Protein AF-A0A7H8R7T3-F1 (afdb_monomer_lite)

Radius of gyration: 21.5 Å; chains: 1; bounding box: 60×44×66 Å

Sequence (380 aa):
MSNLETSHNPLLEVLLPRAFCSSLVQDAICTMSASHMANGTSLDQLSLRNAEITYHGRTLSGVRNALAKLPKQDMFSSSHTTLVEEIILAVASVCKYEAVRGNIKSWRGHLEALQNLVDYCGGYKNMDVYIADWVSGLVIYWQHLAKLTNPKFAAGLVFCDGLYDAPKVDLYLGCSEQLVKICARISDLRFFAHSTAALIKEVTETNNILISWSCDEQDFIIPKGVSKVTFERLRVIADYYRYGAFIFLHSTIEGISQSSPLELQGSQSTFWDMVHSLVAFTKPVALQHLVSLLRSFPPDSHPEFSGLVFPLFIAGCECEDNEQLTMILKSLHTLEVNFGIHNTKRAQEVLVILTQLRCEGKPKHWLDLLEELEWELILV

InterPro domains:
  IPR021858 Fungal transcription factor [PF11951] (1-379)

Foldseek 3Di:
DCLVVFPDRLCVVPQVVLLVVDVLSVLLVLLQVLLQVLLAPDPCNVVSVVSNVVSVVVNVVVLVVLVVCLVVDDCPDPVNLSSLLSSLSSLLSNLVRQQLAWFRPCNLVSLVVNLVSCVVLVHLVSHDVSSSVVSQVSNLQLLLLLCLLPVVSDPPRDHDDHPDPFAAQDLQQGLQSVLSVLSSLLSCLLVCLQPLVVSLVSLLVSLVCLVPDDSVPGPYRYDHRCDPVSNVLSRLSNLLSSLLSLLSNLLSLVVSCVPDQHPDPDDSVVSSVVSQVSHPAHNVRSLVSNLVSCVVPQDALRSNCLLNQRSLLSSLLSDPDPVSNVSSLVSLVRSCNNRSRVLSVVSSVLSVVQVVCVVVVNHDRSSVVCVVVVGSHRRD

Secondary structure (DSSP, 8-state):
-GGGGSTT-HIIIIIHHHHHH-HHHHHHHHHHHHHHHHHS--TTHHHHHHHHHHHHHHHHHHHHHHHTTGGGS-TTSHHHHHHHHHHHHHHHHHHHHHHTSSS--THHHHHHHHHHHHHHTTSGGGS-HHHHHHHHHHHHHHHHHHHHH-TTS-TT----S-S-SSPBPBTTTBT-HHHHHHHHHHHGGGGGTT-HHHHHHHHHHHHHHHHH--GGGS--BPPTT--HHHHHHHHHHHHHHHHHHHHHHHHHHHHHHHH-----SS-HHHHHHHHHHTSSS-HHHHHHHHHHHHHHS---S-GGGGGGHHHHHHHHHH---HHHHHHHHHHHHHHHHHH--HHHHHHHHHHHHHHHHHHTT----HHHHHHHTT------

Organism: Talaromyces rugulosus (NCBI:txid121627)

pLDDT: mean 86.9, std 11.19, range [34.88, 98.31]

Structure (mmCIF, N/CA/C/O backbone):
data_AF-A0A7H8R7T3-F1
#
_entry.id   AF-A0A7H8R7T3-F1
#
loop_
_atom_site.group_PDB
_atom_site.id
_atom_site.type_symbol
_atom_site.label_atom_id
_atom_site.label_alt_id
_atom_site.label_comp_id
_atom_site.label_asym_id
_atom_site.label_entity_id
_atom_site.label_seq_id
_atom_site.pdbx_PDB_ins_code
_atom_site.Cartn_x
_atom_site.Cartn_y
_atom_site.Cartn_z
_atom_site.occupancy
_atom_site.B_iso_or_equiv
_atom_site.auth_seq_id
_atom_site.auth_comp_id
_atom_site.auth_asym_id
_atom_site.auth_atom_id
_atom_site.pdbx_PDB_model_num
ATOM 1 N N . MET A 1 1 ? -7.144 0.906 -17.430 1.00 34.88 1 MET A N 1
ATOM 2 C CA . MET A 1 1 ? -6.099 1.240 -18.432 1.00 34.88 1 MET A CA 1
ATOM 3 C C . MET A 1 1 ? -5.875 2.756 -18.625 1.00 34.88 1 MET A C 1
ATOM 5 O O . MET A 1 1 ? -5.221 3.112 -19.592 1.00 34.88 1 MET A O 1
ATOM 9 N N . SER A 1 2 ? -6.283 3.671 -17.727 1.00 38.16 2 SER A N 1
ATOM 10 C CA . SER A 1 2 ? -6.117 5.119 -18.011 1.00 38.16 2 SER A CA 1
ATOM 11 C C . SER A 1 2 ? -4.707 5.682 -17.773 1.00 38.16 2 SER A C 1
ATOM 13 O O . SER A 1 2 ? -4.398 6.758 -18.269 1.00 38.16 2 SER A O 1
ATOM 15 N N . ASN A 1 3 ? -3.803 4.954 -17.105 1.00 43.94 3 ASN A N 1
ATOM 16 C CA . ASN A 1 3 ? -2.412 5.412 -16.963 1.00 43.94 3 ASN A CA 1
ATOM 17 C C . ASN A 1 3 ? -1.652 5.410 -18.299 1.00 43.94 3 ASN A C 1
ATOM 19 O O . ASN A 1 3 ? -0.651 6.101 -18.422 1.00 43.94 3 ASN A O 1
ATOM 23 N N . LEU A 1 4 ? -2.126 4.679 -19.316 1.00 47.59 4 LEU A N 1
ATOM 24 C CA . LEU A 1 4 ? -1.558 4.696 -20.672 1.00 47.59 4 LEU A CA 1
ATOM 25 C C . LEU A 1 4 ? -1.928 5.959 -21.470 1.00 47.59 4 LEU A C 1
ATOM 27 O O . LEU A 1 4 ? -1.351 6.183 -22.528 1.00 47.59 4 LEU A O 1
ATOM 31 N N . GLU A 1 5 ? -2.871 6.770 -20.982 1.00 48.16 5 GLU A N 1
ATOM 32 C CA . GLU A 1 5 ? -3.388 7.946 -21.696 1.00 48.16 5 GLU A CA 1
ATOM 33 C C . GLU A 1 5 ? -2.735 9.261 -21.244 1.00 48.16 5 GLU A C 1
ATOM 35 O O . GLU A 1 5 ? -2.986 10.311 -21.837 1.00 48.16 5 GLU A O 1
ATOM 40 N N . THR A 1 6 ? -1.881 9.238 -20.214 1.00 55.75 6 THR A N 1
ATOM 41 C CA . THR A 1 6 ? -1.125 10.427 -19.809 1.00 55.75 6 THR A CA 1
ATOM 42 C C . THR A 1 6 ? 0.090 10.608 -20.716 1.00 55.75 6 THR A C 1
ATOM 44 O O . THR A 1 6 ? 0.839 9.672 -20.992 1.00 55.75 6 THR A O 1
ATOM 47 N N . SER A 1 7 ? 0.317 11.842 -21.175 1.00 55.53 7 SER A N 1
ATOM 48 C CA . SER A 1 7 ? 1.435 12.176 -22.071 1.00 55.53 7 SER A CA 1
ATOM 49 C C . SER A 1 7 ? 2.819 11.975 -21.440 1.00 55.53 7 SER A C 1
ATOM 51 O O . SER A 1 7 ? 3.807 12.010 -22.162 1.00 55.53 7 SER A O 1
ATOM 53 N N . HIS A 1 8 ? 2.880 11.780 -20.117 1.00 63.94 8 HIS A N 1
ATOM 54 C CA . HIS A 1 8 ? 4.090 11.562 -19.324 1.00 63.94 8 HIS A CA 1
ATOM 55 C C . HIS A 1 8 ? 3.913 10.357 -18.391 1.00 63.94 8 HIS A C 1
ATOM 57 O O . HIS A 1 8 ? 3.858 10.486 -17.167 1.00 63.94 8 HIS A O 1
ATOM 63 N N . ASN A 1 9 ? 3.745 9.174 -18.981 1.00 69.94 9 ASN A N 1
ATOM 64 C CA . ASN A 1 9 ? 3.680 7.912 -18.250 1.00 69.94 9 ASN A CA 1
ATOM 65 C C . ASN A 1 9 ? 5.091 7.297 -18.144 1.00 69.94 9 ASN A C 1
ATOM 67 O O . ASN A 1 9 ? 5.647 6.925 -19.180 1.00 69.94 9 ASN A O 1
ATOM 71 N N . PRO A 1 10 ? 5.644 7.078 -16.933 1.00 71.38 10 PRO A N 1
ATOM 72 C CA . PRO A 1 10 ? 6.945 6.427 -16.755 1.00 71.38 10 PRO A CA 1
ATOM 73 C C . PRO A 1 10 ? 7.058 5.043 -17.419 1.00 71.38 10 PRO A C 1
ATOM 75 O O . PRO A 1 10 ? 8.136 4.644 -17.850 1.00 71.38 10 PRO A O 1
ATOM 78 N N . LEU A 1 11 ? 5.949 4.309 -17.571 1.00 76.38 11 LEU A N 1
ATOM 79 C CA . LEU A 1 11 ? 5.932 3.049 -18.322 1.00 76.38 11 LEU A CA 1
ATOM 80 C C . LEU A 1 11 ? 6.280 3.268 -19.803 1.00 76.38 11 LEU A C 1
ATOM 82 O O . LEU A 1 11 ? 7.010 2.468 -20.385 1.00 76.38 11 LEU A O 1
ATOM 86 N N . LEU A 1 12 ? 5.769 4.345 -20.404 1.00 78.00 12 LEU A N 1
ATOM 87 C CA . LEU A 1 12 ? 5.988 4.682 -21.812 1.00 78.00 12 LEU A CA 1
ATOM 88 C C . LEU A 1 12 ? 7.318 5.407 -22.038 1.00 78.00 12 LEU A C 1
ATOM 90 O O . LEU A 1 12 ? 7.951 5.193 -23.065 1.00 78.00 12 LEU A O 1
ATOM 94 N N . GLU A 1 13 ? 7.738 6.255 -21.099 1.00 80.88 13 GLU A N 1
ATOM 95 C CA . GLU A 1 13 ? 8.942 7.084 -21.244 1.00 80.88 13 GLU A CA 1
ATOM 96 C C . GLU A 1 13 ? 10.221 6.377 -20.780 1.00 80.88 13 GLU A C 1
ATOM 98 O O . GLU A 1 13 ? 11.285 6.594 -21.357 1.00 80.88 13 GLU A O 1
ATOM 103 N N . VAL A 1 14 ? 10.130 5.514 -19.763 1.00 82.62 14 VAL A N 1
ATOM 104 C CA . VAL A 1 14 ? 11.298 4.866 -19.143 1.00 82.62 14 VAL A CA 1
ATOM 105 C C . VAL A 1 14 ? 11.362 3.396 -19.524 1.00 82.62 14 VAL A C 1
ATOM 107 O O . VAL A 1 14 ? 12.332 2.942 -20.132 1.00 82.62 14 VAL A O 1
ATOM 110 N N . LEU A 1 15 ? 10.314 2.641 -19.197 1.00 86.12 15 LEU A N 1
ATOM 111 C CA . LEU A 1 15 ? 10.360 1.183 -19.272 1.00 86.12 15 LEU A CA 1
ATOM 112 C C . LEU A 1 15 ? 10.312 0.650 -20.707 1.00 86.12 15 LEU A C 1
ATOM 114 O O . LEU A 1 15 ? 11.166 -0.157 -21.073 1.00 86.12 15 LEU A O 1
ATOM 118 N N . LEU A 1 16 ? 9.364 1.099 -21.537 1.00 88.00 16 LEU A N 1
ATOM 119 C CA . LEU A 1 16 ? 9.249 0.607 -22.915 1.00 88.00 16 LEU A CA 1
ATOM 120 C C . LEU A 1 16 ? 10.499 0.896 -23.765 1.00 88.00 16 LEU A C 1
ATOM 122 O O . LEU A 1 16 ? 11.002 -0.046 -24.380 1.00 88.00 16 LEU A O 1
ATOM 126 N N . PRO A 1 17 ? 11.065 2.121 -23.788 1.00 90.00 17 PRO A N 1
ATOM 127 C CA . PRO A 1 17 ? 12.267 2.393 -24.570 1.00 90.00 17 PRO A CA 1
ATOM 128 C C . PRO A 1 17 ? 13.452 1.531 -24.134 1.00 90.00 17 PRO A C 1
ATOM 130 O O . PRO A 1 17 ? 14.218 1.070 -24.975 1.00 90.00 17 PRO A O 1
ATOM 133 N N . ARG A 1 18 ? 13.591 1.262 -22.828 1.00 90.75 18 ARG A N 1
ATOM 134 C CA . ARG A 1 18 ? 14.653 0.394 -22.301 1.00 90.75 18 ARG A CA 1
ATOM 135 C C . ARG A 1 18 ? 14.412 -1.082 -22.615 1.00 90.75 18 ARG A C 1
ATOM 137 O O . ARG A 1 18 ? 15.364 -1.786 -22.937 1.00 90.75 18 ARG A O 1
ATOM 144 N N . ALA A 1 19 ? 13.163 -1.538 -22.628 1.00 92.88 19 ALA A N 1
ATOM 145 C CA . ALA A 1 19 ? 12.819 -2.897 -23.037 1.00 92.88 19 ALA A CA 1
ATOM 146 C C . ALA A 1 19 ? 13.097 -3.185 -24.517 1.00 92.88 19 ALA A C 1
ATOM 148 O O . ALA A 1 19 ? 13.446 -4.309 -24.856 1.00 92.88 19 ALA A O 1
ATOM 149 N N . PHE A 1 20 ? 13.005 -2.191 -25.406 1.00 91.25 20 PHE A N 1
ATOM 150 C CA . PHE A 1 20 ? 13.416 -2.377 -26.804 1.00 91.25 20 PHE A CA 1
ATOM 151 C C . PHE A 1 20 ? 14.930 -2.571 -26.968 1.00 91.25 20 PHE A C 1
ATOM 153 O O . PHE A 1 20 ? 15.364 -3.167 -27.953 1.00 91.25 20 PHE A O 1
ATOM 160 N N . CYS A 1 21 ? 15.725 -2.088 -26.012 1.00 91.50 21 CYS A N 1
ATOM 161 C CA . CYS A 1 21 ? 17.184 -2.154 -26.054 1.00 91.50 21 CYS A CA 1
ATOM 162 C C . CYS A 1 21 ? 17.771 -3.302 -25.217 1.00 91.50 21 CYS A C 1
ATOM 164 O O . CYS A 1 21 ? 18.894 -3.722 -25.484 1.00 91.50 21 CYS A O 1
ATOM 166 N N . SER A 1 22 ? 17.030 -3.820 -24.233 1.00 94.94 22 SER A N 1
ATOM 167 C CA . SER A 1 22 ? 17.498 -4.852 -23.303 1.00 94.94 22 SER A CA 1
ATOM 168 C C . SER A 1 22 ? 16.523 -6.018 -23.222 1.00 94.94 22 SER A C 1
ATOM 170 O O . SER A 1 22 ? 15.388 -5.865 -22.768 1.00 94.94 22 SER A O 1
ATOM 172 N N . SER A 1 23 ? 16.995 -7.216 -23.576 1.00 95.12 23 SER A N 1
ATOM 173 C CA . SER A 1 23 ? 16.215 -8.449 -23.416 1.00 95.12 23 SER A CA 1
ATOM 174 C C . SER A 1 23 ? 15.879 -8.740 -21.952 1.00 95.12 23 SER A C 1
ATOM 176 O O . SER A 1 23 ? 14.822 -9.295 -21.667 1.00 95.12 23 SER A O 1
ATOM 178 N N . LEU A 1 24 ? 16.740 -8.322 -21.017 1.00 96.25 24 LEU A N 1
ATOM 179 C CA . LEU A 1 24 ? 16.506 -8.483 -19.585 1.00 96.25 24 LEU A CA 1
ATOM 180 C C . LEU A 1 24 ? 15.278 -7.680 -19.133 1.00 96.25 24 LEU A C 1
ATOM 182 O O . LEU A 1 24 ? 14.382 -8.223 -18.482 1.00 96.25 24 LEU A O 1
ATOM 186 N N . VAL A 1 25 ? 15.225 -6.401 -19.509 1.00 95.62 25 VAL A N 1
ATOM 187 C CA . VAL A 1 25 ? 14.092 -5.520 -19.195 1.00 95.62 25 VAL A CA 1
ATOM 188 C C . VAL A 1 25 ? 12.845 -5.961 -19.965 1.00 95.62 25 VAL A C 1
ATOM 190 O O . VAL A 1 25 ? 11.752 -5.979 -19.403 1.00 95.62 25 VAL A O 1
ATOM 193 N N . GLN A 1 26 ? 13.000 -6.394 -21.220 1.00 96.12 26 GLN A N 1
ATOM 194 C CA . GLN A 1 26 ? 11.908 -6.935 -22.026 1.00 96.12 26 GLN A CA 1
ATOM 195 C C . GLN A 1 26 ? 11.234 -8.134 -21.354 1.00 96.12 26 GLN A C 1
ATOM 197 O O . GLN A 1 26 ? 10.018 -8.118 -21.172 1.00 96.12 26 GLN A O 1
ATOM 202 N N . ASP A 1 27 ? 12.006 -9.145 -20.945 1.00 96.81 27 ASP A N 1
ATOM 203 C CA . ASP A 1 27 ? 11.470 -10.327 -20.267 1.00 96.81 27 ASP A CA 1
ATOM 204 C C . ASP A 1 27 ? 10.750 -9.930 -18.961 1.00 96.81 27 ASP A C 1
ATOM 206 O O . ASP A 1 27 ? 9.673 -10.451 -18.654 1.00 96.81 27 ASP A O 1
ATOM 210 N N . ALA A 1 28 ? 11.281 -8.951 -18.216 1.00 95.00 28 ALA A N 1
ATOM 211 C CA . ALA A 1 28 ? 10.653 -8.464 -16.985 1.00 95.00 28 ALA A CA 1
ATOM 212 C C . ALA A 1 28 ? 9.283 -7.805 -17.248 1.00 95.00 28 ALA A C 1
ATOM 214 O O . ALA A 1 28 ? 8.297 -8.121 -16.577 1.00 95.00 28 ALA A O 1
ATOM 215 N N . ILE A 1 29 ? 9.182 -6.947 -18.269 1.00 92.31 29 ILE A N 1
ATOM 216 C CA . ILE A 1 29 ? 7.911 -6.317 -18.662 1.00 92.31 29 ILE A CA 1
ATOM 217 C C . ILE A 1 29 ? 6.931 -7.349 -19.226 1.00 92.31 29 ILE A C 1
ATOM 219 O O . ILE A 1 29 ? 5.734 -7.289 -18.927 1.00 92.31 29 ILE A O 1
ATOM 223 N N . CYS A 1 30 ? 7.406 -8.314 -20.017 1.00 93.25 30 CYS A N 1
ATOM 224 C CA . CYS A 1 30 ? 6.574 -9.398 -20.532 1.00 93.25 30 CYS A CA 1
ATOM 225 C C . CYS A 1 30 ? 5.995 -10.251 -19.396 1.00 93.25 30 CYS A C 1
ATOM 227 O O . CYS A 1 30 ? 4.820 -10.608 -19.455 1.00 93.25 30 CYS A O 1
ATOM 229 N N . THR A 1 31 ? 6.768 -10.497 -18.333 1.00 91.75 31 THR A N 1
ATOM 230 C CA . THR A 1 31 ? 6.285 -11.160 -17.110 1.00 91.75 31 THR A CA 1
ATOM 231 C C . THR A 1 31 ? 5.114 -10.396 -16.489 1.00 91.75 31 THR A C 1
ATOM 233 O O . THR A 1 31 ? 4.036 -10.963 -16.294 1.00 91.75 31 THR A O 1
ATOM 236 N N . MET A 1 32 ? 5.295 -9.094 -16.233 1.00 87.75 32 MET A N 1
ATOM 237 C CA . MET A 1 32 ? 4.248 -8.240 -15.659 1.00 87.75 32 MET A CA 1
ATOM 238 C C . MET A 1 32 ? 2.990 -8.209 -16.536 1.00 87.75 32 MET A C 1
ATOM 240 O O . MET A 1 32 ? 1.872 -8.342 -16.037 1.00 87.75 32 MET A O 1
ATOM 244 N N . SER A 1 33 ? 3.178 -8.048 -17.847 1.00 88.00 33 SER A N 1
ATOM 245 C CA . SER A 1 33 ? 2.091 -7.902 -18.819 1.00 88.00 33 SER A CA 1
ATOM 246 C C . SER A 1 33 ? 1.276 -9.188 -18.940 1.00 88.00 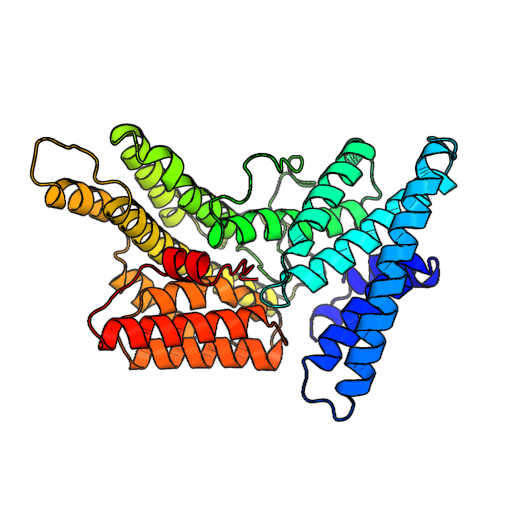33 SER A C 1
ATOM 248 O O . SER A 1 33 ? 0.052 -9.150 -18.820 1.00 88.00 33 SER A O 1
ATOM 250 N N . ALA A 1 34 ? 1.949 -10.332 -19.109 1.00 89.38 34 ALA A N 1
ATOM 251 C CA . ALA A 1 34 ? 1.303 -11.637 -19.202 1.00 89.38 34 ALA A CA 1
ATOM 252 C C . ALA A 1 34 ? 0.503 -11.954 -17.932 1.00 89.38 34 ALA A C 1
ATOM 254 O O . ALA A 1 34 ? -0.651 -12.368 -18.026 1.00 89.38 34 ALA A O 1
ATOM 255 N N . SER A 1 35 ? 1.067 -11.666 -16.754 1.00 85.00 35 SER A N 1
ATOM 256 C CA . SER A 1 35 ? 0.349 -11.813 -15.487 1.00 85.00 35 SER A CA 1
ATOM 257 C C . SER A 1 35 ? -0.892 -10.931 -15.416 1.00 85.00 35 SER A C 1
ATOM 259 O O . SER A 1 35 ? -1.973 -11.422 -15.106 1.00 85.00 35 SER A O 1
ATOM 261 N N . HIS A 1 36 ? -0.752 -9.626 -15.663 1.00 83.19 36 HIS A N 1
ATOM 262 C CA . HIS A 1 36 ? -1.875 -8.695 -15.559 1.00 83.19 36 HIS A CA 1
ATOM 263 C C . HIS A 1 36 ? -3.014 -9.103 -16.506 1.00 83.19 36 HIS A C 1
ATOM 265 O O . HIS A 1 36 ? -4.179 -9.111 -16.117 1.00 83.19 36 HIS A O 1
ATOM 271 N N . MET A 1 37 ? -2.686 -9.517 -17.733 1.00 84.75 37 MET A N 1
ATOM 272 C CA . MET A 1 37 ? -3.671 -10.024 -18.692 1.00 84.75 37 MET A CA 1
ATOM 273 C C . MET A 1 37 ? -4.305 -11.352 -18.254 1.00 84.75 37 MET A C 1
ATOM 275 O O . MET A 1 37 ? -5.501 -11.558 -18.469 1.00 84.75 37 MET A O 1
ATOM 279 N N . ALA A 1 38 ? -3.536 -12.244 -17.624 1.00 85.00 38 ALA A N 1
ATOM 280 C CA . ALA A 1 38 ? -4.037 -13.514 -17.100 1.00 85.00 38 ALA A CA 1
ATOM 281 C C . ALA A 1 38 ? -4.960 -13.346 -15.880 1.00 85.00 38 ALA A C 1
ATOM 283 O O . ALA A 1 38 ? -5.724 -14.258 -15.567 1.00 85.00 38 ALA A O 1
ATOM 284 N N . ASN A 1 39 ? -4.882 -12.211 -15.179 1.00 79.38 39 ASN A N 1
ATOM 285 C CA . ASN A 1 39 ? -5.767 -11.892 -14.053 1.00 79.38 39 ASN A CA 1
ATOM 286 C C . ASN A 1 39 ? -7.146 -11.405 -14.522 1.00 79.38 39 ASN A C 1
ATOM 288 O O . ASN A 1 39 ? -8.105 -11.477 -13.762 1.00 79.38 39 ASN A O 1
ATOM 292 N N . GLY A 1 40 ? -7.254 -10.939 -15.769 1.00 72.75 40 GLY A N 1
ATOM 293 C CA . GLY A 1 40 ? -8.529 -10.597 -16.390 1.00 72.75 40 GLY A CA 1
ATOM 294 C C . GLY A 1 40 ? -9.299 -11.820 -16.904 1.00 72.75 40 GLY A C 1
ATOM 295 O O . GLY A 1 40 ? -8.802 -12.947 -16.957 1.00 72.75 40 GLY A O 1
ATOM 296 N N . THR A 1 41 ? -10.529 -11.590 -17.354 1.00 63.94 41 THR A N 1
ATOM 297 C CA . THR A 1 41 ? -11.432 -12.592 -17.944 1.00 63.94 41 THR A CA 1
ATOM 298 C C . THR A 1 41 ? -11.115 -12.866 -19.422 1.00 63.94 41 THR A C 1
ATOM 300 O O . THR A 1 41 ? -11.956 -12.691 -20.301 1.00 63.94 41 THR A O 1
ATOM 303 N N . SER A 1 42 ? -9.880 -13.279 -19.726 1.00 65.19 42 SER A N 1
ATOM 304 C CA . SER A 1 42 ? -9.477 -13.666 -21.087 1.00 65.19 42 SER A CA 1
ATOM 305 C C . SER A 1 42 ? -9.722 -15.158 -21.363 1.00 65.19 42 SER A C 1
ATOM 307 O O . SER A 1 42 ? -9.571 -16.003 -20.484 1.00 65.19 42 SER A O 1
ATOM 309 N N . LEU A 1 43 ? -10.075 -15.505 -22.607 1.00 66.94 43 LEU A N 1
ATOM 310 C CA . LEU A 1 43 ? -10.229 -16.904 -23.055 1.00 66.94 43 LEU A CA 1
ATOM 311 C C . LEU A 1 43 ? -8.893 -17.681 -23.054 1.00 66.94 43 LEU A C 1
ATOM 313 O O . LEU A 1 43 ? -8.891 -18.907 -23.022 1.00 66.94 43 LEU A O 1
ATOM 317 N N . ASP A 1 44 ? -7.771 -16.960 -23.016 1.00 82.25 44 ASP A N 1
ATOM 318 C CA . ASP A 1 44 ? -6.405 -17.475 -23.151 1.00 82.25 44 ASP A CA 1
ATOM 319 C C . ASP A 1 44 ? -5.624 -17.501 -21.822 1.00 82.25 44 ASP A C 1
ATOM 321 O O . ASP A 1 44 ? -4.394 -17.520 -21.807 1.00 82.25 44 ASP A O 1
ATOM 325 N N . GLN A 1 45 ? -6.311 -17.527 -20.674 1.00 85.38 45 GLN A N 1
ATOM 326 C CA . GLN A 1 45 ? -5.668 -17.492 -19.351 1.00 85.38 45 GLN A CA 1
ATOM 327 C C . GLN A 1 45 ? -4.521 -18.502 -19.199 1.00 85.38 45 GLN A C 1
ATOM 329 O O . GLN A 1 45 ? -3.457 -18.145 -18.699 1.00 85.38 45 GLN A O 1
ATOM 334 N N . LEU A 1 46 ? -4.690 -19.747 -19.657 1.00 88.12 46 LEU A N 1
ATOM 335 C CA . LEU A 1 46 ? -3.650 -20.774 -19.533 1.00 88.12 46 LEU A CA 1
ATOM 336 C C . LEU A 1 46 ? -2.380 -20.421 -20.324 1.00 88.12 46 LEU A C 1
ATOM 338 O O . LEU A 1 46 ? -1.270 -20.611 -19.824 1.00 88.12 46 LEU A O 1
ATOM 342 N N . SER A 1 47 ? -2.521 -19.902 -21.546 1.00 91.75 47 SER A N 1
ATOM 343 C CA . SER A 1 47 ? -1.367 -19.530 -22.370 1.00 91.75 47 SER A CA 1
ATOM 344 C C . SER A 1 47 ? -0.653 -18.309 -21.789 1.00 91.75 47 SER A C 1
ATOM 346 O O . SER A 1 47 ? 0.577 -18.297 -21.728 1.00 91.75 47 SER A O 1
ATOM 348 N N . LEU A 1 48 ? -1.406 -17.340 -21.260 1.00 91.19 48 LEU A N 1
ATOM 349 C CA . LEU A 1 48 ? -0.863 -16.169 -20.573 1.00 91.19 48 LEU A CA 1
ATOM 350 C C . LEU A 1 48 ? -0.126 -16.553 -19.282 1.00 91.19 48 LEU A C 1
ATOM 352 O O . LEU A 1 48 ? 0.969 -16.051 -19.044 1.00 91.19 48 LEU A O 1
ATOM 356 N N . ARG A 1 49 ? -0.648 -17.504 -18.494 1.00 90.31 49 ARG A N 1
ATOM 357 C CA . ARG A 1 49 ? 0.054 -18.050 -17.315 1.00 90.31 49 ARG A CA 1
ATOM 358 C C . ARG A 1 49 ? 1.344 -18.776 -17.692 1.00 90.31 49 ARG A C 1
ATOM 360 O O . ARG A 1 49 ? 2.358 -18.623 -17.016 1.00 90.31 49 ARG A O 1
ATOM 367 N N . ASN A 1 50 ? 1.341 -19.537 -18.785 1.00 92.94 50 ASN A N 1
ATOM 368 C CA . ASN A 1 50 ? 2.552 -20.199 -19.274 1.00 92.94 50 ASN A CA 1
ATOM 369 C C . ASN A 1 50 ? 3.599 -19.187 -19.761 1.00 92.94 50 ASN A C 1
ATOM 371 O O . ASN A 1 50 ? 4.792 -19.348 -19.487 1.00 92.94 50 ASN A O 1
ATOM 375 N N . ALA A 1 51 ? 3.162 -18.134 -20.456 1.00 93.81 51 ALA A N 1
ATOM 376 C CA . ALA A 1 51 ? 4.027 -17.041 -20.879 1.00 93.81 51 ALA A CA 1
ATOM 377 C C . ALA A 1 51 ? 4.629 -16.319 -19.665 1.00 93.81 51 ALA A C 1
ATOM 379 O O . ALA A 1 51 ? 5.844 -16.158 -19.603 1.00 93.81 51 ALA A O 1
ATOM 380 N N . GLU A 1 52 ? 3.805 -15.972 -18.674 1.00 91.81 52 GLU A N 1
ATOM 381 C CA . GLU A 1 52 ? 4.220 -15.371 -17.400 1.00 91.81 52 GLU A CA 1
ATOM 382 C C . GLU A 1 52 ? 5.341 -16.180 -16.730 1.00 91.81 52 GLU A C 1
ATOM 384 O O . GLU A 1 52 ? 6.402 -15.629 -16.450 1.00 91.81 52 GLU A O 1
ATOM 389 N N . ILE A 1 53 ? 5.152 -17.492 -16.541 1.00 91.81 53 ILE A N 1
ATOM 390 C CA . ILE A 1 53 ? 6.163 -18.378 -15.934 1.00 91.81 53 ILE A CA 1
ATOM 391 C C . ILE A 1 53 ? 7.452 -18.400 -16.766 1.00 91.81 53 ILE A C 1
ATOM 393 O O . ILE A 1 53 ? 8.558 -18.360 -16.222 1.00 91.81 53 ILE A O 1
ATOM 397 N N . THR A 1 54 ? 7.316 -18.461 -18.091 1.00 95.75 54 THR A N 1
ATOM 398 C CA . THR A 1 54 ? 8.457 -18.519 -19.010 1.00 95.75 54 THR A CA 1
ATOM 399 C C . THR A 1 54 ? 9.295 -17.248 -18.930 1.00 95.75 54 THR A C 1
ATOM 401 O O . THR A 1 54 ? 10.517 -17.326 -18.788 1.00 95.75 54 THR A O 1
ATOM 404 N N . TYR A 1 55 ? 8.653 -16.084 -19.016 1.00 96.25 55 TYR A N 1
ATOM 405 C CA . TYR A 1 55 ? 9.332 -14.797 -18.938 1.00 96.25 55 TYR A CA 1
ATOM 406 C C . TYR A 1 55 ? 9.930 -14.568 -17.550 1.00 96.25 55 TYR A C 1
ATOM 408 O O . TYR A 1 55 ? 11.093 -14.189 -17.467 1.00 96.25 55 TYR A O 1
ATOM 416 N N . HIS A 1 56 ? 9.219 -14.927 -16.476 1.00 94.25 56 HIS A N 1
ATOM 417 C CA . HIS A 1 56 ? 9.723 -14.795 -15.105 1.00 94.25 56 HIS A CA 1
ATOM 418 C C . HIS A 1 56 ? 11.013 -15.593 -14.895 1.00 94.25 56 HIS A C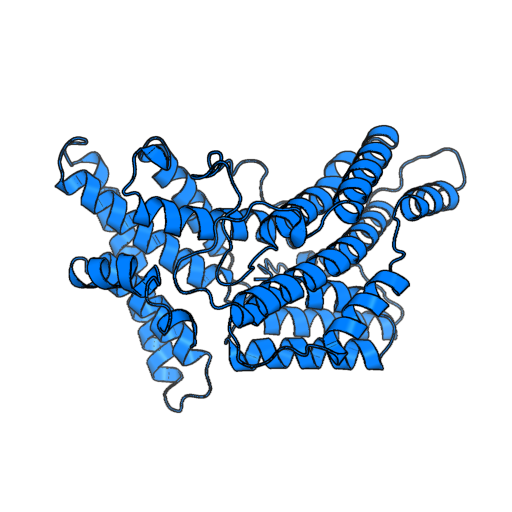 1
ATOM 420 O O . HIS A 1 56 ? 12.015 -15.056 -14.418 1.00 94.25 56 HIS A O 1
ATOM 426 N N . GLY A 1 57 ? 11.034 -16.855 -15.340 1.00 94.69 57 GLY A N 1
ATOM 427 C CA . GLY A 1 57 ? 12.227 -17.698 -15.272 1.00 94.69 57 GLY A CA 1
ATOM 428 C C . GLY A 1 57 ? 13.409 -17.124 -16.062 1.00 94.69 57 GLY A C 1
ATOM 429 O O . GLY A 1 57 ? 14.551 -17.169 -15.592 1.00 94.69 57 GLY A O 1
ATOM 430 N N . ARG A 1 58 ? 13.147 -16.533 -17.237 1.00 97.19 58 ARG A N 1
ATOM 431 C CA . ARG A 1 58 ? 14.175 -15.844 -18.034 1.00 97.19 58 ARG A CA 1
ATOM 432 C C . ARG A 1 58 ? 14.685 -14.590 -17.341 1.00 97.19 58 ARG A C 1
ATOM 434 O O . ARG A 1 58 ? 15.900 -14.431 -17.261 1.00 97.19 58 ARG A O 1
ATOM 441 N N . THR A 1 59 ? 13.806 -13.763 -16.775 1.00 96.56 59 THR A N 1
ATOM 442 C CA . THR A 1 59 ? 14.196 -12.565 -16.025 1.00 96.56 59 THR A CA 1
ATOM 443 C C . THR A 1 59 ? 15.087 -12.924 -14.844 1.00 96.56 59 THR A C 1
ATOM 445 O O . THR A 1 59 ? 16.181 -12.379 -14.735 1.00 96.56 59 THR A O 1
ATOM 448 N N . LEU A 1 60 ? 14.697 -13.890 -14.004 1.00 95.06 60 LEU A N 1
ATOM 449 C CA . LEU A 1 60 ? 15.512 -14.303 -12.855 1.00 95.06 60 LEU A CA 1
ATOM 450 C C . LEU A 1 60 ? 16.876 -14.856 -13.284 1.00 95.06 60 LEU A C 1
ATOM 452 O O . LEU A 1 60 ? 17.909 -14.496 -12.710 1.00 95.06 60 LEU A O 1
ATOM 456 N N . SER A 1 61 ? 16.909 -15.699 -14.321 1.00 96.44 61 SER A N 1
ATOM 457 C CA . SER A 1 61 ? 18.184 -16.197 -14.841 1.00 96.44 61 SER A CA 1
ATOM 458 C C . SER A 1 61 ? 19.033 -15.077 -15.448 1.00 96.44 61 SER A C 1
ATOM 460 O O . SER A 1 61 ? 20.258 -15.110 -15.320 1.00 96.44 61 SER A O 1
ATOM 462 N N . GLY A 1 62 ? 18.406 -14.117 -16.126 1.00 96.81 62 GLY A N 1
ATOM 463 C CA . GLY A 1 62 ? 19.046 -12.962 -16.740 1.00 96.81 62 GLY A CA 1
ATOM 464 C C . GLY A 1 62 ? 19.662 -12.031 -15.699 1.00 96.81 62 GLY A C 1
ATOM 465 O O . GLY A 1 62 ? 20.853 -11.743 -15.801 1.00 96.81 62 GLY A O 1
ATOM 466 N N . VAL A 1 63 ? 18.909 -11.666 -14.654 1.00 96.00 63 VAL A N 1
ATOM 467 C CA . VAL A 1 63 ? 19.399 -10.876 -13.510 1.00 96.00 63 VAL A CA 1
ATOM 468 C C . VAL A 1 63 ? 20.607 -11.563 -12.880 1.00 96.00 63 VAL A C 1
ATOM 470 O O . VAL A 1 63 ? 21.658 -10.945 -12.734 1.00 96.00 63 VAL A O 1
ATOM 473 N N . ARG A 1 64 ? 20.520 -12.867 -12.583 1.00 95.75 64 ARG A N 1
ATOM 474 C CA . ARG A 1 64 ? 21.644 -13.621 -12.001 1.00 95.75 64 ARG A CA 1
ATOM 475 C C . ARG A 1 64 ? 22.896 -13.567 -12.881 1.00 95.75 64 ARG A C 1
ATOM 477 O O . ARG A 1 64 ? 24.003 -13.367 -12.382 1.00 95.75 64 ARG A O 1
ATOM 484 N N . ASN A 1 65 ? 22.732 -13.746 -14.190 1.00 95.25 65 ASN A N 1
ATOM 485 C CA . ASN A 1 65 ? 23.843 -13.705 -15.139 1.00 95.25 65 ASN A CA 1
ATOM 486 C C . ASN A 1 65 ? 24.431 -12.291 -15.282 1.00 95.25 65 ASN A C 1
ATOM 488 O O . ASN A 1 65 ? 25.640 -12.156 -15.462 1.00 95.25 65 ASN A O 1
ATOM 492 N N . ALA A 1 66 ? 23.595 -11.254 -15.215 1.00 94.25 66 ALA A N 1
ATOM 493 C CA . ALA A 1 66 ? 24.003 -9.854 -15.261 1.00 94.25 66 ALA A CA 1
ATOM 494 C C . ALA A 1 66 ? 24.788 -9.461 -13.998 1.00 94.25 66 ALA A C 1
ATOM 496 O O . ALA A 1 66 ? 25.903 -8.953 -14.104 1.00 94.25 66 ALA A O 1
ATOM 497 N N . LEU A 1 67 ? 24.289 -9.829 -12.813 1.00 93.19 67 LEU A N 1
ATOM 498 C CA . LEU A 1 67 ? 24.982 -9.636 -11.535 1.00 93.19 67 LEU A CA 1
ATOM 499 C C . LEU A 1 67 ? 26.364 -10.311 -11.518 1.00 93.19 67 LEU A C 1
ATOM 501 O O . LEU A 1 67 ? 27.336 -9.725 -11.056 1.00 93.19 67 LEU A O 1
ATOM 505 N N . ALA A 1 68 ? 26.498 -11.513 -12.091 1.00 92.19 68 ALA A N 1
ATOM 506 C CA . ALA A 1 68 ? 27.788 -12.208 -12.185 1.00 92.19 68 ALA A CA 1
ATOM 507 C C . ALA A 1 68 ? 28.810 -11.524 -13.122 1.00 92.19 68 ALA A C 1
ATOM 509 O O . ALA A 1 68 ? 30.006 -11.837 -13.075 1.00 92.19 68 ALA A O 1
ATOM 510 N N . LYS A 1 69 ? 28.353 -10.623 -14.002 1.00 89.19 69 LYS A N 1
ATOM 511 C CA . LYS A 1 69 ? 29.200 -9.834 -14.909 1.00 89.19 69 LYS A CA 1
ATOM 512 C C . LYS A 1 69 ? 29.599 -8.484 -14.316 1.00 89.19 69 LYS A C 1
ATOM 514 O O . LYS A 1 69 ? 30.663 -8.000 -14.692 1.00 89.19 69 LYS A O 1
ATOM 519 N N . LEU A 1 70 ? 28.812 -7.922 -13.392 1.00 85.81 70 LEU A N 1
ATOM 520 C CA . LEU A 1 70 ? 29.062 -6.602 -12.792 1.00 85.81 70 LEU A CA 1
ATOM 521 C C . LEU A 1 70 ? 30.505 -6.415 -12.289 1.00 85.81 70 LEU A C 1
ATOM 523 O O . LEU A 1 70 ? 31.135 -5.453 -12.719 1.00 85.81 70 LEU A O 1
ATOM 527 N N . PRO A 1 71 ? 31.097 -7.332 -11.489 1.00 79.50 71 PRO A N 1
ATOM 528 C CA . PRO A 1 71 ? 32.450 -7.134 -10.959 1.00 79.50 71 PRO A CA 1
ATOM 529 C C . PRO A 1 71 ? 33.557 -7.210 -12.018 1.00 79.50 71 PRO A C 1
ATOM 531 O O . PRO A 1 71 ? 34.710 -6.913 -11.727 1.00 79.50 71 PRO A O 1
ATOM 534 N N . LYS A 1 72 ? 33.239 -7.696 -13.225 1.00 75.69 72 LYS A N 1
ATOM 535 C CA . LYS A 1 72 ? 34.202 -7.915 -14.314 1.00 75.69 72 LYS A CA 1
ATOM 536 C C . LYS A 1 72 ? 34.255 -6.745 -15.295 1.00 75.69 72 LYS A C 1
ATOM 538 O O . LYS A 1 72 ? 35.080 -6.770 -16.205 1.00 75.69 72 LYS A O 1
ATOM 543 N N . GLN A 1 73 ? 33.352 -5.778 -15.162 1.00 74.75 73 GLN A N 1
ATOM 544 C CA . GLN A 1 73 ? 33.327 -4.579 -15.988 1.00 74.75 73 GLN A CA 1
ATOM 545 C C . GLN A 1 73 ? 34.087 -3.448 -15.303 1.00 74.75 73 GLN A C 1
ATOM 547 O O . GLN A 1 73 ? 34.155 -3.383 -14.078 1.00 74.75 73 GLN A O 1
ATOM 552 N N . ASP A 1 74 ? 34.646 -2.551 -16.111 1.00 77.81 74 ASP A N 1
ATOM 553 C CA . ASP A 1 74 ? 35.199 -1.305 -15.599 1.00 77.81 74 ASP A CA 1
ATOM 554 C C . ASP A 1 74 ? 34.055 -0.456 -15.030 1.00 77.81 74 ASP A C 1
ATOM 556 O O . ASP A 1 74 ? 33.119 -0.108 -15.755 1.00 77.81 74 ASP A O 1
ATOM 560 N N . MET A 1 75 ? 34.129 -0.153 -13.733 1.00 76.62 75 MET A N 1
ATOM 561 C CA . MET A 1 75 ? 33.090 0.536 -12.962 1.00 76.62 75 MET A CA 1
ATOM 562 C C . MET A 1 75 ? 32.729 1.906 -13.554 1.00 76.62 75 MET A C 1
ATOM 564 O O . MET A 1 75 ? 31.604 2.368 -13.399 1.00 76.62 75 MET A O 1
ATOM 568 N N . PHE A 1 76 ? 33.662 2.542 -14.268 1.00 77.25 76 PHE A N 1
ATOM 569 C CA . PHE A 1 76 ? 33.463 3.856 -14.887 1.00 77.25 76 PHE A CA 1
ATOM 570 C C . PHE A 1 76 ? 33.048 3.788 -16.363 1.00 77.25 76 PHE A C 1
ATOM 572 O O . PHE A 1 76 ? 32.932 4.820 -17.026 1.00 77.25 76 PHE A O 1
ATOM 579 N N . SER A 1 77 ? 32.842 2.587 -16.908 1.00 86.12 77 SER A N 1
ATOM 580 C CA . SER A 1 77 ? 32.417 2.426 -18.297 1.00 86.12 77 SER A CA 1
ATOM 581 C C . SER A 1 77 ? 30.916 2.666 -18.465 1.00 86.12 77 SER A C 1
ATOM 583 O O . SER A 1 77 ? 30.104 2.270 -17.632 1.00 86.12 77 SER A O 1
ATOM 585 N N . SER A 1 78 ? 30.522 3.243 -19.602 1.00 84.62 78 SER A N 1
ATOM 586 C CA . SER A 1 78 ? 29.104 3.432 -19.940 1.00 84.62 78 SER A CA 1
ATOM 587 C C . SER A 1 78 ? 28.329 2.112 -19.988 1.00 84.62 78 SER A C 1
ATOM 589 O O . SER A 1 78 ? 27.165 2.063 -19.603 1.00 84.62 78 SER A O 1
ATOM 591 N N . SER A 1 79 ? 28.979 1.023 -20.406 1.00 86.38 79 SER A N 1
ATOM 592 C CA . SER A 1 79 ? 28.379 -0.312 -20.435 1.00 86.38 79 SER A CA 1
ATOM 593 C C . SER A 1 79 ? 28.118 -0.885 -19.042 1.00 86.38 79 SER A C 1
ATOM 595 O O . SER A 1 79 ? 27.183 -1.670 -18.890 1.00 86.38 79 SER A O 1
ATOM 597 N N . HIS A 1 80 ? 28.903 -0.488 -18.036 1.00 88.75 80 HIS A N 1
ATOM 598 C CA . HIS A 1 80 ? 28.649 -0.829 -16.641 1.00 88.75 80 HIS A CA 1
ATOM 599 C C . HIS A 1 80 ? 27.408 -0.106 -16.118 1.00 88.75 80 HIS A C 1
ATOM 601 O O . HIS A 1 80 ? 26.495 -0.758 -15.617 1.00 88.75 80 HIS A O 1
ATOM 607 N N . THR A 1 81 ? 27.325 1.213 -16.317 1.00 88.06 81 THR A N 1
ATOM 608 C CA . THR A 1 81 ? 26.155 2.010 -15.921 1.00 88.06 81 THR A CA 1
ATOM 609 C C . THR A 1 81 ? 24.871 1.472 -16.551 1.00 88.06 81 THR A C 1
ATOM 611 O O . THR A 1 81 ? 23.913 1.190 -15.837 1.00 88.06 81 THR A O 1
ATOM 614 N N . THR A 1 82 ? 24.869 1.226 -17.866 1.00 90.06 82 THR A N 1
ATOM 615 C CA . THR A 1 82 ? 23.700 0.660 -18.558 1.00 90.06 82 THR A CA 1
ATOM 616 C C . THR A 1 82 ? 23.311 -0.713 -18.007 1.00 90.06 82 THR A C 1
ATOM 618 O O . THR A 1 82 ? 22.129 -0.977 -17.806 1.00 90.06 82 THR A O 1
ATOM 621 N N . LEU A 1 83 ? 24.277 -1.589 -17.706 1.00 92.44 83 LEU A N 1
ATOM 622 C CA . LEU A 1 83 ? 23.972 -2.904 -17.138 1.00 92.44 83 LEU A CA 1
ATOM 623 C C . LEU A 1 83 ? 23.323 -2.795 -15.750 1.00 92.44 83 LEU A C 1
ATOM 625 O O . LEU A 1 83 ? 22.376 -3.526 -15.463 1.00 92.44 83 LEU A O 1
ATOM 629 N N . VAL A 1 84 ? 23.815 -1.896 -14.893 1.00 93.31 84 VAL A N 1
ATOM 630 C CA . VAL A 1 84 ? 23.231 -1.650 -13.565 1.00 93.31 84 VAL A CA 1
ATOM 631 C C . VAL A 1 84 ? 21.794 -1.142 -13.693 1.00 93.31 84 VAL A C 1
ATOM 633 O O . VAL A 1 84 ? 20.900 -1.671 -13.034 1.00 93.31 84 VAL A O 1
ATOM 636 N N . GLU A 1 85 ? 21.551 -0.179 -14.583 1.00 92.56 85 GLU A N 1
ATOM 637 C CA . GLU A 1 85 ? 20.212 0.350 -14.865 1.00 92.56 85 GLU A CA 1
ATOM 638 C C . GLU A 1 85 ? 19.244 -0.747 -15.328 1.00 92.56 85 GLU A C 1
ATOM 640 O O . GLU A 1 85 ? 18.126 -0.846 -14.821 1.00 92.56 85 GLU A O 1
ATOM 645 N N . GLU A 1 86 ? 19.672 -1.620 -16.243 1.00 94.38 86 GLU A N 1
ATOM 646 C CA . GLU A 1 86 ? 18.863 -2.749 -16.715 1.00 94.38 86 GLU A CA 1
ATOM 647 C C . GLU A 1 86 ? 18.518 -3.732 -15.590 1.00 94.38 86 GLU A C 1
ATOM 649 O O . GLU A 1 86 ? 17.382 -4.211 -15.511 1.00 94.38 86 GLU A O 1
ATOM 654 N N . ILE A 1 87 ? 19.475 -4.019 -14.699 1.00 95.88 87 ILE A N 1
ATOM 655 C CA . ILE A 1 87 ? 19.250 -4.876 -13.529 1.00 95.88 87 ILE A CA 1
ATOM 656 C C . ILE A 1 87 ? 18.226 -4.229 -12.596 1.00 95.88 87 ILE A C 1
ATOM 658 O O . ILE A 1 87 ? 17.275 -4.897 -12.191 1.00 95.88 87 ILE A O 1
ATOM 662 N N . ILE A 1 88 ? 18.381 -2.940 -12.283 1.00 94.94 88 ILE A N 1
ATOM 663 C CA . ILE A 1 88 ? 17.459 -2.200 -11.415 1.00 94.94 88 ILE A CA 1
ATOM 664 C C . ILE A 1 88 ? 16.041 -2.225 -11.991 1.00 94.94 88 ILE A C 1
ATOM 666 O O . ILE A 1 88 ? 15.098 -2.586 -11.286 1.00 94.94 88 ILE A O 1
ATOM 670 N N . LEU A 1 89 ? 15.885 -1.911 -13.281 1.00 94.06 89 LEU A N 1
ATOM 671 C CA . LEU A 1 89 ? 14.582 -1.910 -13.945 1.00 94.06 89 LEU A CA 1
ATOM 672 C C . LEU A 1 89 ? 13.928 -3.296 -13.934 1.00 94.06 89 LEU A C 1
ATOM 674 O O . LEU A 1 89 ? 12.726 -3.411 -13.675 1.00 94.06 89 LEU A O 1
ATOM 678 N N . ALA A 1 90 ? 14.704 -4.354 -14.176 1.00 95.25 90 ALA A N 1
ATOM 679 C CA . ALA A 1 90 ? 14.203 -5.722 -14.160 1.00 95.25 90 ALA A CA 1
ATOM 680 C C . ALA A 1 90 ? 13.790 -6.178 -12.752 1.00 95.25 90 ALA A C 1
ATOM 682 O O . ALA A 1 90 ? 12.692 -6.713 -12.586 1.00 95.25 90 ALA A O 1
ATOM 683 N N . VAL A 1 91 ? 14.620 -5.930 -11.733 1.00 94.56 91 VAL A N 1
ATOM 684 C CA . VAL A 1 91 ? 14.312 -6.289 -10.338 1.00 94.56 91 VAL A CA 1
ATOM 685 C C . VAL A 1 91 ? 13.090 -5.515 -9.841 1.00 94.56 91 VAL A C 1
ATOM 687 O O . VAL A 1 91 ? 12.185 -6.122 -9.270 1.00 94.56 91 VAL A O 1
ATOM 690 N N . ALA A 1 92 ? 12.995 -4.211 -10.117 1.00 91.69 92 ALA A N 1
ATOM 691 C CA . ALA A 1 92 ? 11.843 -3.394 -9.729 1.00 91.69 92 ALA A CA 1
ATOM 692 C C . ALA A 1 92 ? 10.548 -3.863 -10.402 1.00 91.69 92 ALA A C 1
ATOM 694 O O . ALA A 1 92 ? 9.503 -3.946 -9.755 1.00 91.69 92 ALA A O 1
ATOM 695 N N . SER A 1 93 ? 10.622 -4.247 -11.678 1.00 89.88 93 SER A N 1
ATOM 696 C CA . SER A 1 93 ? 9.487 -4.793 -12.431 1.00 89.88 93 SER A CA 1
ATOM 697 C C . SER A 1 93 ? 8.990 -6.120 -11.845 1.00 89.88 93 SER A C 1
ATOM 699 O O . SER A 1 93 ? 7.790 -6.296 -11.627 1.00 89.88 93 SER A O 1
ATOM 701 N N . VAL A 1 94 ? 9.903 -7.045 -11.529 1.00 89.19 94 VAL A N 1
ATOM 702 C CA . VAL A 1 94 ? 9.550 -8.332 -10.902 1.00 89.19 94 VAL A CA 1
ATOM 703 C C . VAL A 1 94 ? 8.999 -8.122 -9.497 1.00 89.19 94 VAL A C 1
ATOM 705 O O . VAL A 1 94 ? 7.967 -8.699 -9.161 1.00 89.19 94 VAL A O 1
ATOM 708 N N . CYS A 1 95 ? 9.632 -7.259 -8.700 1.00 89.69 95 CYS A N 1
ATOM 709 C CA . CYS A 1 95 ? 9.157 -6.930 -7.363 1.00 89.69 95 CYS A CA 1
ATOM 710 C C . CYS A 1 95 ? 7.728 -6.360 -7.417 1.00 89.69 95 CYS A C 1
ATOM 712 O O . CYS A 1 95 ? 6.872 -6.807 -6.656 1.00 89.69 95 CYS A O 1
ATOM 714 N N . LYS A 1 96 ? 7.419 -5.502 -8.408 1.00 86.00 96 LYS A N 1
ATOM 715 C CA . LYS A 1 96 ? 6.068 -4.935 -8.617 1.00 86.00 96 LYS A CA 1
ATOM 716 C C . LYS A 1 96 ? 5.021 -5.971 -8.850 1.00 86.00 96 LYS A C 1
ATOM 718 O O . LYS A 1 96 ? 3.917 -5.882 -8.323 1.00 86.00 96 LYS A O 1
ATOM 723 N N . TYR A 1 97 ? 5.378 -6.936 -9.665 1.00 82.62 97 TYR A N 1
ATOM 724 C CA . TYR A 1 97 ? 4.498 -8.023 -9.989 1.00 82.62 97 TYR A CA 1
ATOM 725 C C . TYR A 1 97 ? 4.289 -8.959 -8.787 1.00 82.62 97 TYR A C 1
ATOM 727 O O . TYR A 1 97 ? 3.149 -9.291 -8.465 1.00 82.62 97 TYR A O 1
ATOM 735 N N . GLU A 1 98 ? 5.355 -9.359 -8.096 1.00 86.31 98 GLU A N 1
ATOM 736 C CA . GLU A 1 98 ? 5.253 -10.316 -6.991 1.00 86.31 98 GLU A CA 1
ATOM 737 C C . GLU A 1 98 ? 4.567 -9.721 -5.757 1.00 86.31 98 GLU A C 1
ATOM 739 O O . GLU A 1 98 ? 3.836 -10.439 -5.073 1.00 86.31 98 GLU A O 1
ATOM 744 N N . ALA A 1 99 ? 4.733 -8.417 -5.514 1.00 83.50 99 ALA A N 1
ATOM 745 C CA . ALA A 1 99 ? 4.137 -7.702 -4.388 1.00 83.50 99 ALA A CA 1
ATOM 746 C C . ALA A 1 99 ? 2.601 -7.796 -4.349 1.00 83.50 99 ALA A C 1
ATOM 748 O O . ALA A 1 99 ? 2.018 -7.816 -3.269 1.00 83.50 99 ALA A O 1
ATOM 749 N N . VAL A 1 100 ? 1.939 -7.893 -5.509 1.00 80.00 100 VAL A N 1
ATOM 750 C CA . VAL A 1 100 ? 0.466 -7.878 -5.644 1.00 80.00 100 VAL A CA 1
ATOM 751 C C . VAL A 1 100 ? -0.155 -9.252 -5.941 1.00 80.00 100 VAL A C 1
ATOM 753 O O . VAL A 1 100 ? -1.347 -9.351 -6.255 1.00 80.00 100 VAL A O 1
ATOM 756 N N . ARG A 1 101 ? 0.637 -10.333 -5.873 1.00 82.56 101 ARG A N 1
ATOM 757 C CA . ARG A 1 101 ? 0.254 -11.686 -6.330 1.00 82.56 101 ARG A CA 1
ATOM 758 C C . ARG A 1 101 ? -0.266 -12.614 -5.220 1.00 82.56 101 ARG A C 1
ATOM 760 O O . ARG A 1 101 ? -0.229 -13.837 -5.329 1.00 82.56 101 ARG A O 1
ATOM 767 N N . GLY A 1 102 ? -0.807 -12.058 -4.151 1.00 78.94 102 GLY A N 1
ATOM 768 C CA . GLY A 1 102 ? -1.346 -12.793 -3.012 1.00 78.94 102 GLY A CA 1
ATOM 769 C C . GLY A 1 102 ? -0.259 -13.100 -1.987 1.00 78.94 102 GLY A C 1
ATOM 770 O O . GLY A 1 102 ? 0.381 -12.203 -1.456 1.00 78.94 102 GLY A O 1
ATOM 771 N N . ASN A 1 103 ? -0.055 -14.388 -1.706 1.00 75.38 103 ASN A N 1
ATOM 772 C CA . ASN A 1 103 ? 0.854 -14.859 -0.657 1.00 75.38 103 ASN A CA 1
ATOM 773 C C . ASN A 1 103 ? 2.272 -15.190 -1.169 1.00 75.38 103 ASN A C 1
ATOM 775 O O . ASN A 1 103 ? 2.910 -16.141 -0.719 1.00 75.38 103 ASN A O 1
ATOM 779 N N . ILE A 1 104 ? 2.756 -14.465 -2.176 1.00 81.81 104 ILE A N 1
ATOM 780 C CA . ILE A 1 104 ? 4.150 -14.605 -2.604 1.00 81.81 104 ILE A CA 1
ATOM 781 C C . ILE A 1 104 ? 5.010 -13.797 -1.638 1.00 81.81 104 ILE A C 1
ATOM 783 O O . ILE A 1 104 ? 4.673 -12.660 -1.347 1.00 81.81 104 ILE A O 1
ATOM 787 N N . LYS A 1 105 ? 6.109 -14.377 -1.144 1.00 84.31 105 LYS A N 1
ATOM 788 C CA . LYS A 1 105 ? 7.009 -13.734 -0.165 1.00 84.31 105 LYS A CA 1
ATOM 789 C C . LYS A 1 105 ? 8.323 -13.238 -0.778 1.00 84.31 105 LYS A C 1
ATOM 791 O O . LYS A 1 105 ? 9.052 -12.465 -0.162 1.00 84.31 105 LYS A O 1
ATOM 796 N N . SER A 1 106 ? 8.640 -13.671 -2.001 1.00 85.94 106 SER A N 1
ATOM 797 C CA . SER A 1 106 ? 9.903 -13.353 -2.683 1.00 85.94 106 SER A CA 1
ATOM 798 C C . SER A 1 106 ? 10.062 -11.872 -3.035 1.00 85.94 106 SER A C 1
ATOM 800 O O . SER A 1 106 ? 11.198 -11.414 -3.159 1.00 85.94 106 SER A O 1
ATOM 802 N N . TRP A 1 107 ? 8.969 -11.096 -3.070 1.00 87.00 107 TRP A N 1
ATOM 803 C CA . TRP A 1 107 ? 9.026 -9.639 -3.229 1.00 87.00 107 TRP A CA 1
ATOM 804 C C . TRP A 1 107 ? 9.935 -8.970 -2.192 1.00 87.00 107 TRP A C 1
ATOM 806 O O . TRP A 1 107 ? 10.568 -7.972 -2.520 1.00 87.00 107 TRP A O 1
ATOM 816 N N . ARG A 1 108 ? 10.073 -9.538 -0.983 1.00 86.06 108 ARG A N 1
ATOM 817 C CA . ARG A 1 108 ? 10.973 -9.020 0.063 1.00 86.06 108 ARG A CA 1
ATOM 818 C C . ARG A 1 108 ? 12.422 -9.018 -0.373 1.00 86.06 108 ARG A C 1
ATOM 820 O O . ARG A 1 108 ? 13.076 -7.984 -0.313 1.00 86.06 108 ARG A O 1
ATOM 827 N N . GLY A 1 109 ? 12.888 -10.165 -0.864 1.00 88.50 109 GLY A N 1
ATOM 828 C CA . GLY A 1 109 ? 14.254 -10.310 -1.352 1.00 88.50 109 GLY A CA 1
ATOM 829 C C . GLY A 1 109 ? 14.526 -9.389 -2.539 1.00 88.50 109 GLY A C 1
ATOM 830 O O . GLY A 1 109 ? 15.614 -8.832 -2.643 1.00 88.50 109 GLY A O 1
ATOM 831 N N . HIS A 1 110 ? 13.529 -9.158 -3.400 1.00 90.25 110 HIS A N 1
ATOM 832 C CA . HIS A 1 110 ? 13.667 -8.191 -4.491 1.00 90.25 110 HIS A CA 1
ATOM 833 C C . HIS A 1 110 ? 13.716 -6.743 -3.990 1.00 90.25 110 HIS A C 1
ATOM 835 O O . HIS A 1 110 ? 14.504 -5.961 -4.511 1.00 90.25 110 HIS A O 1
ATOM 841 N N . LEU A 1 111 ? 12.929 -6.382 -2.972 1.00 88.06 111 LEU A N 1
ATOM 842 C CA . LEU A 1 111 ? 12.951 -5.038 -2.387 1.00 88.06 111 LEU A CA 1
ATOM 843 C C . LEU A 1 111 ? 14.282 -4.758 -1.667 1.00 88.06 111 LEU A C 1
ATOM 845 O O . LEU A 1 111 ? 14.863 -3.689 -1.840 1.00 88.06 111 LEU A O 1
ATOM 849 N N . GLU A 1 112 ? 14.815 -5.738 -0.936 1.00 88.19 112 GLU A N 1
ATOM 850 C CA . GLU A 1 112 ? 16.162 -5.683 -0.350 1.00 88.19 112 GLU A CA 1
ATOM 851 C C . GLU A 1 112 ? 17.249 -5.589 -1.430 1.00 88.19 112 GLU A C 1
ATOM 853 O O . GLU A 1 112 ? 18.195 -4.811 -1.308 1.00 88.19 112 GLU A O 1
ATOM 858 N N . ALA A 1 113 ? 17.112 -6.341 -2.526 1.00 91.00 113 ALA A N 1
ATOM 859 C CA . ALA A 1 113 ? 18.029 -6.246 -3.655 1.00 91.00 113 ALA A CA 1
ATOM 860 C C . ALA A 1 113 ? 18.004 -4.851 -4.300 1.00 91.00 113 ALA A C 1
ATOM 862 O O . ALA A 1 113 ? 19.065 -4.344 -4.657 1.00 91.00 113 ALA A O 1
ATOM 863 N N . LEU A 1 114 ? 16.834 -4.209 -4.414 1.00 91.38 114 LEU A N 1
ATOM 864 C CA . LEU A 1 114 ? 16.727 -2.836 -4.919 1.00 91.38 114 LEU A CA 1
ATOM 865 C C . LEU A 1 114 ? 17.463 -1.835 -4.036 1.00 91.38 114 LEU A C 1
ATOM 867 O O . LEU A 1 114 ? 18.206 -1.023 -4.576 1.00 91.38 114 LEU A O 1
ATOM 871 N N . GLN A 1 115 ? 17.312 -1.914 -2.710 1.00 88.94 115 GLN A N 1
ATOM 872 C CA . GLN A 1 115 ? 18.080 -1.077 -1.780 1.00 88.94 115 GLN A CA 1
ATOM 873 C C . GLN A 1 115 ? 19.581 -1.232 -2.034 1.00 88.94 115 GLN A C 1
ATOM 875 O O . GLN A 1 115 ? 20.267 -0.250 -2.298 1.00 88.94 115 GLN A O 1
ATOM 880 N N . ASN A 1 116 ? 20.069 -2.474 -2.059 1.00 90.56 116 ASN A N 1
ATOM 881 C CA . ASN A 1 116 ? 21.487 -2.755 -2.275 1.00 90.56 116 ASN A CA 1
ATOM 882 C C . ASN A 1 116 ? 21.993 -2.239 -3.632 1.00 90.56 116 ASN A C 1
ATOM 884 O O . ASN A 1 116 ? 23.132 -1.790 -3.731 1.00 90.56 116 ASN A O 1
ATOM 888 N N . LEU A 1 117 ? 21.172 -2.299 -4.686 1.00 91.88 117 LEU A N 1
ATOM 889 C CA . LEU A 1 117 ? 21.520 -1.776 -6.010 1.00 91.88 117 LEU A CA 1
ATOM 890 C C . LEU A 1 117 ? 21.533 -0.242 -6.046 1.00 91.88 117 LEU A C 1
ATOM 892 O O . LEU A 1 117 ? 22.408 0.343 -6.683 1.00 91.88 117 LEU A O 1
ATOM 896 N N . VAL A 1 118 ? 20.596 0.414 -5.359 1.00 90.00 118 VAL A N 1
ATOM 897 C CA . VAL A 1 118 ? 20.582 1.877 -5.212 1.00 90.00 118 VAL A CA 1
ATOM 898 C C . VAL A 1 118 ? 21.805 2.335 -4.413 1.00 90.00 118 VAL A C 1
ATOM 900 O O . VAL A 1 118 ? 22.499 3.257 -4.838 1.00 90.00 118 VAL A O 1
ATOM 903 N N . ASP A 1 119 ? 22.133 1.649 -3.318 1.00 89.50 119 ASP A N 1
ATOM 904 C CA . ASP A 1 119 ? 23.327 1.925 -2.513 1.00 89.50 119 ASP A CA 1
ATOM 905 C C . ASP A 1 119 ? 24.614 1.677 -3.306 1.00 89.50 119 ASP A C 1
ATOM 907 O O . ASP A 1 119 ? 25.553 2.468 -3.225 1.00 89.50 119 ASP A O 1
ATOM 911 N N . TYR A 1 120 ? 24.640 0.634 -4.144 1.00 89.81 120 TYR A N 1
ATOM 912 C CA . TYR A 1 120 ? 25.742 0.365 -5.070 1.00 89.81 120 TYR A CA 1
ATOM 913 C C . TYR A 1 120 ? 25.966 1.516 -6.061 1.00 89.81 120 TYR A C 1
ATOM 915 O O . TYR A 1 120 ? 27.110 1.837 -6.377 1.00 89.81 120 TYR A O 1
ATOM 923 N N . CYS A 1 121 ? 24.896 2.184 -6.504 1.00 89.00 121 CYS A N 1
ATOM 924 C CA . CYS A 1 121 ? 24.996 3.390 -7.329 1.00 89.00 121 CYS A CA 1
ATOM 925 C C . CYS A 1 121 ? 25.458 4.626 -6.536 1.00 89.00 121 CYS A C 1
ATOM 927 O O . CYS A 1 121 ? 25.717 5.665 -7.133 1.00 89.00 121 CYS A O 1
ATOM 929 N N . GLY A 1 122 ? 25.553 4.556 -5.204 1.00 88.12 122 GLY A N 1
ATOM 930 C CA . GLY A 1 122 ? 25.784 5.713 -4.338 1.00 88.12 122 GLY A CA 1
ATOM 931 C C . GLY A 1 122 ? 24.517 6.538 -4.082 1.00 88.12 122 GLY A C 1
ATOM 932 O O . GLY A 1 122 ? 24.612 7.740 -3.833 1.00 88.12 122 GLY A O 1
ATOM 933 N N . GLY A 1 123 ? 23.336 5.923 -4.178 1.00 87.12 123 GLY A N 1
ATOM 934 C CA . GLY A 1 123 ? 22.034 6.554 -3.962 1.00 87.12 123 GLY A CA 1
ATOM 935 C C . GLY A 1 123 ? 21.377 7.105 -5.234 1.00 87.12 123 GLY A C 1
ATOM 936 O O . GLY A 1 123 ? 22.001 7.236 -6.287 1.00 87.12 123 GLY A O 1
ATOM 937 N N . TYR A 1 124 ? 20.099 7.490 -5.120 1.00 86.94 124 TYR A N 1
ATOM 938 C CA . TYR A 1 124 ? 19.261 7.932 -6.249 1.00 86.94 124 TYR A CA 1
ATOM 939 C C . TYR A 1 124 ? 19.848 9.093 -7.068 1.00 86.94 124 TYR A C 1
ATOM 941 O O . TYR A 1 124 ? 19.632 9.164 -8.273 1.00 86.94 124 TYR A O 1
ATOM 949 N N . LYS A 1 125 ? 20.620 9.991 -6.440 1.00 86.19 125 LYS A N 1
ATOM 950 C CA . LYS A 1 125 ? 21.230 11.164 -7.100 1.00 86.19 125 LYS A CA 1
ATOM 951 C C . LYS A 1 125 ? 22.292 10.803 -8.144 1.00 86.19 125 LYS A C 1
ATOM 953 O O . LYS A 1 125 ? 22.629 11.646 -8.968 1.00 86.19 125 LYS A O 1
ATOM 958 N N . ASN A 1 126 ? 22.825 9.585 -8.087 1.00 87.19 126 ASN A N 1
ATOM 959 C CA . ASN A 1 126 ? 23.865 9.089 -8.988 1.00 87.19 126 ASN A CA 1
ATOM 960 C C . ASN A 1 126 ? 23.310 8.174 -10.094 1.00 87.19 126 ASN A C 1
ATOM 962 O O . ASN A 1 126 ? 24.077 7.602 -10.865 1.00 87.19 126 ASN A O 1
ATOM 966 N N . MET A 1 127 ? 21.988 8.026 -10.174 1.00 89.00 127 MET A N 1
ATOM 967 C CA . MET A 1 127 ? 21.299 7.248 -11.201 1.00 89.00 127 MET A CA 1
ATOM 968 C C . MET A 1 127 ? 20.727 8.170 -12.285 1.00 89.00 127 MET A C 1
ATOM 970 O O . MET A 1 127 ? 20.585 9.377 -12.078 1.00 89.00 127 MET A O 1
ATOM 974 N N . ASP A 1 128 ? 20.338 7.601 -13.430 1.00 90.19 128 ASP A N 1
ATOM 975 C CA . ASP A 1 128 ? 19.480 8.308 -14.384 1.00 90.19 128 ASP A CA 1
ATOM 976 C C . ASP A 1 128 ? 18.220 8.832 -13.677 1.00 90.19 128 ASP A C 1
ATOM 978 O O . ASP A 1 128 ? 17.546 8.099 -12.949 1.00 90.19 128 ASP A O 1
ATOM 982 N N . VAL A 1 129 ? 17.905 10.112 -13.894 1.00 87.38 129 VAL A N 1
ATOM 983 C CA . VAL A 1 129 ? 16.847 10.820 -13.160 1.00 87.38 129 VAL A CA 1
ATOM 984 C C . VAL A 1 129 ? 15.474 10.171 -13.330 1.00 87.38 129 VAL A C 1
ATOM 986 O O . VAL A 1 129 ? 14.686 10.153 -12.387 1.00 87.38 129 VAL A O 1
ATOM 989 N N . TYR A 1 130 ? 15.184 9.604 -14.502 1.00 86.25 130 TYR A N 1
ATOM 990 C CA . TYR A 1 130 ? 13.892 8.988 -14.777 1.00 86.25 130 TYR A CA 1
ATOM 991 C C . TYR A 1 130 ? 13.787 7.597 -14.148 1.00 86.25 130 TYR A C 1
ATOM 993 O O . TYR A 1 130 ? 12.727 7.220 -13.647 1.00 86.25 130 TYR A O 1
ATOM 1001 N N . ILE A 1 131 ? 14.891 6.844 -14.130 1.00 89.12 131 ILE A N 1
ATOM 1002 C CA . ILE A 1 131 ? 14.967 5.564 -13.417 1.00 89.12 131 ILE A CA 1
ATOM 1003 C C . ILE A 1 131 ? 14.868 5.798 -11.908 1.00 89.12 131 ILE A C 1
ATOM 1005 O O . ILE A 1 131 ? 14.091 5.118 -11.240 1.00 89.12 131 ILE A O 1
ATOM 1009 N N . ALA A 1 132 ? 15.605 6.774 -11.373 1.00 88.00 132 ALA A N 1
ATOM 1010 C CA . ALA A 1 132 ? 15.562 7.140 -9.961 1.00 88.00 132 ALA A CA 1
ATOM 1011 C C . ALA A 1 132 ? 14.148 7.546 -9.518 1.00 88.00 132 ALA A C 1
ATOM 1013 O O . ALA A 1 132 ? 13.654 7.059 -8.502 1.00 88.00 132 ALA A O 1
ATOM 1014 N N . ASP A 1 133 ? 13.475 8.392 -10.302 1.00 82.94 133 ASP A N 1
ATOM 1015 C CA . ASP A 1 133 ? 12.095 8.813 -10.045 1.00 82.94 133 ASP A CA 1
ATOM 1016 C C . ASP A 1 133 ? 11.131 7.617 -10.034 1.00 82.94 133 ASP A C 1
ATOM 1018 O O . ASP A 1 133 ? 10.368 7.431 -9.087 1.00 82.94 133 ASP A O 1
ATOM 1022 N N . TRP A 1 134 ? 11.216 6.742 -11.039 1.00 83.44 134 TRP A N 1
ATOM 1023 C CA . TRP A 1 134 ? 10.342 5.574 -11.128 1.00 83.44 134 TRP A CA 1
ATOM 1024 C C . TRP A 1 134 ? 10.568 4.559 -9.994 1.00 83.44 134 TRP A C 1
ATOM 1026 O O . TRP A 1 134 ? 9.603 4.069 -9.402 1.00 83.44 134 TRP A O 1
ATOM 1036 N N . VAL A 1 135 ? 11.828 4.246 -9.672 1.00 86.62 135 VAL A N 1
ATOM 1037 C CA . VAL A 1 135 ? 12.176 3.282 -8.614 1.00 86.62 135 VAL A CA 1
ATOM 1038 C C . VAL A 1 135 ? 11.823 3.836 -7.238 1.00 86.62 135 VAL A C 1
ATOM 1040 O O . VAL A 1 135 ? 11.247 3.107 -6.435 1.00 86.62 135 VAL A O 1
ATOM 1043 N N . SER A 1 136 ? 12.115 5.111 -6.968 1.00 82.88 136 SER A N 1
ATOM 1044 C CA . SER A 1 136 ? 11.847 5.716 -5.659 1.00 82.88 136 SER A CA 1
ATOM 1045 C C . SER A 1 136 ? 10.357 5.714 -5.309 1.00 82.88 136 SER A C 1
ATOM 1047 O O . SER A 1 136 ? 10.002 5.280 -4.213 1.00 82.88 136 SER A O 1
ATOM 1049 N N . GLY A 1 137 ? 9.473 6.089 -6.244 1.00 78.25 137 GLY A N 1
ATOM 1050 C CA . GLY A 1 137 ? 8.023 6.051 -6.012 1.00 78.25 137 GLY A CA 1
ATOM 1051 C C . GLY A 1 137 ? 7.500 4.641 -5.712 1.00 78.25 137 GLY A C 1
ATOM 1052 O O . GLY A 1 137 ? 6.703 4.436 -4.798 1.00 78.25 137 GLY A O 1
ATOM 1053 N N . LEU A 1 138 ? 8.009 3.643 -6.435 1.00 80.25 138 LEU A N 1
ATOM 1054 C CA . LEU A 1 138 ? 7.656 2.233 -6.260 1.00 80.25 138 LEU A CA 1
ATOM 1055 C C . LEU A 1 138 ? 8.097 1.686 -4.896 1.00 80.25 138 LEU A C 1
ATOM 1057 O O . LEU A 1 138 ? 7.347 0.987 -4.213 1.00 80.25 138 LEU A O 1
ATOM 1061 N N . VAL A 1 139 ? 9.313 2.032 -4.498 1.00 80.81 139 VAL A N 1
ATOM 1062 C CA . VAL A 1 139 ? 9.961 1.542 -3.289 1.00 80.81 139 VAL A CA 1
ATOM 1063 C C . VAL A 1 139 ? 9.374 2.148 -2.017 1.00 80.81 139 VAL A C 1
ATOM 1065 O O . VAL A 1 139 ? 9.047 1.395 -1.096 1.00 80.81 139 VAL A O 1
ATOM 1068 N N . ILE A 1 140 ? 9.235 3.482 -1.965 1.00 76.38 140 ILE A N 1
ATOM 1069 C CA . ILE A 1 140 ? 8.699 4.208 -0.797 1.00 76.38 140 ILE A CA 1
ATOM 1070 C C . ILE A 1 140 ? 7.375 3.574 -0.386 1.00 76.38 140 ILE A C 1
ATOM 1072 O O . ILE A 1 140 ? 7.122 3.259 0.776 1.00 76.38 140 ILE A O 1
ATOM 1076 N N . TYR A 1 141 ? 6.540 3.320 -1.381 1.00 75.31 141 TYR A N 1
ATOM 1077 C CA . TYR A 1 141 ? 5.219 2.797 -1.164 1.00 75.31 141 TYR A CA 1
ATOM 1078 C C . TYR A 1 141 ? 5.202 1.371 -0.615 1.00 75.31 141 TYR A C 1
ATOM 1080 O O . TYR A 1 141 ? 4.545 1.115 0.396 1.00 75.31 141 TYR A O 1
ATOM 1088 N N . TRP A 1 142 ? 5.926 0.433 -1.229 1.00 81.44 142 TRP A N 1
ATOM 1089 C CA . TRP A 1 142 ? 5.903 -0.945 -0.737 1.00 81.44 142 TRP A CA 1
ATOM 1090 C C . TRP A 1 142 ? 6.598 -1.096 0.591 1.00 81.44 142 TRP A C 1
ATOM 1092 O O . TRP A 1 142 ? 6.151 -1.904 1.396 1.00 81.44 142 TRP A O 1
ATOM 1102 N N . GLN A 1 143 ? 7.637 -0.305 0.852 1.00 81.50 143 GLN A N 1
ATOM 1103 C CA . GLN A 1 143 ? 8.261 -0.284 2.163 1.00 81.50 143 GLN A CA 1
ATOM 1104 C C . GLN A 1 143 ? 7.231 0.062 3.246 1.00 81.50 143 GLN A C 1
ATOM 1106 O O . GLN A 1 143 ? 7.151 -0.630 4.262 1.00 81.50 143 GLN A O 1
ATOM 1111 N N . HIS A 1 144 ? 6.430 1.109 3.036 1.00 84.75 144 HIS A N 1
ATOM 1112 C CA . HIS A 1 144 ? 5.449 1.530 4.031 1.00 84.75 144 HIS A CA 1
ATOM 1113 C C . HIS A 1 144 ? 4.232 0.603 4.096 1.00 84.75 144 HIS A C 1
ATOM 1115 O O . HIS A 1 144 ? 3.813 0.254 5.196 1.00 84.75 144 HIS A O 1
ATOM 1121 N N . LEU A 1 145 ? 3.696 0.145 2.961 1.00 85.56 145 LEU A N 1
ATOM 1122 C CA . LEU A 1 145 ? 2.564 -0.786 2.955 1.00 85.56 145 LEU A CA 1
ATOM 1123 C C . LEU A 1 145 ? 2.903 -2.162 3.523 1.00 85.56 145 LEU A C 1
ATOM 1125 O O . LEU A 1 145 ? 2.076 -2.756 4.211 1.00 85.56 145 LEU A O 1
ATOM 1129 N N . ALA A 1 146 ? 4.105 -2.673 3.251 1.00 84.75 146 ALA A N 1
ATOM 1130 C CA . ALA A 1 146 ? 4.554 -3.953 3.785 1.00 84.75 146 ALA A CA 1
ATOM 1131 C C . ALA A 1 146 ? 4.567 -3.963 5.319 1.00 84.75 146 ALA A C 1
ATOM 1133 O O . ALA A 1 146 ? 4.259 -4.987 5.927 1.00 84.75 146 ALA A O 1
ATOM 1134 N N . LYS A 1 147 ? 4.883 -2.821 5.948 1.00 85.00 147 LYS A N 1
ATOM 1135 C CA . LYS A 1 147 ? 4.846 -2.679 7.409 1.00 85.00 147 LYS A CA 1
ATOM 1136 C C . LYS A 1 147 ? 3.437 -2.806 7.989 1.00 85.00 147 LYS A C 1
ATOM 1138 O O . LYS A 1 147 ? 3.303 -3.262 9.121 1.00 85.00 147 LYS A O 1
ATOM 1143 N N . LEU A 1 148 ? 2.402 -2.431 7.232 1.00 87.62 148 LEU A N 1
ATOM 1144 C CA . LEU A 1 148 ? 1.026 -2.385 7.742 1.00 87.62 148 LEU A CA 1
ATOM 1145 C C . LEU A 1 148 ? 0.495 -3.779 8.071 1.00 87.62 148 LEU A C 1
ATOM 1147 O O . LEU A 1 148 ? -0.195 -3.964 9.066 1.00 87.62 148 LEU A O 1
ATOM 1151 N N . THR A 1 149 ? 0.830 -4.768 7.249 1.00 83.50 149 THR A N 1
ATOM 1152 C CA . THR A 1 149 ? 0.388 -6.163 7.402 1.00 83.50 149 THR A CA 1
ATOM 1153 C C . THR A 1 149 ? 1.470 -7.086 7.940 1.00 83.50 149 THR A C 1
ATOM 1155 O O . THR A 1 149 ? 1.157 -8.177 8.410 1.00 83.50 149 THR A O 1
ATOM 1158 N N . ASN A 1 150 ? 2.734 -6.661 7.905 1.00 82.50 150 ASN A N 1
ATOM 1159 C CA . ASN A 1 150 ? 3.814 -7.329 8.605 1.00 82.50 150 ASN A CA 1
ATOM 1160 C C . ASN A 1 150 ? 4.626 -6.333 9.451 1.00 82.50 150 ASN A C 1
ATOM 1162 O O . ASN A 1 150 ? 5.645 -5.814 8.993 1.00 82.50 150 ASN A O 1
ATOM 1166 N N . PRO A 1 151 ? 4.263 -6.147 10.729 1.00 73.62 151 PRO A N 1
ATOM 1167 C CA . PRO A 1 151 ? 5.003 -5.285 11.651 1.00 73.62 151 PRO A CA 1
ATOM 1168 C C . PRO A 1 151 ? 6.440 -5.751 11.933 1.00 73.62 151 PRO A C 1
ATOM 1170 O O . PRO A 1 151 ? 7.263 -4.971 12.402 1.00 73.62 151 PRO A O 1
ATOM 1173 N N . LYS A 1 152 ? 6.766 -7.025 11.659 1.00 74.44 152 LYS A N 1
ATOM 1174 C CA . LYS A 1 152 ? 8.137 -7.556 11.763 1.00 74.44 152 LYS A CA 1
ATOM 1175 C C . LYS A 1 152 ? 8.972 -7.231 10.518 1.00 74.44 152 LYS A C 1
ATOM 1177 O O . LYS A 1 152 ? 10.167 -7.522 10.502 1.00 74.44 152 LYS A O 1
ATOM 1182 N N . PHE A 1 153 ? 8.363 -6.673 9.466 1.00 71.25 153 PHE A N 1
ATOM 1183 C CA . PHE A 1 153 ? 9.061 -6.298 8.243 1.00 71.25 153 PHE A CA 1
ATOM 1184 C C . PHE A 1 153 ? 10.091 -5.205 8.548 1.00 71.25 153 PHE A C 1
ATOM 1186 O O . PHE A 1 153 ? 9.773 -4.141 9.078 1.00 71.25 153 PHE A O 1
ATOM 1193 N N . ALA A 1 154 ? 11.351 -5.556 8.301 1.00 61.22 154 ALA A N 1
ATOM 1194 C CA . ALA A 1 154 ? 12.476 -5.125 9.108 1.00 61.22 154 ALA A CA 1
ATOM 1195 C C . ALA A 1 154 ? 12.803 -3.630 9.009 1.00 61.22 154 ALA A C 1
ATOM 1197 O O . ALA A 1 154 ? 12.885 -3.036 7.933 1.00 61.22 154 ALA A O 1
ATOM 1198 N N . ALA A 1 155 ? 13.142 -3.092 10.178 1.00 51.50 155 ALA A N 1
ATOM 1199 C CA . ALA A 1 155 ? 13.731 -1.792 10.483 1.00 51.50 155 ALA A CA 1
ATOM 1200 C C . ALA A 1 155 ? 15.066 -1.456 9.764 1.00 51.50 155 ALA A C 1
ATOM 1202 O O . ALA A 1 155 ? 15.769 -0.549 10.198 1.00 51.50 155 ALA A O 1
ATOM 1203 N N . GLY A 1 156 ? 15.444 -2.188 8.707 1.00 54.56 156 GLY A N 1
ATOM 1204 C CA . GLY A 1 156 ? 16.726 -2.060 8.000 1.00 54.56 156 GLY A CA 1
ATOM 1205 C C . GLY A 1 156 ? 16.645 -1.485 6.583 1.00 54.56 156 GLY A C 1
ATOM 1206 O O . GLY A 1 156 ? 17.675 -1.089 6.046 1.00 54.56 156 GLY A O 1
ATOM 1207 N N . LEU A 1 157 ? 15.457 -1.411 5.972 1.00 62.94 157 LEU A N 1
ATOM 1208 C CA . LEU A 1 157 ? 15.295 -0.692 4.705 1.00 62.94 157 LEU A CA 1
ATOM 1209 C C . LEU A 1 157 ? 15.317 0.811 4.993 1.00 62.94 157 LEU A C 1
ATOM 1211 O O . LEU A 1 157 ? 14.382 1.349 5.589 1.00 62.94 157 LEU A O 1
ATOM 1215 N N . VAL A 1 158 ? 16.399 1.468 4.588 1.00 65.94 158 VAL A N 1
ATOM 1216 C CA . VAL A 1 158 ? 16.596 2.915 4.705 1.00 65.94 158 VAL A CA 1
ATOM 1217 C C . VAL A 1 158 ? 16.854 3.433 3.301 1.00 65.94 158 VAL A C 1
ATOM 1219 O O . VAL A 1 158 ? 17.983 3.736 2.917 1.00 65.94 158 VAL A O 1
ATOM 1222 N N . PHE A 1 159 ? 15.795 3.486 2.499 1.00 62.06 159 PHE A N 1
ATOM 1223 C CA . PHE A 1 159 ? 15.899 4.159 1.217 1.00 62.06 159 PHE A CA 1
ATOM 1224 C C . PHE A 1 159 ? 16.188 5.630 1.498 1.00 62.06 159 PHE A C 1
ATOM 1226 O O . PHE A 1 159 ? 15.563 6.225 2.377 1.00 62.06 159 PHE A O 1
ATOM 1233 N N . CYS A 1 160 ? 17.194 6.181 0.813 1.00 53.03 160 CYS A N 1
ATOM 1234 C CA . CYS A 1 160 ? 17.625 7.557 1.027 1.00 53.03 160 CYS A CA 1
ATOM 1235 C C . CYS A 1 160 ? 16.440 8.527 0.936 1.00 53.03 160 CYS A C 1
ATOM 1237 O O . CYS A 1 160 ? 15.513 8.288 0.156 1.00 53.03 160 CYS A O 1
ATOM 1239 N N . ASP A 1 161 ? 16.521 9.626 1.695 1.00 55.88 161 ASP A N 1
ATOM 1240 C CA . ASP A 1 161 ? 15.561 10.730 1.633 1.00 55.88 161 ASP A CA 1
ATOM 1241 C C . ASP A 1 161 ? 15.247 11.093 0.174 1.00 55.88 161 ASP A C 1
ATOM 1243 O O . ASP A 1 161 ? 16.126 11.050 -0.696 1.00 55.88 161 ASP A O 1
ATOM 1247 N N . GLY A 1 162 ? 13.964 11.369 -0.076 1.00 56.91 162 GLY A N 1
ATOM 1248 C CA . GLY A 1 162 ? 13.363 11.400 -1.406 1.00 56.91 162 GLY A CA 1
ATOM 1249 C C . GLY A 1 162 ? 14.121 12.244 -2.433 1.00 56.91 162 GLY A C 1
ATOM 1250 O O . GLY A 1 162 ? 14.839 13.187 -2.111 1.00 56.91 162 GLY A O 1
ATOM 1251 N N . LEU A 1 163 ? 13.915 11.919 -3.714 1.00 66.00 163 LEU A N 1
ATOM 1252 C CA . LEU A 1 163 ? 14.482 12.669 -4.842 1.00 66.00 163 LEU A CA 1
ATOM 1253 C C . LEU A 1 163 ? 14.071 14.157 -4.832 1.00 66.00 163 LEU A C 1
ATOM 1255 O O . LEU A 1 163 ? 14.759 14.989 -5.422 1.00 66.00 163 LEU A O 1
ATOM 1259 N N . TYR A 1 164 ? 12.962 14.479 -4.160 1.00 70.94 164 TYR A N 1
ATOM 1260 C CA . TYR A 1 164 ? 12.357 15.802 -4.090 1.00 70.94 164 TYR A CA 1
ATOM 1261 C C . TYR A 1 164 ? 12.138 16.235 -2.639 1.00 70.94 164 TYR A C 1
ATOM 1263 O O . TYR A 1 164 ? 11.742 15.426 -1.801 1.00 70.94 164 TYR A O 1
ATOM 1271 N N . ASP A 1 165 ? 12.314 17.532 -2.379 1.00 72.06 165 ASP A N 1
ATOM 1272 C CA . ASP A 1 165 ? 12.024 18.146 -1.075 1.00 72.06 165 ASP A CA 1
ATOM 1273 C C . ASP A 1 165 ? 10.510 18.304 -0.825 1.00 72.06 165 ASP A C 1
ATOM 1275 O O . ASP A 1 165 ? 10.063 18.359 0.319 1.00 72.06 165 ASP A O 1
ATOM 1279 N N . ALA A 1 166 ? 9.715 18.369 -1.900 1.00 76.38 166 ALA A N 1
ATOM 1280 C CA . ALA A 1 166 ? 8.258 18.468 -1.863 1.00 76.38 166 ALA A CA 1
ATOM 1281 C C . ALA A 1 166 ? 7.601 17.136 -2.277 1.00 76.38 166 ALA A C 1
ATOM 1283 O O . ALA A 1 166 ? 8.120 16.451 -3.166 1.00 76.38 166 ALA A O 1
ATOM 1284 N N . PRO A 1 167 ? 6.450 16.765 -1.682 1.00 77.81 167 PRO A N 1
ATOM 1285 C CA . PRO A 1 167 ? 5.751 15.533 -2.028 1.00 77.81 167 PRO A CA 1
ATOM 1286 C C . PRO A 1 167 ? 5.250 15.585 -3.475 1.00 77.81 167 PRO A C 1
ATOM 1288 O O . PRO A 1 167 ? 4.658 16.571 -3.918 1.00 77.81 167 PRO A O 1
ATOM 1291 N N . LYS A 1 168 ? 5.460 14.504 -4.223 1.00 81.62 168 LYS A N 1
ATOM 1292 C CA . LYS A 1 168 ? 4.972 14.360 -5.597 1.00 81.62 168 LYS A CA 1
ATOM 1293 C C . LYS A 1 168 ? 3.690 13.540 -5.599 1.00 81.62 168 LYS A C 1
ATOM 1295 O O . LYS A 1 168 ? 3.604 12.527 -4.918 1.00 81.62 168 LYS A O 1
ATOM 1300 N N . VAL A 1 169 ? 2.696 13.972 -6.373 1.00 81.75 169 VAL A N 1
ATOM 1301 C CA . VAL A 1 169 ? 1.438 13.225 -6.513 1.00 81.75 169 VAL A CA 1
ATOM 1302 C C . VAL A 1 169 ? 1.721 11.929 -7.259 1.00 81.75 169 VAL A C 1
ATOM 1304 O O . VAL A 1 169 ? 2.153 11.953 -8.415 1.00 81.75 169 VAL A O 1
ATOM 1307 N N . ASP A 1 170 ? 1.465 10.807 -6.596 1.00 77.69 170 ASP A N 1
ATOM 1308 C CA . ASP A 1 170 ? 1.579 9.486 -7.199 1.00 77.69 170 ASP A CA 1
ATOM 1309 C C . ASP A 1 170 ? 0.345 9.171 -8.061 1.00 77.69 170 ASP A C 1
ATOM 1311 O O . ASP A 1 170 ? -0.773 9.593 -7.768 1.00 77.69 170 ASP A O 1
ATOM 1315 N N . LEU A 1 171 ? 0.527 8.417 -9.144 1.00 68.44 171 LEU A N 1
ATOM 1316 C CA . LEU A 1 171 ? -0.563 8.103 -10.076 1.00 68.44 171 LEU A CA 1
ATOM 1317 C C . LEU A 1 171 ? -1.570 7.072 -9.533 1.00 68.44 171 LEU A C 1
ATOM 1319 O O . LEU A 1 171 ? -2.649 6.937 -10.104 1.00 68.44 171 LEU A O 1
ATOM 1323 N N . TYR A 1 172 ? -1.228 6.337 -8.473 1.00 66.75 172 TYR A N 1
ATOM 1324 C CA . TYR A 1 172 ? -2.058 5.289 -7.872 1.00 66.75 172 TYR A CA 1
ATOM 1325 C C . TYR A 1 172 ? -2.562 5.674 -6.477 1.00 66.75 172 TYR A C 1
ATOM 1327 O O . TYR A 1 172 ? -3.685 5.341 -6.120 1.00 66.75 172 TYR A O 1
ATOM 1335 N N . LEU A 1 173 ? -1.764 6.398 -5.694 1.00 69.62 173 LEU A N 1
ATOM 1336 C CA . LEU A 1 173 ? -2.118 6.806 -4.325 1.00 69.62 173 LEU A CA 1
ATOM 1337 C C . LEU A 1 173 ? -2.354 8.296 -4.173 1.00 69.62 173 LEU A C 1
ATOM 1339 O O . LEU A 1 173 ? -2.840 8.747 -3.132 1.00 69.62 173 LEU A O 1
ATOM 1343 N N . GLY A 1 174 ? -1.986 9.074 -5.184 1.00 76.62 174 GLY A N 1
ATOM 1344 C CA . GLY A 1 174 ? -2.268 10.489 -5.213 1.00 76.62 174 GLY A CA 1
ATOM 1345 C C . GLY A 1 174 ? -1.559 11.245 -4.114 1.00 76.62 174 GLY A C 1
ATOM 1346 O O . GLY A 1 174 ? -0.335 11.237 -4.005 1.00 76.62 174 GLY A O 1
ATOM 1347 N N . CYS A 1 175 ? -2.377 11.881 -3.286 1.00 84.50 175 CYS A N 1
ATOM 1348 C CA . CYS A 1 175 ? -1.958 12.706 -2.165 1.00 84.50 175 CYS A CA 1
ATOM 1349 C C . CYS A 1 175 ? -1.750 11.886 -0.876 1.00 84.50 175 CYS A C 1
ATOM 1351 O O . CYS A 1 175 ? -1.473 12.452 0.180 1.00 84.50 175 CYS A O 1
ATOM 1353 N N . SER A 1 176 ? -1.891 10.556 -0.939 1.00 88.25 176 SER A N 1
ATOM 1354 C CA . SER A 1 176 ? -1.953 9.687 0.244 1.00 88.25 176 SER A CA 1
ATOM 1355 C C . SER A 1 176 ? -0.592 9.236 0.773 1.00 88.25 176 SER A C 1
ATOM 1357 O O . SER A 1 176 ? -0.551 8.584 1.811 1.00 88.25 176 SER A O 1
ATOM 1359 N N . GLU A 1 177 ? 0.527 9.561 0.115 1.00 86.75 177 GLU A N 1
ATOM 1360 C CA . GLU A 1 177 ? 1.863 9.084 0.523 1.00 86.75 177 GLU A CA 1
ATOM 1361 C C . GLU A 1 177 ? 2.165 9.396 1.999 1.00 86.75 177 GLU A C 1
ATOM 1363 O O . GLU A 1 177 ? 2.585 8.521 2.758 1.00 86.75 177 GLU A O 1
ATOM 1368 N N . GLN A 1 178 ? 1.894 10.628 2.438 1.00 87.06 178 GLN A N 1
ATOM 1369 C CA . GLN A 1 178 ? 2.086 11.023 3.835 1.00 87.06 178 GLN A CA 1
ATOM 1370 C C . GLN A 1 178 ? 1.174 10.238 4.787 1.00 87.06 178 GLN A C 1
ATOM 1372 O O . GLN A 1 178 ? 1.612 9.842 5.864 1.00 87.06 178 GLN A O 1
ATOM 1377 N N . LEU A 1 179 ? -0.068 9.955 4.390 1.00 92.56 179 LEU A N 1
ATOM 1378 C CA . LEU A 1 179 ? -1.001 9.153 5.187 1.00 92.56 179 LEU A CA 1
ATOM 1379 C C . LEU A 1 179 ? -0.547 7.695 5.293 1.00 92.56 179 LEU A C 1
ATOM 1381 O O . LEU A 1 179 ? -0.652 7.099 6.363 1.00 92.56 179 LEU A O 1
ATOM 1385 N N . VAL A 1 180 ? 0.028 7.135 4.228 1.00 90.25 180 VAL A N 1
ATOM 1386 C CA . VAL A 1 180 ? 0.645 5.802 4.244 1.00 90.25 180 VAL A CA 1
ATOM 1387 C C . VAL A 1 180 ? 1.862 5.778 5.181 1.00 90.25 180 VAL A C 1
ATOM 1389 O O . VAL A 1 180 ? 2.005 4.842 5.967 1.00 90.25 180 VAL A O 1
ATOM 1392 N N . LYS A 1 181 ? 2.695 6.831 5.185 1.00 89.00 181 LYS A N 1
ATOM 1393 C CA . LYS A 1 181 ? 3.794 6.999 6.160 1.00 89.00 181 LYS A CA 1
ATOM 1394 C C . LYS A 1 181 ? 3.281 7.083 7.597 1.00 89.00 181 LYS A C 1
ATOM 1396 O O . LYS A 1 181 ? 3.858 6.461 8.488 1.00 89.00 181 LYS A O 1
ATOM 1401 N N . ILE A 1 182 ? 2.179 7.797 7.825 1.00 93.06 182 ILE A N 1
ATOM 1402 C CA . ILE A 1 182 ? 1.518 7.856 9.134 1.00 93.06 182 ILE A CA 1
ATOM 1403 C C . ILE A 1 182 ? 0.989 6.471 9.534 1.00 93.06 182 ILE A C 1
ATOM 1405 O O . ILE A 1 182 ? 1.184 6.061 10.672 1.00 93.06 182 ILE A O 1
ATOM 1409 N N . CYS A 1 183 ? 0.408 5.696 8.613 1.00 94.06 183 CYS A N 1
ATOM 1410 C CA . CYS A 1 183 ? 0.024 4.307 8.884 1.00 94.06 183 CYS A CA 1
ATOM 1411 C C . CYS A 1 183 ? 1.245 3.439 9.235 1.00 94.06 183 CYS A C 1
ATOM 1413 O O . CYS A 1 183 ? 1.206 2.662 10.185 1.00 94.06 183 CYS A O 1
ATOM 1415 N N . ALA A 1 184 ? 2.373 3.597 8.543 1.00 90.81 184 ALA A N 1
ATOM 1416 C CA . ALA A 1 184 ? 3.596 2.891 8.919 1.00 90.81 184 ALA A CA 1
ATOM 1417 C C . ALA A 1 184 ? 4.042 3.260 10.350 1.00 90.81 184 ALA A C 1
ATOM 1419 O O . ALA A 1 184 ? 4.341 2.365 11.137 1.00 90.81 184 ALA A O 1
ATOM 1420 N N . ARG A 1 185 ? 3.973 4.547 10.725 1.00 91.62 185 ARG A N 1
ATOM 1421 C CA . ARG A 1 185 ? 4.221 5.029 12.098 1.00 91.62 185 ARG A CA 1
ATOM 1422 C C . ARG A 1 185 ? 3.248 4.423 13.121 1.00 91.62 185 ARG A C 1
ATOM 1424 O O . ARG A 1 185 ? 3.673 4.020 14.198 1.00 91.62 185 ARG A O 1
ATOM 1431 N N . ILE A 1 186 ? 1.964 4.285 12.776 1.00 95.00 186 ILE A N 1
ATOM 1432 C CA . ILE A 1 186 ? 0.967 3.589 13.612 1.00 95.00 186 ILE A CA 1
ATOM 1433 C C . ILE A 1 186 ? 1.382 2.130 13.848 1.00 95.00 186 ILE A C 1
ATOM 1435 O O . ILE A 1 186 ? 1.297 1.642 14.971 1.00 95.00 186 ILE A O 1
ATOM 1439 N N . SER A 1 187 ? 1.874 1.436 12.820 1.00 91.81 187 SER A N 1
ATOM 1440 C CA . SER A 1 187 ? 2.321 0.035 12.939 1.00 91.81 187 SER A CA 1
ATOM 1441 C C . SER A 1 187 ? 3.478 -0.117 13.935 1.00 91.81 187 SER A C 1
ATOM 1443 O O . SER A 1 187 ? 3.538 -1.099 14.681 1.00 91.81 187 SER A O 1
ATOM 1445 N N . ASP A 1 188 ? 4.351 0.893 13.992 1.00 90.38 188 ASP A N 1
ATOM 1446 C CA . ASP A 1 188 ? 5.511 0.959 14.881 1.00 90.38 188 ASP A CA 1
ATOM 1447 C C . ASP A 1 188 ? 5.119 1.195 16.363 1.00 90.38 188 ASP A C 1
ATOM 1449 O O . ASP A 1 188 ? 5.950 1.002 17.254 1.00 90.38 188 ASP A O 1
ATOM 1453 N N . LEU A 1 189 ? 3.846 1.502 16.682 1.00 91.88 189 LEU A N 1
ATOM 1454 C CA . LEU A 1 189 ? 3.369 1.692 18.068 1.00 91.88 189 LEU A CA 1
ATOM 1455 C C . LEU A 1 189 ? 3.672 0.505 18.990 1.00 91.88 189 LEU A C 1
ATOM 1457 O O . LEU A 1 189 ? 3.890 0.671 20.191 1.00 91.88 189 LEU A O 1
ATOM 1461 N N . ARG A 1 190 ? 3.735 -0.698 18.417 1.00 87.94 190 ARG A N 1
ATOM 1462 C CA . ARG A 1 190 ? 4.059 -1.944 19.123 1.00 87.94 190 ARG A CA 1
ATOM 1463 C C . ARG A 1 190 ? 5.437 -1.898 19.771 1.00 87.94 190 ARG A C 1
ATOM 1465 O O . ARG A 1 190 ? 5.627 -2.486 20.832 1.00 87.94 190 ARG A O 1
ATOM 1472 N N . PHE A 1 191 ? 6.385 -1.173 19.178 1.00 87.75 191 PHE A N 1
ATOM 1473 C CA . PHE A 1 191 ? 7.718 -1.012 19.753 1.00 87.75 191 PHE A CA 1
ATOM 1474 C C . PHE A 1 191 ? 7.691 -0.194 21.044 1.00 87.75 191 PHE A C 1
ATOM 1476 O O . PHE A 1 191 ? 8.555 -0.390 21.892 1.00 87.75 191 PHE A O 1
ATOM 1483 N N . PHE A 1 192 ? 6.674 0.647 21.253 1.00 88.19 192 PHE A N 1
ATOM 1484 C CA . PHE A 1 192 ? 6.490 1.431 22.477 1.00 88.19 192 PHE A CA 1
ATOM 1485 C C . PHE A 1 192 ? 5.611 0.736 23.524 1.00 88.19 192 PHE A C 1
ATOM 1487 O O . PHE A 1 192 ? 5.403 1.292 24.600 1.00 88.19 192 PHE A O 1
ATOM 1494 N N . ALA A 1 193 ? 5.138 -0.491 23.267 1.00 84.06 193 ALA A N 1
ATOM 1495 C CA . ALA A 1 193 ? 4.227 -1.222 24.156 1.00 84.06 193 ALA A CA 1
ATOM 1496 C C . ALA A 1 193 ? 4.769 -1.439 25.583 1.00 84.06 193 ALA A C 1
ATOM 1498 O O . ALA A 1 193 ? 3.996 -1.668 26.505 1.00 84.06 193 ALA A O 1
ATOM 1499 N N . HIS A 1 194 ? 6.085 -1.338 25.780 1.00 84.00 194 HIS A N 1
ATOM 1500 C CA . HIS A 1 194 ? 6.753 -1.485 27.073 1.00 84.00 194 HIS A CA 1
ATOM 1501 C C . HIS A 1 194 ? 6.829 -0.180 27.894 1.00 84.00 194 HIS A C 1
ATOM 1503 O O . HIS A 1 194 ? 7.265 -0.206 29.042 1.00 84.00 194 HIS A O 1
ATOM 1509 N N . SER A 1 195 ? 6.440 0.969 27.327 1.00 89.62 195 SER A N 1
ATOM 1510 C CA . SER A 1 195 ? 6.527 2.283 27.975 1.00 89.62 195 SER A CA 1
ATOM 1511 C C . SER A 1 195 ? 5.238 3.076 27.778 1.00 89.62 195 SER A C 1
ATOM 1513 O O . SER A 1 195 ? 4.977 3.619 26.706 1.00 89.62 195 SER A O 1
ATOM 1515 N N . THR A 1 196 ? 4.446 3.199 28.845 1.00 88.94 196 THR A N 1
ATOM 1516 C CA . THR A 1 196 ? 3.170 3.936 28.835 1.00 88.94 196 THR A CA 1
ATOM 1517 C C . THR A 1 196 ? 3.338 5.384 28.389 1.00 88.94 196 THR A C 1
ATOM 1519 O O . THR A 1 196 ? 2.571 5.865 27.562 1.00 88.94 196 THR A O 1
ATOM 1522 N N . ALA A 1 197 ? 4.361 6.076 28.895 1.00 91.62 197 ALA A N 1
ATOM 1523 C CA . ALA A 1 197 ? 4.628 7.467 28.546 1.00 91.62 197 ALA A CA 1
ATOM 1524 C C . ALA A 1 197 ? 5.011 7.631 27.066 1.00 91.62 197 ALA A C 1
ATOM 1526 O O . ALA A 1 197 ? 4.534 8.560 26.414 1.00 91.62 197 ALA A O 1
ATOM 1527 N N . ALA A 1 198 ? 5.840 6.727 26.528 1.00 93.69 198 ALA A N 1
ATOM 1528 C CA . ALA A 1 198 ? 6.218 6.761 25.116 1.00 93.69 198 ALA A CA 1
ATOM 1529 C C . ALA A 1 198 ? 5.018 6.452 24.212 1.00 93.69 198 ALA A C 1
ATOM 1531 O O . ALA A 1 198 ? 4.796 7.169 23.242 1.00 93.69 198 ALA A O 1
ATOM 1532 N N . LEU A 1 199 ? 4.207 5.453 24.575 1.00 93.81 199 LEU A N 1
ATOM 1533 C CA . LEU A 1 199 ? 3.003 5.088 23.835 1.00 93.81 199 LEU A CA 1
ATOM 1534 C C . LEU A 1 199 ? 1.981 6.235 23.800 1.00 93.81 199 LEU A C 1
ATOM 1536 O O . LEU A 1 199 ? 1.512 6.595 22.725 1.00 93.81 199 LEU A O 1
ATOM 1540 N N . ILE 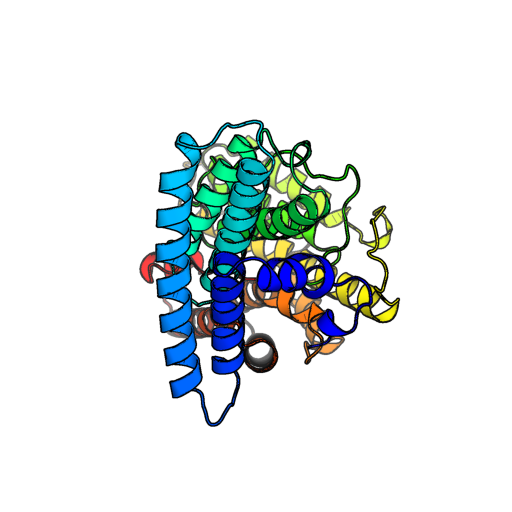A 1 200 ? 1.671 6.850 24.950 1.00 95.31 200 ILE A N 1
ATOM 1541 C CA . ILE A 1 200 ? 0.751 8.001 25.028 1.00 95.31 200 ILE A CA 1
ATOM 1542 C C . ILE A 1 200 ? 1.245 9.149 24.148 1.00 95.31 200 ILE A C 1
ATOM 1544 O O . ILE A 1 200 ? 0.460 9.740 23.402 1.00 95.31 200 ILE A O 1
ATOM 1548 N N . LYS A 1 201 ? 2.540 9.473 24.239 1.00 96.38 201 LYS A N 1
ATOM 1549 C CA . LYS A 1 201 ? 3.153 10.533 23.439 1.00 96.38 201 LYS A CA 1
ATOM 1550 C C . LYS A 1 201 ? 2.999 10.240 21.946 1.00 96.38 201 LYS A C 1
ATOM 1552 O O . LYS A 1 201 ? 2.505 11.090 21.213 1.00 96.38 201 LYS A O 1
ATOM 1557 N N . GLU A 1 202 ? 3.357 9.033 21.523 1.00 96.69 202 GLU A N 1
ATOM 1558 C CA . GLU A 1 202 ? 3.341 8.634 20.117 1.00 96.69 202 GLU A CA 1
ATOM 1559 C C . GLU A 1 202 ? 1.921 8.590 19.530 1.00 96.69 202 GLU A C 1
ATOM 1561 O O . GLU A 1 202 ? 1.693 9.074 18.420 1.00 96.69 202 GLU A O 1
ATOM 1566 N N . VAL A 1 203 ? 0.940 8.095 20.295 1.00 97.19 203 VAL A N 1
ATOM 1567 C CA . VAL A 1 203 ? -0.484 8.123 19.918 1.00 97.19 203 VAL A CA 1
ATOM 1568 C C . VAL A 1 203 ? -0.982 9.563 19.785 1.00 97.19 203 VAL A C 1
ATOM 1570 O O . VAL A 1 203 ? -1.623 9.897 18.790 1.00 97.19 203 VAL A O 1
ATOM 1573 N N . THR A 1 204 ? -0.655 10.433 20.746 1.00 97.56 204 THR A N 1
ATOM 1574 C CA . THR A 1 204 ? -1.071 11.845 20.734 1.00 97.56 204 THR A CA 1
ATOM 1575 C C . THR A 1 204 ? -0.484 12.588 19.534 1.00 97.56 204 THR A C 1
ATOM 1577 O O . THR A 1 204 ? -1.205 13.288 18.826 1.00 97.56 204 THR A O 1
ATOM 1580 N N . GLU A 1 205 ? 0.813 12.424 19.269 1.00 97.31 205 GLU A N 1
ATOM 1581 C CA . GLU A 1 205 ? 1.477 13.051 18.123 1.00 97.31 205 GLU A CA 1
ATOM 1582 C C . GLU A 1 205 ? 0.907 12.551 16.794 1.00 97.31 205 GLU A C 1
ATOM 1584 O O . GLU A 1 205 ? 0.606 13.355 15.913 1.00 97.31 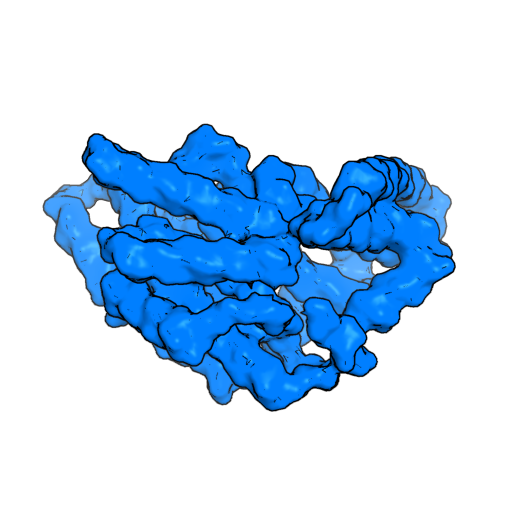205 GLU A O 1
ATOM 1589 N N . THR A 1 206 ? 0.701 11.240 16.665 1.00 97.00 206 THR A N 1
ATOM 1590 C CA . THR A 1 206 ? 0.103 10.633 15.469 1.00 97.00 206 THR A CA 1
ATOM 1591 C C . THR A 1 206 ? -1.312 11.157 15.227 1.00 97.00 206 THR A C 1
ATOM 1593 O O . THR A 1 206 ? -1.645 11.556 14.111 1.00 97.00 206 THR A O 1
ATOM 1596 N N . ASN A 1 207 ? -2.132 11.222 16.278 1.00 97.44 207 ASN A N 1
ATOM 1597 C CA . ASN A 1 207 ? -3.477 11.781 16.218 1.00 97.44 207 ASN A CA 1
ATOM 1598 C C . ASN A 1 207 ? -3.463 13.257 15.791 1.00 97.44 207 ASN A C 1
ATOM 1600 O O . ASN A 1 207 ? -4.213 13.638 14.896 1.00 97.44 207 ASN A O 1
ATOM 1604 N N . ASN A 1 208 ? -2.580 14.076 16.369 1.00 97.06 208 ASN A N 1
ATOM 1605 C CA . ASN A 1 208 ? -2.471 15.490 16.009 1.00 97.06 208 ASN A CA 1
ATOM 1606 C C . ASN A 1 208 ? -2.123 15.675 14.528 1.00 97.06 208 ASN A C 1
ATOM 1608 O O . ASN A 1 208 ? -2.750 16.500 13.869 1.00 97.06 208 ASN A O 1
ATOM 1612 N N . ILE A 1 209 ? -1.195 14.871 13.995 1.00 95.19 209 ILE A N 1
ATOM 1613 C CA . ILE A 1 209 ? -0.850 14.897 12.568 1.00 95.19 209 ILE A CA 1
ATOM 1614 C C . ILE A 1 209 ? -2.060 14.509 11.710 1.00 95.19 209 ILE A C 1
ATOM 1616 O O . ILE A 1 209 ? -2.348 15.190 10.732 1.00 95.19 209 ILE A O 1
ATOM 1620 N N . LEU A 1 210 ? -2.804 13.456 12.068 1.00 95.69 210 LEU A N 1
ATOM 1621 C CA . LEU A 1 210 ? -4.001 13.045 11.319 1.00 95.69 210 LEU A CA 1
ATOM 1622 C C . LEU A 1 210 ? -5.118 14.100 11.347 1.00 95.69 210 LEU A C 1
ATOM 1624 O O . LEU A 1 210 ? -5.859 14.247 10.371 1.00 95.69 210 LEU A O 1
ATOM 1628 N N . ILE A 1 211 ? -5.262 14.837 12.450 1.00 95.19 211 ILE A N 1
ATOM 1629 C CA . ILE A 1 211 ? -6.226 15.940 12.572 1.00 95.19 211 ILE A CA 1
ATOM 1630 C C . ILE A 1 211 ? -5.799 17.130 11.715 1.00 95.19 211 ILE A C 1
ATOM 1632 O O . ILE A 1 211 ? -6.637 17.691 11.011 1.00 95.19 211 ILE A O 1
ATOM 1636 N N . SER A 1 212 ? -4.522 17.510 11.761 1.00 92.88 212 SER A N 1
ATOM 1637 C CA . SER A 1 212 ? -4.019 18.661 11.010 1.00 92.88 212 SER A CA 1
ATOM 1638 C C . SER A 1 212 ? -3.806 18.367 9.529 1.00 92.88 212 SER A C 1
ATOM 1640 O O . SER A 1 212 ? -3.636 19.293 8.750 1.00 92.88 212 SER A O 1
ATOM 1642 N N . TRP A 1 213 ? -3.776 17.098 9.119 1.00 92.94 213 TRP A N 1
ATOM 1643 C CA . TRP A 1 213 ? -3.546 16.750 7.724 1.00 92.94 213 TRP A CA 1
ATOM 1644 C C . TRP A 1 213 ? -4.713 17.195 6.830 1.00 92.94 213 TRP A C 1
ATOM 1646 O O . TRP A 1 213 ? -5.874 16.849 7.069 1.00 92.94 213 TRP A O 1
ATOM 1656 N N . SER A 1 214 ? -4.379 17.922 5.766 1.00 88.56 214 SER A N 1
ATOM 1657 C CA . SER A 1 214 ? -5.285 18.352 4.704 1.00 88.56 214 SER A CA 1
ATOM 1658 C C . SER A 1 214 ? -4.562 18.273 3.368 1.00 88.56 214 SER A C 1
ATOM 1660 O O . SER A 1 214 ? -3.419 18.708 3.267 1.00 88.56 214 SER A O 1
ATOM 1662 N N . CYS A 1 215 ? -5.234 17.768 2.333 1.00 86.94 215 CYS A N 1
ATOM 1663 C CA . CYS A 1 215 ? -4.697 17.762 0.973 1.00 86.94 215 CYS A CA 1
ATOM 1664 C C . CYS A 1 215 ? -4.477 19.184 0.430 1.00 86.94 215 CYS A C 1
ATOM 1666 O O . CYS A 1 215 ? -3.555 19.402 -0.350 1.00 86.94 215 CYS A O 1
ATOM 1668 N N . ASP A 1 216 ? -5.321 20.140 0.827 1.00 84.25 216 ASP A N 1
ATOM 1669 C CA . ASP A 1 216 ? -5.323 21.497 0.267 1.00 84.25 216 ASP A CA 1
ATOM 1670 C C . ASP A 1 216 ? -4.190 22.374 0.842 1.00 84.25 216 ASP A C 1
ATOM 1672 O O . ASP A 1 216 ? -3.854 23.405 0.268 1.00 84.25 216 ASP A O 1
ATOM 1676 N N . GLU A 1 217 ? -3.594 21.966 1.966 1.00 83.62 217 GLU A N 1
ATOM 1677 C CA . GLU A 1 217 ? -2.496 22.681 2.638 1.00 83.62 217 GLU A CA 1
ATOM 1678 C C . GLU A 1 217 ? -1.105 22.177 2.215 1.00 83.62 217 GLU A C 1
ATOM 1680 O O . GLU A 1 217 ? -0.092 22.650 2.725 1.00 83.62 217 GLU A O 1
ATOM 1685 N N . GLN A 1 218 ? -1.040 21.198 1.307 1.00 82.38 218 GLN A N 1
ATOM 1686 C CA . GLN A 1 218 ? 0.210 20.584 0.860 1.00 82.38 218 GLN A CA 1
ATOM 1687 C C . GLN A 1 218 ? 0.665 21.162 -0.482 1.00 82.38 218 GLN A C 1
ATOM 1689 O O . GLN A 1 218 ? -0.091 21.193 -1.456 1.00 82.38 218 GLN A O 1
ATOM 1694 N N . ASP A 1 219 ? 1.947 21.515 -0.563 1.00 85.12 219 ASP A N 1
ATOM 1695 C CA . ASP A 1 219 ? 2.589 21.942 -1.805 1.00 85.12 219 ASP A CA 1
ATOM 1696 C C . ASP A 1 219 ? 3.028 20.724 -2.631 1.00 85.12 219 ASP A C 1
ATOM 1698 O O . ASP A 1 219 ? 4.175 20.276 -2.583 1.00 85.12 219 ASP A O 1
ATOM 1702 N N . PHE A 1 220 ? 2.087 20.155 -3.384 1.00 85.38 220 PHE A N 1
ATOM 1703 C CA . PHE A 1 220 ? 2.341 18.984 -4.216 1.00 85.38 220 PHE A CA 1
ATOM 1704 C C . PHE A 1 220 ? 3.023 19.312 -5.551 1.00 85.38 220 PHE A C 1
ATOM 1706 O O . PHE A 1 220 ? 2.585 20.181 -6.308 1.00 85.38 220 PHE A O 1
ATOM 1713 N N . ILE A 1 221 ? 4.009 18.496 -5.932 1.00 85.75 221 ILE A N 1
ATOM 1714 C CA . ILE A 1 221 ? 4.463 18.404 -7.323 1.00 85.75 221 ILE A CA 1
ATOM 1715 C C . ILE A 1 221 ? 3.425 17.586 -8.097 1.00 85.75 221 ILE A C 1
ATOM 1717 O O . ILE A 1 221 ? 3.362 16.363 -7.965 1.00 85.75 221 ILE A O 1
ATOM 1721 N N . ILE A 1 222 ? 2.609 18.253 -8.915 1.00 85.19 222 ILE A N 1
ATOM 1722 C CA . ILE A 1 222 ? 1.601 17.602 -9.763 1.00 85.19 222 ILE A CA 1
ATOM 1723 C C . ILE A 1 222 ? 2.256 17.166 -11.086 1.00 85.19 222 ILE A C 1
ATOM 1725 O O . ILE A 1 222 ? 2.711 18.027 -11.849 1.00 85.19 222 ILE A O 1
ATOM 1729 N N . PRO A 1 223 ? 2.303 15.857 -11.407 1.00 79.31 223 PRO A N 1
ATOM 1730 C CA . PRO A 1 223 ? 2.831 15.391 -12.681 1.00 79.31 223 PRO A CA 1
ATOM 1731 C C . PRO A 1 223 ? 2.065 15.976 -13.870 1.00 79.31 223 PRO A C 1
ATOM 1733 O O . PRO A 1 223 ? 0.838 16.110 -13.860 1.00 79.31 223 PRO A O 1
ATOM 1736 N N . LYS A 1 224 ? 2.794 16.285 -14.944 1.00 78.44 224 LYS A N 1
ATOM 1737 C CA . LYS A 1 224 ? 2.182 16.739 -16.195 1.00 78.44 224 LYS A CA 1
ATOM 1738 C C . LYS A 1 224 ? 1.217 15.673 -16.727 1.00 78.44 224 LYS A C 1
ATOM 1740 O O . LYS A 1 224 ? 1.548 14.493 -16.773 1.00 78.44 224 LYS A O 1
ATOM 1745 N N . GLY A 1 225 ? 0.039 16.104 -17.172 1.00 77.56 225 GLY A N 1
ATOM 1746 C CA . GLY A 1 225 ? -1.008 15.211 -17.679 1.00 77.56 225 GLY A CA 1
ATOM 1747 C C . GLY A 1 225 ? -2.021 14.759 -16.623 1.00 77.56 225 GLY A C 1
ATOM 1748 O O . GLY A 1 225 ? -3.045 14.188 -16.992 1.00 77.56 225 GLY A O 1
ATOM 1749 N N . VAL A 1 226 ? -1.807 15.065 -15.338 1.00 82.62 226 VAL A N 1
ATOM 1750 C CA . VAL A 1 226 ? -2.841 14.887 -14.310 1.00 82.62 226 VAL A CA 1
ATOM 1751 C C . VAL A 1 226 ? -3.935 15.934 -14.518 1.00 82.62 226 VAL A C 1
ATOM 1753 O O . VAL A 1 226 ? -3.722 17.136 -14.359 1.00 82.62 226 VAL A O 1
ATOM 1756 N N . SER A 1 227 ? -5.121 15.471 -14.915 1.00 86.88 227 SER A N 1
ATOM 1757 C CA . SER A 1 227 ? -6.293 16.333 -15.071 1.00 86.88 227 SER A CA 1
ATOM 1758 C C . SER A 1 227 ? -6.833 16.781 -13.710 1.00 86.88 227 SER A C 1
ATOM 1760 O O . SER A 1 227 ? -6.649 16.094 -12.705 1.00 86.88 227 SER A O 1
ATOM 1762 N N . LYS A 1 228 ? -7.593 17.884 -13.678 1.00 88.81 228 LYS A N 1
ATOM 1763 C CA . LYS A 1 228 ? -8.296 18.311 -12.456 1.00 88.81 228 LYS A CA 1
ATOM 1764 C C . LYS A 1 228 ? -9.190 17.198 -11.894 1.00 88.81 228 LYS A C 1
ATOM 1766 O O . LYS A 1 228 ? -9.228 16.997 -10.692 1.00 88.81 228 LYS A O 1
ATOM 1771 N N . VAL A 1 229 ? -9.875 16.449 -12.758 1.00 89.94 229 VAL A N 1
ATOM 1772 C CA . VAL A 1 229 ? -10.782 15.367 -12.338 1.00 89.94 229 VAL A CA 1
ATOM 1773 C C . VAL A 1 229 ? -10.006 14.192 -11.730 1.00 89.94 229 VAL A C 1
ATOM 1775 O O . VAL A 1 229 ? -10.421 13.647 -10.712 1.00 89.94 229 VAL A O 1
ATOM 1778 N N . THR A 1 230 ? -8.864 13.830 -12.320 1.00 88.25 230 THR A N 1
ATOM 1779 C CA . THR A 1 230 ? -7.933 12.839 -11.755 1.00 88.25 230 THR A CA 1
ATOM 1780 C C . THR A 1 230 ? -7.448 13.283 -10.382 1.00 88.25 230 THR A C 1
ATOM 1782 O O . THR A 1 230 ? -7.514 12.510 -9.435 1.00 88.25 230 THR A O 1
ATOM 1785 N N . PHE A 1 231 ? -7.032 14.543 -10.250 1.00 89.06 231 PHE A N 1
ATOM 1786 C CA . PHE A 1 231 ? -6.577 15.086 -8.974 1.00 89.06 231 PHE A CA 1
ATOM 1787 C C . PHE A 1 231 ? -7.674 15.059 -7.895 1.00 89.06 231 PHE A C 1
ATOM 1789 O O . PHE A 1 231 ? -7.406 14.648 -6.772 1.00 89.06 231 PHE A O 1
ATOM 1796 N N . GLU A 1 232 ? -8.923 15.400 -8.229 1.00 90.56 232 GLU A N 1
ATOM 1797 C CA . GLU A 1 232 ? -10.040 15.296 -7.275 1.00 90.56 232 GLU A CA 1
ATOM 1798 C C . GLU A 1 232 ? -10.284 13.848 -6.813 1.00 90.56 232 GLU A C 1
ATOM 1800 O O . GLU A 1 232 ? -10.514 13.621 -5.628 1.00 90.56 232 GLU A O 1
ATOM 1805 N N . ARG A 1 233 ? -10.177 12.846 -7.703 1.00 91.00 233 ARG A N 1
ATOM 1806 C CA . ARG A 1 233 ? -10.251 11.427 -7.297 1.00 91.00 233 ARG A CA 1
ATOM 1807 C C . ARG A 1 233 ? -9.100 11.034 -6.371 1.00 91.00 233 ARG A C 1
ATOM 1809 O O . ARG A 1 233 ? -9.326 10.364 -5.370 1.00 91.00 233 ARG A O 1
ATOM 1816 N N . LEU A 1 234 ? -7.882 11.478 -6.679 1.00 90.12 234 LEU A N 1
ATOM 1817 C CA . LEU A 1 234 ? -6.691 11.259 -5.851 1.00 90.12 234 LEU A CA 1
ATOM 1818 C C . LEU A 1 234 ? -6.821 11.903 -4.463 1.00 90.12 234 LEU A C 1
ATOM 1820 O O . LEU A 1 234 ? -6.362 11.326 -3.478 1.00 90.12 234 LEU A O 1
ATOM 1824 N N . ARG A 1 235 ? -7.505 13.047 -4.365 1.00 91.56 235 ARG A N 1
ATOM 1825 C CA . ARG A 1 235 ? -7.863 13.661 -3.083 1.00 91.56 235 ARG A CA 1
ATOM 1826 C C . ARG A 1 235 ? -8.868 12.812 -2.306 1.00 91.56 235 ARG A C 1
ATOM 1828 O O . ARG A 1 235 ? -8.649 12.558 -1.127 1.00 91.56 235 ARG A O 1
ATOM 1835 N N . VAL A 1 236 ? -9.907 12.306 -2.972 1.00 92.62 236 VAL A N 1
ATOM 1836 C CA . VAL A 1 236 ? -10.879 11.388 -2.351 1.00 92.62 236 VAL A CA 1
ATOM 1837 C C . VAL A 1 236 ? -10.184 10.138 -1.799 1.00 92.62 236 VAL A C 1
ATOM 1839 O O . VAL A 1 236 ? -10.483 9.715 -0.686 1.00 92.62 236 VAL A O 1
ATOM 1842 N N . ILE A 1 237 ? -9.221 9.563 -2.526 1.00 93.31 237 ILE A N 1
ATOM 1843 C CA . ILE A 1 237 ? -8.422 8.418 -2.048 1.00 93.31 237 ILE A CA 1
ATOM 1844 C C . ILE A 1 237 ? -7.652 8.768 -0.774 1.00 93.31 237 ILE A C 1
ATOM 1846 O O . ILE A 1 237 ? -7.609 7.962 0.156 1.00 93.31 237 ILE A O 1
ATOM 1850 N N . ALA A 1 238 ? -7.112 9.981 -0.680 1.00 93.75 238 ALA A N 1
ATOM 1851 C CA . ALA A 1 238 ? -6.454 10.428 0.538 1.00 93.75 238 ALA A CA 1
ATOM 1852 C C . ALA A 1 238 ? -7.432 10.534 1.722 1.00 93.75 238 ALA A C 1
ATOM 1854 O O . ALA A 1 238 ? -7.091 10.120 2.828 1.00 93.75 238 ALA A O 1
ATOM 1855 N N . ASP A 1 239 ? -8.678 10.960 1.504 1.00 94.44 239 ASP A N 1
ATOM 1856 C CA . ASP A 1 239 ? -9.696 10.943 2.563 1.00 94.44 239 ASP A CA 1
ATOM 1857 C C . ASP A 1 239 ? -10.015 9.514 3.039 1.00 94.44 239 ASP A C 1
ATOM 1859 O O . ASP A 1 239 ? -10.118 9.273 4.246 1.00 94.44 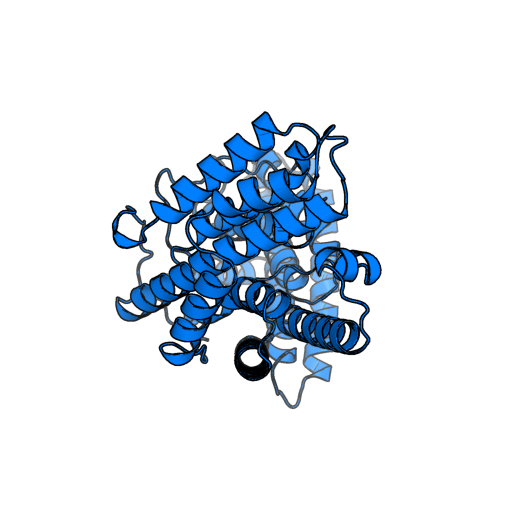239 ASP A O 1
ATOM 1863 N N . TYR A 1 240 ? -10.080 8.535 2.125 1.00 95.88 240 TYR A N 1
ATOM 1864 C CA . TYR A 1 240 ? -10.191 7.117 2.499 1.00 95.88 240 TYR A CA 1
ATOM 1865 C C . TYR A 1 240 ? -9.029 6.669 3.384 1.00 95.88 240 TYR A C 1
ATOM 1867 O O . TYR A 1 240 ? -9.253 6.036 4.417 1.00 95.88 240 TYR A O 1
ATOM 1875 N N . TYR A 1 241 ? -7.794 7.010 3.009 1.00 95.50 241 TYR A N 1
ATOM 1876 C CA . TYR A 1 241 ? -6.613 6.696 3.810 1.00 95.50 241 TYR A CA 1
ATOM 1877 C C . TYR A 1 241 ? -6.631 7.384 5.170 1.00 95.50 241 TYR A C 1
ATOM 1879 O O . TYR A 1 241 ? -6.239 6.770 6.157 1.00 95.50 241 TYR A O 1
ATOM 1887 N N . ARG A 1 242 ? -7.110 8.626 5.255 1.00 96.12 242 ARG A N 1
ATOM 1888 C CA . ARG A 1 242 ? -7.174 9.374 6.512 1.00 96.12 242 ARG A CA 1
ATOM 1889 C C . ARG A 1 242 ? -8.106 8.701 7.515 1.00 96.12 242 ARG A C 1
ATOM 1891 O O . ARG A 1 242 ? -7.708 8.456 8.652 1.00 96.12 242 ARG A O 1
ATOM 1898 N N . TYR A 1 243 ? -9.326 8.357 7.102 1.00 97.50 243 TYR A N 1
ATOM 1899 C CA . TYR A 1 243 ? -10.255 7.639 7.979 1.00 97.50 243 TYR A CA 1
ATOM 1900 C C . TYR A 1 243 ? -9.808 6.196 8.230 1.00 97.50 243 TYR A C 1
ATOM 1902 O O . TYR A 1 243 ? -9.901 5.719 9.361 1.00 97.50 243 TYR A O 1
ATOM 1910 N N . GLY A 1 244 ? -9.231 5.534 7.222 1.00 97.75 244 GLY A N 1
ATOM 1911 C CA . GLY A 1 244 ? -8.573 4.237 7.375 1.00 97.75 244 GLY A CA 1
ATOM 1912 C C . GLY A 1 244 ? -7.461 4.262 8.428 1.00 97.75 244 GLY A C 1
ATOM 1913 O O . GLY A 1 244 ? -7.374 3.345 9.237 1.00 97.75 244 GLY A O 1
ATOM 1914 N N . ALA A 1 245 ? -6.669 5.335 8.493 1.00 97.69 245 ALA A N 1
ATOM 1915 C CA . ALA A 1 245 ? -5.608 5.513 9.479 1.00 97.69 245 ALA A CA 1
ATOM 1916 C C . ALA A 1 245 ? -6.154 5.669 10.906 1.00 97.69 245 ALA A C 1
ATOM 1918 O O . ALA A 1 245 ? -5.598 5.080 11.828 1.00 97.69 245 ALA A O 1
ATOM 1919 N N . PHE A 1 246 ? -7.262 6.394 11.107 1.00 98.31 246 PHE A N 1
ATOM 1920 C CA . PHE A 1 246 ? -7.922 6.456 12.419 1.00 98.31 246 PHE A CA 1
ATOM 1921 C C . PHE A 1 246 ? -8.430 5.079 12.869 1.00 98.31 246 PHE A C 1
ATOM 1923 O O . PHE A 1 246 ? -8.212 4.685 14.015 1.00 98.31 246 PHE A O 1
ATOM 1930 N N . ILE A 1 247 ? -9.052 4.317 11.962 1.00 98.31 247 ILE A N 1
ATOM 1931 C CA . ILE A 1 247 ? -9.500 2.943 12.240 1.00 98.31 247 ILE A CA 1
ATOM 1932 C C . ILE A 1 247 ? -8.294 2.060 12.592 1.00 98.31 247 ILE A C 1
ATOM 1934 O O . ILE A 1 247 ? -8.309 1.350 13.598 1.00 98.31 247 ILE A O 1
ATOM 1938 N N . PHE A 1 248 ? -7.223 2.151 11.804 1.00 97.75 248 PHE A N 1
ATOM 1939 C CA . PHE A 1 248 ? -5.993 1.394 12.002 1.00 97.75 248 PHE A CA 1
ATOM 1940 C C . PHE A 1 248 ? -5.280 1.738 13.316 1.00 97.75 248 PHE A C 1
ATOM 1942 O O . PHE A 1 248 ? -4.744 0.844 13.970 1.00 97.75 248 PHE A O 1
ATOM 1949 N N . LEU A 1 249 ? -5.307 3.007 13.735 1.00 97.75 249 LEU A N 1
ATOM 1950 C CA . LEU A 1 249 ? -4.774 3.457 15.020 1.00 97.75 249 LEU A CA 1
ATOM 1951 C C . LEU A 1 249 ? -5.508 2.785 16.183 1.00 97.75 249 LEU A C 1
ATOM 1953 O O . LEU A 1 249 ? -4.862 2.191 17.044 1.00 97.75 249 LEU A O 1
ATOM 1957 N N . HIS A 1 250 ? -6.844 2.804 16.175 1.00 97.44 250 HIS A N 1
ATOM 1958 C CA . HIS A 1 250 ? -7.642 2.098 17.181 1.00 97.44 250 HIS A CA 1
ATOM 1959 C C . HIS A 1 250 ? -7.368 0.591 17.182 1.00 97.44 250 HIS A C 1
ATOM 1961 O O . HIS A 1 250 ? -7.074 0.032 18.235 1.00 97.44 250 HIS A O 1
ATOM 1967 N N . SER A 1 251 ? -7.405 -0.038 16.005 1.00 96.25 251 SER A N 1
ATOM 1968 C CA . SER A 1 251 ? -7.132 -1.469 15.832 1.00 96.25 251 SER A CA 1
ATOM 1969 C C . SER A 1 251 ? -5.751 -1.853 16.381 1.00 96.25 251 SER A C 1
ATOM 1971 O O . SER A 1 251 ? -5.600 -2.816 17.128 1.00 96.25 251 SER A O 1
ATOM 1973 N N . THR A 1 252 ? -4.731 -1.032 16.115 1.00 95.19 252 THR A N 1
ATOM 1974 C CA . THR A 1 252 ? -3.371 -1.276 16.607 1.00 95.19 252 THR A CA 1
ATOM 1975 C C . THR A 1 252 ? -3.264 -1.134 18.125 1.00 95.19 252 THR A C 1
ATOM 1977 O O . THR A 1 252 ? -2.617 -1.969 18.757 1.00 95.19 252 THR A O 1
ATOM 1980 N N . ILE A 1 253 ? -3.904 -0.123 18.724 1.00 94.56 253 ILE A N 1
ATOM 1981 C CA . ILE A 1 253 ? -3.953 0.044 20.187 1.00 94.56 253 ILE A CA 1
ATOM 1982 C C . ILE A 1 253 ? -4.619 -1.179 20.841 1.00 94.56 253 ILE A C 1
ATOM 1984 O O . ILE A 1 253 ? -4.094 -1.706 21.822 1.00 94.56 253 ILE A O 1
ATOM 1988 N N . GLU A 1 254 ? -5.715 -1.683 20.269 1.00 92.56 254 GLU A N 1
ATOM 1989 C CA . GLU A 1 254 ? -6.399 -2.892 20.752 1.00 92.56 254 GLU A CA 1
ATOM 1990 C C . GLU A 1 254 ? -5.529 -4.145 20.623 1.00 92.56 254 GLU A C 1
ATOM 1992 O O . GLU A 1 254 ? -5.423 -4.919 21.574 1.00 92.56 254 GLU A O 1
ATOM 1997 N N . GLY A 1 255 ? -4.845 -4.325 19.491 1.00 90.94 255 GLY A N 1
ATOM 1998 C CA . GLY A 1 255 ? -3.915 -5.439 19.305 1.00 90.94 255 GLY A CA 1
ATOM 1999 C C . GLY A 1 255 ? -2.766 -5.426 20.324 1.00 90.94 255 GLY A C 1
ATOM 2000 O O . GLY A 1 255 ? -2.392 -6.474 20.854 1.00 90.94 255 GLY A O 1
ATOM 2001 N N . ILE A 1 256 ? -2.234 -4.242 20.660 1.00 90.44 256 ILE A N 1
ATOM 2002 C CA . ILE A 1 256 ? -1.222 -4.088 21.720 1.00 90.44 256 ILE A CA 1
ATOM 2003 C C . ILE A 1 256 ? -1.819 -4.435 23.089 1.00 90.44 256 ILE A C 1
ATOM 2005 O O . ILE A 1 256 ? -1.196 -5.182 23.846 1.00 90.44 256 ILE A O 1
ATOM 2009 N N . SER A 1 257 ? -3.024 -3.938 23.386 1.00 88.50 257 SER A N 1
ATOM 2010 C CA . SER A 1 257 ? -3.745 -4.213 24.635 1.00 88.50 257 SER A CA 1
ATOM 2011 C C . SER A 1 257 ? -3.945 -5.714 24.876 1.00 88.50 257 SER A C 1
ATOM 2013 O O . SER A 1 257 ? -3.750 -6.189 25.995 1.00 88.50 257 SER A O 1
ATOM 2015 N N . GLN A 1 258 ? -4.252 -6.473 23.817 1.00 85.44 258 GLN A N 1
ATOM 2016 C CA . GLN A 1 258 ? -4.440 -7.927 23.872 1.00 85.44 258 GLN A CA 1
ATOM 2017 C C . GLN A 1 258 ? -3.120 -8.706 24.009 1.00 85.44 258 GLN A C 1
ATOM 2019 O O . GLN A 1 258 ? -3.085 -9.735 24.682 1.00 85.44 258 GLN A O 1
ATOM 2024 N N . SER A 1 259 ? -2.036 -8.227 23.386 1.00 78.75 259 SER A N 1
ATOM 2025 C CA . SER A 1 259 ? -0.759 -8.959 23.295 1.00 78.75 259 SER A CA 1
ATOM 2026 C C . SER A 1 259 ? 0.194 -8.706 24.465 1.00 78.75 259 SER A C 1
ATOM 2028 O O . SER A 1 259 ? 1.014 -9.560 24.795 1.00 78.75 259 SER A O 1
ATOM 2030 N N . SER A 1 260 ? 0.136 -7.521 25.073 1.00 66.50 260 SER A N 1
ATOM 2031 C CA . SER A 1 260 ? 1.042 -7.113 26.147 1.00 66.50 260 SER A CA 1
ATOM 2032 C C . SER A 1 260 ? 0.255 -6.362 27.216 1.00 66.50 260 SER A C 1
ATOM 2034 O O . SER A 1 260 ? 0.202 -5.127 27.185 1.00 66.50 260 SER A O 1
ATOM 2036 N N . PRO A 1 261 ? -0.354 -7.070 28.185 1.00 59.78 261 PRO A N 1
ATOM 2037 C CA . PRO A 1 261 ? -0.950 -6.418 29.333 1.00 59.78 261 PRO A CA 1
ATOM 2038 C C . PRO A 1 261 ? 0.188 -5.796 30.141 1.00 59.78 261 PRO A C 1
ATOM 2040 O O . PRO A 1 261 ? 0.857 -6.472 30.916 1.00 59.78 261 PRO A O 1
ATOM 2043 N N . LEU A 1 262 ? 0.436 -4.501 29.931 1.00 61.28 262 LEU A N 1
ATOM 2044 C CA . LEU A 1 262 ? 1.253 -3.696 30.831 1.00 61.28 262 LEU A CA 1
ATOM 2045 C C . LEU A 1 262 ? 0.827 -4.041 32.265 1.00 61.28 262 LEU A C 1
ATOM 2047 O O . LEU A 1 262 ? -0.362 -3.944 32.593 1.00 61.28 262 LEU A O 1
ATOM 2051 N N . GLU A 1 263 ? 1.772 -4.482 33.099 1.00 51.59 263 GLU A N 1
ATOM 2052 C CA . GLU A 1 263 ? 1.567 -4.764 34.527 1.00 51.59 263 GLU A CA 1
ATOM 2053 C C . GLU A 1 263 ? 1.324 -3.446 35.285 1.00 51.59 263 GLU A C 1
ATOM 2055 O O . GLU A 1 263 ? 2.098 -3.005 36.130 1.00 51.59 263 GLU A O 1
ATOM 2060 N N . LEU A 1 264 ? 0.253 -2.744 34.930 1.00 56.31 264 LEU A N 1
ATOM 2061 C CA . LEU A 1 264 ? -0.199 -1.550 35.610 1.00 56.31 264 LEU A CA 1
ATOM 2062 C C . LEU A 1 264 ? -0.930 -1.992 36.877 1.00 56.31 264 LEU A C 1
ATOM 2064 O O . LEU A 1 264 ? -1.954 -2.669 36.818 1.00 56.31 264 LEU A O 1
ATOM 2068 N N . GLN A 1 265 ? -0.395 -1.597 38.033 1.00 45.78 265 GLN A N 1
ATOM 2069 C CA . GLN A 1 265 ? -1.065 -1.715 39.328 1.00 45.78 265 GLN A CA 1
ATOM 2070 C C . GLN A 1 265 ? -2.287 -0.777 39.344 1.00 45.78 265 GLN A C 1
ATOM 2072 O O . GLN A 1 265 ? -2.200 0.383 39.735 1.00 45.78 265 GLN A O 1
ATOM 2077 N N . GLY A 1 266 ? -3.418 -1.269 38.836 1.00 58.03 266 GLY A N 1
ATOM 2078 C CA . GLY A 1 266 ? -4.675 -0.541 38.653 1.00 58.03 266 GLY A CA 1
ATOM 2079 C C . GLY A 1 266 ? -5.565 -1.244 37.623 1.00 58.03 266 GLY A C 1
ATOM 2080 O O . GLY A 1 266 ? -5.114 -2.151 36.929 1.00 58.03 266 GLY A O 1
ATOM 2081 N N . SER A 1 267 ? -6.844 -0.871 37.522 1.00 59.88 267 SER A N 1
ATOM 2082 C CA . SER A 1 267 ? -7.771 -1.469 36.549 1.00 59.88 267 SER A CA 1
ATOM 2083 C C . SER A 1 267 ? -7.292 -1.212 35.114 1.00 59.88 267 SER A C 1
ATOM 2085 O O . SER A 1 267 ? -7.531 -0.133 34.586 1.00 59.88 267 SER A O 1
ATOM 2087 N N . GLN A 1 268 ? -6.644 -2.187 34.469 1.00 62.69 268 GLN A N 1
ATOM 2088 C CA . GLN A 1 268 ? -6.099 -2.083 33.103 1.00 62.69 268 GLN A CA 1
ATOM 2089 C C . GLN A 1 268 ? -7.085 -1.500 32.070 1.00 62.69 268 GLN A C 1
ATOM 2091 O O . GLN A 1 268 ? -6.649 -0.826 31.140 1.00 62.69 268 GLN A O 1
ATOM 2096 N N . SER A 1 269 ? -8.398 -1.683 32.272 1.00 70.12 269 SER A N 1
ATOM 2097 C CA . SER A 1 269 ? -9.461 -1.040 31.480 1.00 70.12 269 SER A CA 1
ATOM 2098 C C . SER A 1 269 ? -9.276 0.477 31.380 1.00 70.12 269 SER A C 1
ATOM 2100 O O . SER A 1 269 ? -9.238 1.017 30.282 1.00 70.12 269 SER A O 1
ATOM 2102 N N . THR A 1 270 ? -9.053 1.171 32.503 1.00 81.62 270 THR A N 1
ATOM 2103 C CA . THR A 1 270 ? -9.059 2.643 32.529 1.00 81.62 270 THR A CA 1
ATOM 2104 C C . THR A 1 270 ? -7.881 3.264 31.782 1.00 81.62 270 THR A C 1
ATOM 2106 O O . THR A 1 270 ? -7.993 4.387 31.293 1.00 81.62 270 THR A O 1
ATOM 2109 N N . PHE A 1 271 ? -6.755 2.551 31.669 1.00 88.06 271 PHE A N 1
ATOM 2110 C CA . PHE A 1 271 ? -5.610 3.015 30.889 1.00 88.06 271 PHE A CA 1
ATOM 2111 C C . PHE A 1 271 ? -5.904 2.972 29.390 1.00 88.06 271 PHE A C 1
ATOM 2113 O O . PHE A 1 271 ? -5.713 3.975 28.707 1.00 88.06 271 PHE A O 1
ATOM 2120 N N . TRP A 1 272 ? -6.383 1.836 28.878 1.00 89.81 272 TRP A N 1
ATOM 2121 C CA . TRP A 1 272 ? -6.667 1.687 27.451 1.00 89.81 272 TRP A CA 1
ATOM 2122 C C . TRP A 1 272 ? -7.847 2.555 27.012 1.00 89.81 272 TRP A C 1
ATOM 2124 O O . TRP A 1 272 ? -7.770 3.174 25.953 1.00 89.81 272 TRP A O 1
ATOM 2134 N N . ASP A 1 273 ? -8.865 2.710 27.865 1.00 90.25 273 ASP A N 1
ATOM 2135 C CA . ASP A 1 273 ? -9.958 3.667 27.655 1.00 90.25 273 ASP A CA 1
ATOM 2136 C C . ASP A 1 273 ? -9.420 5.102 27.514 1.00 90.25 273 ASP A C 1
ATOM 2138 O O . ASP A 1 273 ? -9.812 5.842 26.608 1.00 90.25 273 ASP A O 1
ATOM 2142 N N . MET A 1 274 ? -8.461 5.488 28.365 1.00 93.44 274 MET A N 1
ATOM 2143 C CA . MET A 1 274 ? -7.793 6.787 28.272 1.00 93.44 274 MET A CA 1
ATOM 2144 C C . MET A 1 274 ? -6.986 6.916 26.975 1.00 93.44 274 MET A C 1
ATOM 2146 O O . MET A 1 274 ? -7.150 7.916 26.282 1.00 93.44 274 MET A O 1
ATOM 2150 N N . VAL A 1 275 ? -6.180 5.918 26.594 1.00 94.06 275 VAL A N 1
ATOM 2151 C CA . VAL A 1 275 ? -5.390 5.963 25.347 1.00 94.06 275 VAL A CA 1
ATOM 2152 C C . VAL A 1 275 ? -6.300 6.074 24.121 1.00 94.06 275 VAL A C 1
ATOM 2154 O O . VAL A 1 275 ? -6.034 6.884 23.237 1.00 94.06 275 VAL A O 1
ATOM 2157 N N . HIS A 1 276 ? -7.409 5.333 24.082 1.00 93.88 276 HIS A N 1
ATOM 2158 C CA . HIS A 1 276 ? -8.406 5.463 23.020 1.00 93.88 276 HIS A CA 1
ATOM 2159 C C . HIS A 1 276 ? -9.066 6.844 22.995 1.00 93.88 276 HIS A C 1
ATOM 2161 O O . HIS A 1 276 ? -9.327 7.361 21.911 1.00 93.88 276 HIS A O 1
ATOM 2167 N N . SER A 1 277 ? -9.290 7.466 24.157 1.00 94.69 277 SER A N 1
ATOM 2168 C CA . SER A 1 277 ? -9.864 8.817 24.243 1.00 94.69 277 SER A CA 1
ATOM 2169 C C . SER A 1 277 ? -8.943 9.928 23.722 1.00 94.69 277 SER A C 1
ATOM 2171 O O . SER A 1 277 ? -9.415 11.035 23.467 1.00 94.69 277 SER A O 1
ATOM 2173 N N . LEU A 1 278 ? -7.647 9.647 23.526 1.00 96.25 278 LEU A N 1
ATOM 2174 C CA . LEU A 1 278 ? -6.706 10.589 22.908 1.00 96.25 278 LEU A CA 1
ATOM 2175 C C . LEU A 1 278 ? -6.937 10.741 21.399 1.00 96.25 278 LEU A C 1
ATOM 2177 O O . LEU A 1 278 ? -6.471 11.715 20.810 1.00 96.25 278 LEU A O 1
ATOM 2181 N N . VAL A 1 279 ? -7.618 9.782 20.765 1.00 97.25 279 VAL A N 1
ATOM 2182 C CA . VAL A 1 279 ? -7.868 9.776 19.322 1.00 97.25 279 VAL A CA 1
ATOM 2183 C C . VAL A 1 279 ? -9.142 10.565 19.017 1.00 97.25 279 VAL A C 1
ATOM 2185 O O . VAL A 1 279 ? -10.204 10.275 19.562 1.00 97.25 279 VAL A O 1
ATOM 2188 N N . ALA A 1 280 ? -9.055 11.566 18.136 1.00 95.31 280 ALA A N 1
ATOM 2189 C CA . ALA A 1 280 ? -10.157 12.503 17.892 1.00 95.31 280 ALA A CA 1
ATOM 2190 C C . ALA A 1 280 ? -11.411 11.851 17.302 1.00 95.31 280 ALA A C 1
ATOM 2192 O O . ALA A 1 280 ? -12.528 12.230 17.656 1.00 95.31 280 ALA A O 1
ATOM 2193 N N . PHE A 1 281 ? -11.236 10.889 16.397 1.00 96.38 281 PHE A N 1
ATOM 2194 C CA . PHE A 1 281 ? -12.343 10.130 15.830 1.00 96.38 281 PHE A CA 1
ATOM 2195 C C . PHE A 1 281 ? -12.356 8.737 16.427 1.00 96.38 281 PHE A C 1
ATOM 2197 O O . PHE A 1 281 ? -11.428 7.965 16.205 1.00 96.38 281 PHE A O 1
ATOM 2204 N N . THR A 1 282 ? -13.440 8.400 17.122 1.00 95.88 282 THR A N 1
ATOM 2205 C CA . THR A 1 282 ? -13.660 7.027 17.573 1.00 95.88 282 THR A CA 1
ATOM 2206 C C . THR A 1 282 ? -13.778 6.090 16.371 1.00 95.88 282 THR A C 1
ATOM 2208 O O . THR A 1 282 ? -14.223 6.493 15.290 1.00 95.88 282 THR A O 1
ATOM 2211 N N . LYS A 1 283 ? -13.441 4.811 16.566 1.00 95.06 283 LYS A N 1
ATOM 2212 C CA . LYS A 1 283 ? -13.553 3.774 15.528 1.00 95.06 283 LYS A CA 1
ATOM 2213 C C . LYS A 1 283 ? -14.921 3.777 14.801 1.00 95.06 283 LYS A C 1
ATOM 2215 O O . LYS A 1 283 ? -14.902 3.829 13.571 1.00 95.06 283 LYS A O 1
ATOM 2220 N N . PRO A 1 284 ? -16.095 3.820 15.478 1.00 96.25 284 PRO A N 1
ATOM 2221 C CA . PRO A 1 284 ? -17.389 3.883 14.787 1.00 96.25 284 PRO A CA 1
ATOM 2222 C C . PRO A 1 284 ? -17.585 5.147 13.942 1.00 96.25 284 PRO A C 1
ATOM 2224 O O . PRO A 1 284 ? -18.156 5.079 12.856 1.00 96.25 284 PRO A O 1
ATOM 2227 N N . VAL A 1 285 ? -17.096 6.299 14.411 1.00 97.06 285 VAL A N 1
ATOM 2228 C CA . VAL A 1 285 ? -17.211 7.566 13.676 1.00 97.06 285 VAL A CA 1
ATOM 2229 C C . VAL A 1 285 ? -16.320 7.542 12.433 1.00 97.06 285 VAL A C 1
ATOM 2231 O O . VAL A 1 285 ? -16.777 7.886 11.345 1.00 97.06 285 VAL A O 1
ATOM 2234 N N . ALA A 1 286 ? -15.075 7.073 12.557 1.00 97.44 286 ALA A N 1
ATOM 2235 C CA . ALA A 1 286 ? -14.168 6.924 11.420 1.00 97.44 286 ALA A CA 1
ATOM 2236 C C . ALA A 1 286 ? -14.716 5.937 10.367 1.00 97.44 286 ALA A C 1
ATOM 2238 O O . ALA A 1 286 ? -14.695 6.243 9.174 1.00 97.44 286 ALA A O 1
ATOM 2239 N N . LEU A 1 287 ? -15.291 4.804 10.800 1.00 97.25 287 LEU A N 1
ATOM 2240 C CA . LEU A 1 287 ? -16.003 3.864 9.923 1.00 97.25 287 LEU A CA 1
ATOM 2241 C C . LEU A 1 287 ? -17.178 4.531 9.206 1.00 97.25 287 LEU A C 1
ATOM 2243 O O . LEU A 1 287 ? -17.320 4.389 7.993 1.00 97.25 287 LEU A O 1
ATOM 2247 N N . GLN A 1 288 ? -17.999 5.298 9.924 1.00 97.06 288 GLN A N 1
ATOM 2248 C CA . GLN A 1 288 ? -19.139 5.994 9.332 1.00 97.06 288 GLN A CA 1
ATOM 2249 C C . GLN A 1 288 ? -18.704 7.002 8.261 1.00 97.06 288 GLN A C 1
ATOM 2251 O O . GLN A 1 288 ? -19.337 7.073 7.205 1.00 97.06 288 GLN A O 1
ATOM 2256 N N . HIS A 1 289 ? -17.625 7.752 8.495 1.00 97.44 289 HIS A N 1
ATOM 2257 C CA . HIS A 1 289 ? -17.059 8.651 7.491 1.00 97.44 289 HIS A CA 1
ATOM 2258 C C . HIS A 1 289 ? -16.571 7.891 6.255 1.00 97.44 289 HIS A C 1
ATOM 2260 O O . HIS A 1 289 ? -16.944 8.252 5.139 1.00 97.44 289 HIS A O 1
ATOM 2266 N N . LEU A 1 290 ? -15.819 6.804 6.439 1.00 97.62 290 LEU A N 1
ATOM 2267 C CA . LEU A 1 290 ? -15.320 5.982 5.336 1.00 97.62 290 LEU A CA 1
ATOM 2268 C C . LEU A 1 290 ? -16.462 5.345 4.526 1.00 97.62 290 LEU A C 1
ATOM 2270 O O . LEU A 1 290 ? -16.447 5.371 3.298 1.00 97.62 290 LEU A O 1
ATOM 2274 N N . VAL A 1 291 ? -17.503 4.835 5.185 1.00 97.12 291 VAL A N 1
ATOM 2275 C CA . VAL A 1 291 ? -18.693 4.301 4.504 1.00 97.12 291 VAL A CA 1
ATOM 2276 C C . VAL A 1 291 ? -19.481 5.413 3.799 1.00 97.12 291 VAL A C 1
ATOM 2278 O O . VAL A 1 291 ? -20.041 5.195 2.725 1.00 97.12 291 VAL A O 1
ATOM 2281 N N . SER A 1 292 ? -19.531 6.624 4.358 1.00 97.38 292 SER A N 1
ATOM 2282 C CA . SER A 1 292 ? -20.135 7.782 3.685 1.00 97.38 292 SER A CA 1
ATOM 2283 C C . SER A 1 292 ? -19.389 8.141 2.394 1.00 97.38 292 SER A C 1
ATOM 2285 O O . SER A 1 292 ? -20.024 8.425 1.372 1.00 97.38 292 SER A O 1
ATOM 2287 N N . LEU A 1 293 ? -18.052 8.048 2.409 1.00 96.56 293 LEU A N 1
ATOM 2288 C CA . LEU A 1 293 ? -17.234 8.161 1.201 1.00 96.56 293 LEU A CA 1
ATOM 2289 C C . LEU A 1 293 ? -17.574 7.048 0.207 1.00 96.56 293 LEU A C 1
ATOM 2291 O O . LEU A 1 293 ? -17.842 7.373 -0.943 1.00 96.56 293 LEU A O 1
ATOM 2295 N N . LEU A 1 294 ? -17.685 5.784 0.638 1.00 96.38 294 LEU A N 1
ATOM 2296 C CA . LEU A 1 294 ? -18.083 4.662 -0.236 1.00 96.38 294 LEU A CA 1
ATOM 2297 C C . LEU A 1 294 ? -19.423 4.891 -0.933 1.00 96.38 294 LEU A C 1
ATOM 2299 O O . LEU A 1 294 ? -19.582 4.547 -2.102 1.00 96.38 294 LEU A O 1
ATOM 2303 N N . ARG A 1 295 ? -20.397 5.476 -0.230 1.00 95.81 295 ARG A N 1
ATOM 2304 C CA . ARG A 1 295 ? -21.709 5.790 -0.812 1.00 95.81 295 ARG A CA 1
ATOM 2305 C C . ARG A 1 295 ? -21.638 6.924 -1.831 1.00 95.81 295 ARG A C 1
ATOM 2307 O O . ARG A 1 295 ? -22.362 6.888 -2.821 1.00 95.81 295 ARG A O 1
ATOM 2314 N N . SER A 1 296 ? -20.802 7.926 -1.571 1.00 95.94 296 SER A N 1
ATOM 2315 C CA . SER A 1 296 ? -20.701 9.134 -2.399 1.00 95.94 296 SER A CA 1
ATOM 2316 C C . SER A 1 296 ? -19.773 8.943 -3.604 1.00 95.94 296 SER A C 1
ATOM 2318 O O . SER A 1 296 ? -20.038 9.463 -4.684 1.00 95.94 296 SER A O 1
ATOM 2320 N N . PHE A 1 297 ? -18.703 8.174 -3.413 1.00 94.50 297 PHE A N 1
ATOM 2321 C CA . PHE A 1 297 ? -17.614 7.933 -4.355 1.00 94.50 297 PHE A CA 1
ATOM 2322 C C . PHE A 1 297 ? -17.229 6.444 -4.343 1.00 94.50 297 PHE A C 1
ATOM 2324 O O . PHE A 1 297 ? -16.137 6.092 -3.880 1.00 94.50 297 PHE A O 1
ATOM 2331 N N . PRO A 1 298 ? -18.126 5.551 -4.799 1.00 93.56 298 PRO A N 1
ATOM 2332 C CA . PRO A 1 298 ? -17.824 4.129 -4.878 1.00 93.56 298 PRO A CA 1
ATOM 2333 C C . PRO A 1 298 ? -16.677 3.880 -5.870 1.00 93.56 298 PRO A C 1
ATOM 2335 O O . PRO A 1 298 ? -16.624 4.550 -6.905 1.00 93.56 298 PRO A O 1
ATOM 2338 N N . PRO A 1 299 ? -15.779 2.914 -5.599 1.00 92.81 299 PRO A N 1
ATOM 2339 C CA . PRO A 1 299 ? -14.718 2.581 -6.537 1.00 92.81 299 PRO A CA 1
ATOM 2340 C C . PRO A 1 299 ? -15.294 2.050 -7.850 1.00 92.81 299 PRO A C 1
ATOM 2342 O O . PRO A 1 299 ? -16.249 1.269 -7.861 1.00 92.81 299 PRO A O 1
ATOM 2345 N N . ASP A 1 300 ? -14.671 2.444 -8.954 1.00 90.19 300 ASP A N 1
ATOM 2346 C CA . ASP A 1 300 ? -15.018 2.019 -10.307 1.00 90.19 300 ASP A CA 1
ATOM 2347 C C . ASP A 1 300 ? -13.760 1.578 -11.085 1.00 90.19 300 ASP A C 1
ATOM 2349 O O . ASP A 1 300 ? -12.790 1.091 -10.498 1.00 90.19 300 ASP A O 1
ATOM 2353 N N . SER A 1 301 ? -13.790 1.649 -12.419 1.00 87.56 301 SER A N 1
ATOM 2354 C CA . SER A 1 301 ? -12.681 1.232 -13.288 1.00 87.56 301 SER A CA 1
ATOM 2355 C C . SER A 1 301 ? -11.544 2.258 -13.416 1.00 87.56 301 SER A C 1
ATOM 2357 O O . SER A 1 301 ? -10.568 2.000 -14.131 1.00 87.56 301 SER A O 1
ATOM 2359 N N . HIS A 1 302 ? -11.663 3.429 -12.787 1.00 88.50 302 HIS A N 1
ATOM 2360 C CA . HIS A 1 302 ? -10.612 4.442 -12.765 1.00 88.50 302 HIS A CA 1
ATOM 2361 C C . HIS A 1 302 ? -9.424 3.959 -11.912 1.00 88.50 302 HIS A C 1
ATOM 2363 O O . HIS A 1 302 ? -9.618 3.593 -10.753 1.00 88.50 302 HIS A O 1
ATOM 2369 N N . PRO A 1 303 ? -8.194 3.914 -12.461 1.00 83.38 303 PRO A N 1
ATOM 2370 C CA . PRO A 1 303 ? -7.045 3.280 -11.812 1.00 83.38 303 PRO A CA 1
ATOM 2371 C C . PRO A 1 303 ? -6.613 3.935 -10.511 1.00 83.38 303 PRO A C 1
ATOM 2373 O O . PRO A 1 303 ? -5.973 3.268 -9.714 1.00 83.38 303 PRO A O 1
ATOM 2376 N N . GLU A 1 304 ? -6.970 5.193 -10.272 1.00 87.12 304 GLU A N 1
ATOM 2377 C CA . GLU A 1 304 ? -6.718 5.862 -9.003 1.00 87.12 304 GLU A CA 1
ATOM 2378 C C . GLU A 1 304 ? -7.316 5.032 -7.846 1.00 87.12 304 GLU A C 1
ATOM 2380 O O . GLU A 1 304 ? -6.685 4.840 -6.812 1.00 87.12 304 GLU A O 1
ATOM 2385 N N . PHE A 1 305 ? -8.498 4.433 -8.036 1.00 90.31 305 PHE A N 1
ATOM 2386 C CA . PHE A 1 305 ? -9.148 3.634 -6.994 1.00 90.31 305 PHE A CA 1
ATOM 2387 C C . PHE A 1 305 ? -8.423 2.329 -6.651 1.00 90.31 305 PHE A C 1
ATOM 2389 O O . PHE A 1 305 ? -8.765 1.716 -5.639 1.00 90.31 305 PHE A O 1
ATOM 2396 N N . SER A 1 306 ? -7.415 1.900 -7.424 1.00 86.62 306 SER A N 1
ATOM 2397 C CA . SER A 1 306 ? -6.651 0.697 -7.082 1.00 86.62 306 SER A CA 1
ATOM 2398 C C . SER A 1 306 ? -5.976 0.814 -5.716 1.00 86.62 306 SER A C 1
ATOM 2400 O O . SER A 1 306 ? -5.846 -0.196 -5.045 1.00 86.62 306 SER A O 1
ATOM 2402 N N . GLY A 1 307 ? -5.629 2.033 -5.280 1.00 88.00 307 GLY A N 1
ATOM 2403 C CA . GLY A 1 307 ? -5.022 2.302 -3.972 1.00 88.00 307 GLY A CA 1
ATOM 2404 C C . GLY A 1 307 ? -5.954 2.135 -2.762 1.00 88.00 307 GLY A C 1
ATOM 2405 O O . GLY A 1 307 ? -5.566 2.428 -1.638 1.00 88.00 307 GLY A O 1
ATOM 2406 N N . LEU A 1 308 ? -7.212 1.720 -2.945 1.00 93.00 308 LEU A N 1
ATOM 2407 C CA . LEU A 1 308 ? -8.178 1.614 -1.844 1.00 93.00 308 LEU A CA 1
ATOM 2408 C C . LEU A 1 308 ? -8.136 0.277 -1.090 1.00 93.00 308 LEU A C 1
ATOM 2410 O O . LEU A 1 308 ? -8.908 0.090 -0.148 1.00 93.00 308 LEU A O 1
ATOM 2414 N N . VAL A 1 309 ? -7.250 -0.657 -1.446 1.00 93.31 309 VAL A N 1
ATOM 2415 C CA . VAL A 1 309 ? -7.243 -1.997 -0.837 1.00 93.31 309 VAL A CA 1
ATOM 2416 C C . VAL A 1 309 ? -6.991 -1.934 0.670 1.00 93.31 309 VAL A C 1
ATOM 2418 O O . VAL A 1 309 ? -7.763 -2.520 1.429 1.00 93.31 309 VAL A O 1
ATOM 2421 N N . PHE A 1 310 ? -5.971 -1.198 1.126 1.00 94.75 310 PHE A N 1
ATOM 2422 C CA . PHE A 1 310 ? -5.698 -1.037 2.559 1.00 94.75 310 PHE A CA 1
ATOM 2423 C C . PHE A 1 310 ? -6.846 -0.377 3.348 1.00 94.75 310 PHE A C 1
ATOM 2425 O O . PHE A 1 310 ? -7.319 -1.004 4.301 1.00 94.75 310 PHE A O 1
ATOM 2432 N N . PRO A 1 311 ? -7.327 0.841 3.005 1.00 96.31 311 PRO A N 1
ATOM 2433 C CA . PRO A 1 311 ? -8.366 1.501 3.797 1.00 96.31 311 PRO A CA 1
ATOM 2434 C C . PRO A 1 311 ? -9.670 0.694 3.847 1.00 96.31 311 PRO A C 1
ATOM 2436 O O . PRO A 1 311 ? -10.318 0.648 4.892 1.00 96.31 311 PRO A O 1
ATOM 2439 N N . LEU A 1 312 ? -10.036 0.001 2.763 1.00 97.19 312 LEU A N 1
ATOM 2440 C CA . LEU A 1 312 ? -11.205 -0.882 2.756 1.00 97.19 312 LEU A CA 1
ATOM 2441 C C . LEU A 1 312 ? -10.987 -2.145 3.586 1.00 97.19 312 LEU A C 1
ATOM 2443 O O . LEU A 1 312 ? -11.894 -2.561 4.303 1.00 97.19 312 LEU A O 1
ATOM 2447 N N . PHE A 1 313 ? -9.801 -2.748 3.517 1.00 97.31 313 PHE A N 1
ATOM 2448 C CA . PHE A 1 313 ? -9.477 -3.917 4.325 1.00 97.31 313 PHE A CA 1
ATOM 2449 C C . PHE A 1 313 ? -9.565 -3.605 5.819 1.00 97.31 313 PHE A C 1
ATOM 2451 O O . PHE A 1 313 ? -10.281 -4.300 6.536 1.00 97.31 313 PHE A O 1
ATOM 2458 N N . ILE A 1 314 ? -8.901 -2.541 6.285 1.00 97.69 314 ILE A N 1
ATOM 2459 C CA . ILE A 1 314 ? -8.906 -2.217 7.714 1.00 97.69 314 ILE A CA 1
ATOM 2460 C C . ILE A 1 314 ? -10.300 -1.805 8.198 1.00 97.69 314 ILE A C 1
ATOM 2462 O O . ILE A 1 314 ? -10.715 -2.212 9.280 1.00 97.69 314 ILE A O 1
ATOM 2466 N N . ALA A 1 315 ? -11.068 -1.086 7.371 1.00 97.88 315 ALA A N 1
ATOM 2467 C CA . ALA A 1 315 ? -12.469 -0.808 7.665 1.00 97.88 315 ALA A CA 1
ATOM 2468 C C . ALA A 1 315 ? -13.288 -2.098 7.783 1.00 97.88 315 ALA A C 1
ATOM 2470 O O . ALA A 1 315 ? -14.088 -2.226 8.702 1.00 97.88 315 ALA A O 1
ATOM 2471 N N . GLY A 1 316 ? -13.070 -3.069 6.893 1.00 97.56 316 GLY A N 1
ATOM 2472 C CA . GLY A 1 316 ? -13.742 -4.364 6.932 1.00 97.56 316 GLY A CA 1
ATOM 2473 C C . GLY A 1 316 ? -13.413 -5.172 8.187 1.00 97.56 316 GLY A C 1
ATOM 2474 O O . GLY A 1 316 ? -14.320 -5.743 8.786 1.00 97.56 316 GLY A O 1
ATOM 2475 N N . CYS A 1 317 ? -12.145 -5.194 8.613 1.00 96.69 317 CYS A N 1
ATOM 2476 C CA . CYS A 1 317 ? -11.713 -5.902 9.825 1.00 96.69 317 CYS A CA 1
ATOM 2477 C C . CYS A 1 317 ? -12.444 -5.383 11.069 1.00 96.69 317 CYS A C 1
ATOM 2479 O O . CYS A 1 317 ? -12.856 -6.156 11.937 1.00 96.69 317 CYS A O 1
ATOM 2481 N N . GLU A 1 318 ? -12.629 -4.067 11.121 1.00 95.50 318 GLU A N 1
ATOM 2482 C CA . GLU A 1 318 ? -13.174 -3.345 12.266 1.00 95.50 318 GLU A CA 1
ATOM 2483 C C . GLU A 1 318 ? -14.685 -3.076 12.165 1.00 95.50 318 GLU A C 1
ATOM 2485 O O . GLU A 1 318 ? -15.282 -2.520 13.085 1.00 95.50 318 GLU A O 1
ATOM 2490 N N . CYS A 1 319 ? -15.329 -3.475 11.066 1.00 94.81 319 CYS A N 1
ATOM 2491 C CA . CYS A 1 319 ? -16.760 -3.291 10.865 1.00 94.81 319 CYS A CA 1
ATOM 2492 C C . CYS A 1 319 ? -17.560 -4.356 11.627 1.00 94.81 319 CYS A C 1
ATOM 2494 O O . CYS A 1 319 ? -17.285 -5.552 11.523 1.00 94.81 319 CYS A O 1
ATOM 2496 N N . GLU A 1 320 ? -18.568 -3.935 12.391 1.00 90.62 320 GLU A N 1
ATOM 2497 C CA . GLU A 1 320 ? -19.507 -4.839 13.079 1.00 90.62 320 GLU A CA 1
ATOM 2498 C C . GLU A 1 320 ? -20.879 -4.908 12.397 1.00 90.62 320 GLU A C 1
ATOM 2500 O O . GLU A 1 320 ? -21.641 -5.845 12.626 1.00 90.62 320 GLU A O 1
ATOM 2505 N N . ASP A 1 321 ? -21.190 -3.933 11.544 1.00 93.50 321 ASP A N 1
ATOM 2506 C CA . ASP A 1 321 ? -22.461 -3.848 10.839 1.00 93.50 321 ASP A CA 1
ATOM 2507 C C . ASP A 1 321 ? -22.425 -4.649 9.528 1.00 93.50 321 ASP A C 1
ATOM 2509 O O . ASP A 1 321 ? -21.595 -4.416 8.648 1.00 93.50 321 ASP A O 1
ATOM 2513 N N . ASN A 1 322 ? -23.357 -5.592 9.376 1.00 92.44 322 ASN A N 1
ATOM 2514 C CA . ASN A 1 322 ? -23.384 -6.494 8.221 1.00 92.44 322 ASN A CA 1
ATOM 2515 C C . ASN A 1 322 ? -23.646 -5.770 6.889 1.00 92.44 322 ASN A C 1
ATOM 2517 O O . ASN A 1 322 ? -23.160 -6.215 5.846 1.00 92.44 322 ASN A O 1
ATOM 2521 N N . GLU A 1 323 ? -24.408 -4.673 6.890 1.00 94.50 323 GLU A N 1
ATOM 2522 C CA . GLU A 1 323 ? -24.709 -3.917 5.670 1.00 94.50 323 GLU A CA 1
ATOM 2523 C C . GLU A 1 323 ? -23.471 -3.140 5.202 1.00 94.50 323 GLU A C 1
ATOM 2525 O O . GLU A 1 323 ? -23.089 -3.206 4.029 1.00 94.50 323 GLU A O 1
ATOM 2530 N N . GLN A 1 324 ? -22.794 -2.468 6.133 1.00 95.50 324 GLN A N 1
ATOM 2531 C CA . GLN A 1 324 ? -21.530 -1.778 5.890 1.00 95.50 324 GLN A CA 1
ATOM 2532 C C . GLN A 1 324 ? -20.442 -2.753 5.430 1.00 95.50 324 GLN A C 1
ATOM 2534 O O . GLN A 1 324 ? -19.779 -2.493 4.424 1.00 95.50 324 GLN A O 1
ATOM 2539 N N . LEU A 1 325 ? -20.302 -3.905 6.092 1.00 96.25 325 LEU A N 1
ATOM 2540 C CA . LEU A 1 325 ? -19.346 -4.936 5.691 1.00 96.25 325 LEU A CA 1
ATOM 2541 C C . LEU A 1 325 ? -19.638 -5.464 4.280 1.00 96.25 325 LEU A C 1
ATOM 2543 O O . LEU A 1 325 ? -18.720 -5.618 3.476 1.00 96.25 325 LEU A O 1
ATOM 2547 N N . THR A 1 326 ? -20.911 -5.682 3.938 1.00 96.44 326 THR A N 1
ATOM 2548 C CA . THR A 1 326 ? -21.311 -6.093 2.582 1.00 96.44 326 THR A CA 1
ATOM 2549 C C . THR A 1 326 ? -20.904 -5.048 1.540 1.00 96.44 326 THR A C 1
ATOM 2551 O O . THR A 1 326 ? -20.418 -5.398 0.463 1.00 96.44 326 THR A O 1
ATOM 2554 N N . MET A 1 327 ? -21.052 -3.758 1.853 1.00 96.56 327 MET A N 1
ATOM 2555 C CA . MET A 1 327 ? -20.622 -2.663 0.980 1.00 96.56 327 MET A CA 1
ATOM 2556 C C . MET A 1 327 ? -19.099 -2.634 0.792 1.00 96.56 327 MET A C 1
ATOM 2558 O O . MET A 1 327 ? -18.623 -2.451 -0.333 1.00 96.56 327 MET A O 1
ATOM 2562 N N . ILE A 1 328 ? -18.338 -2.855 1.865 1.00 97.62 328 ILE A N 1
ATOM 2563 C CA . ILE A 1 328 ? -16.871 -2.929 1.834 1.00 97.62 328 ILE A CA 1
ATOM 2564 C C . ILE A 1 328 ? -16.409 -4.126 0.993 1.00 97.62 328 ILE A C 1
ATOM 2566 O O . ILE A 1 328 ? -15.596 -3.955 0.086 1.00 97.62 328 ILE A O 1
ATOM 2570 N N . LEU A 1 329 ? -16.972 -5.317 1.222 1.00 97.12 329 LEU A N 1
ATOM 2571 C CA . LEU A 1 329 ? -16.662 -6.526 0.450 1.00 97.12 329 LEU A CA 1
ATOM 2572 C C . LEU A 1 329 ? -16.990 -6.354 -1.034 1.00 97.12 329 LEU A C 1
ATOM 2574 O O . LEU A 1 329 ? -16.175 -6.697 -1.887 1.00 97.12 329 LEU A O 1
ATOM 2578 N N . LYS A 1 330 ? -18.144 -5.757 -1.357 1.00 96.31 330 LYS A N 1
ATOM 2579 C CA . LYS A 1 330 ? -18.506 -5.435 -2.743 1.00 96.31 330 LYS A CA 1
ATOM 2580 C C . LYS A 1 330 ? -17.503 -4.472 -3.379 1.00 96.31 330 LYS A C 1
ATOM 2582 O O . LYS A 1 330 ? -17.148 -4.646 -4.539 1.00 96.31 330 LYS A O 1
ATOM 2587 N N . SER A 1 331 ? -17.038 -3.477 -2.627 1.00 96.12 331 SER A N 1
ATOM 2588 C CA . SER A 1 331 ? -16.050 -2.503 -3.097 1.00 96.12 331 SER A CA 1
ATOM 2589 C C . SER A 1 331 ? -14.697 -3.163 -3.365 1.00 96.12 331 SER A C 1
ATOM 2591 O O . SER A 1 331 ? -14.128 -2.959 -4.433 1.00 96.12 331 SER A O 1
ATOM 2593 N N . LEU A 1 332 ? -14.224 -4.028 -2.461 1.00 95.94 332 LEU A N 1
ATOM 2594 C CA . LEU A 1 332 ? -13.027 -4.849 -2.675 1.00 95.94 332 LEU A CA 1
ATOM 2595 C C . LEU A 1 332 ? -13.182 -5.762 -3.900 1.00 95.94 332 LEU A C 1
ATOM 2597 O O . LEU A 1 332 ? -12.274 -5.835 -4.721 1.00 95.94 332 LEU A O 1
ATOM 2601 N N . HIS A 1 333 ? -14.339 -6.399 -4.083 1.00 94.38 333 HIS A N 1
ATOM 2602 C CA . HIS A 1 333 ? -14.596 -7.210 -5.272 1.00 94.38 333 HIS A CA 1
ATOM 2603 C C . HIS A 1 333 ? -14.529 -6.383 -6.567 1.00 94.38 333 HIS A C 1
ATOM 2605 O O . HIS A 1 333 ? -13.944 -6.825 -7.554 1.00 94.38 333 HIS A O 1
ATOM 2611 N N . THR A 1 334 ? -15.056 -5.153 -6.567 1.00 93.31 334 THR A N 1
ATOM 2612 C CA . THR A 1 334 ? -14.918 -4.235 -7.708 1.00 93.31 334 THR A CA 1
ATOM 2613 C C . THR A 1 334 ? -13.448 -3.942 -8.023 1.00 93.31 334 THR A C 1
ATOM 2615 O O . THR A 1 334 ? -13.059 -3.986 -9.190 1.00 93.31 334 THR A O 1
ATOM 2618 N N . LEU A 1 335 ? -1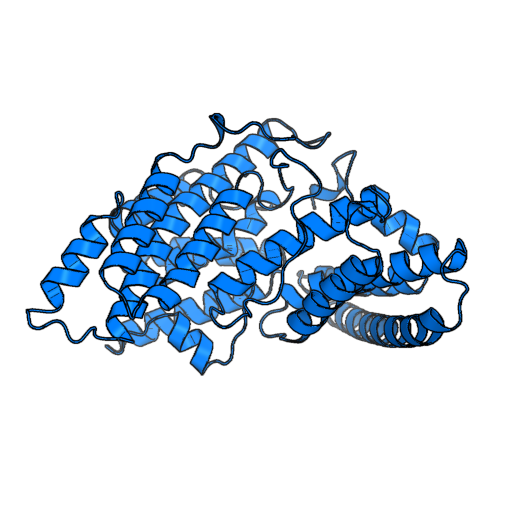2.613 -3.695 -7.005 1.00 91.88 335 LEU A N 1
ATOM 2619 C CA . LEU A 1 335 ? -11.172 -3.490 -7.198 1.00 91.88 335 LEU A CA 1
ATOM 2620 C C . LEU A 1 335 ? -10.484 -4.743 -7.764 1.00 91.88 335 LEU A C 1
ATOM 2622 O O . LEU A 1 335 ? -9.668 -4.638 -8.679 1.00 91.88 335 LEU A O 1
ATOM 2626 N N . GLU A 1 336 ? -10.835 -5.931 -7.263 1.00 90.50 336 GLU A N 1
ATOM 2627 C CA . GLU A 1 336 ? -10.313 -7.207 -7.766 1.00 90.50 336 GLU A CA 1
ATOM 2628 C C . GLU A 1 336 ? -10.627 -7.381 -9.257 1.00 90.50 336 GLU A C 1
ATOM 2630 O O . GLU A 1 336 ? -9.724 -7.658 -10.046 1.00 90.50 336 GLU A O 1
ATOM 2635 N N . VAL A 1 337 ? -11.885 -7.177 -9.655 1.00 88.69 337 VAL A N 1
ATOM 2636 C CA . VAL A 1 337 ? -12.332 -7.356 -11.044 1.00 88.69 337 VAL A CA 1
ATOM 2637 C C . VAL A 1 337 ? -11.705 -6.320 -11.979 1.00 88.69 337 VAL A C 1
ATOM 2639 O O . VAL A 1 337 ? -11.302 -6.663 -13.091 1.00 88.69 337 VAL A O 1
ATOM 2642 N N . ASN A 1 338 ? -11.597 -5.063 -11.543 1.00 87.50 338 ASN A N 1
ATOM 2643 C CA . ASN A 1 338 ? -11.115 -3.975 -12.395 1.00 87.50 338 ASN A CA 1
ATOM 2644 C C . ASN A 1 338 ? -9.590 -3.955 -12.554 1.00 87.50 338 ASN A C 1
ATOM 2646 O O . ASN A 1 338 ? -9.098 -3.544 -13.609 1.00 87.50 338 ASN A O 1
ATOM 2650 N N . PHE A 1 339 ? -8.842 -4.380 -11.530 1.00 84.56 339 PHE A N 1
ATOM 2651 C CA . PHE A 1 339 ? -7.380 -4.238 -11.491 1.00 84.56 339 PHE A CA 1
ATOM 2652 C C . PHE A 1 339 ? -6.624 -5.567 -11.418 1.00 84.56 339 PHE A C 1
ATOM 2654 O O . PHE A 1 339 ? -5.407 -5.585 -11.593 1.00 84.56 339 PHE A O 1
ATOM 2661 N N . GLY A 1 340 ? -7.311 -6.688 -11.179 1.00 79.62 340 GLY A N 1
ATOM 2662 C CA . GLY A 1 340 ? -6.685 -8.009 -11.127 1.00 79.62 340 GLY A CA 1
ATOM 2663 C C . GLY A 1 340 ? -5.646 -8.143 -10.008 1.00 79.62 340 GLY A C 1
ATOM 2664 O O . GLY A 1 340 ? -4.667 -8.875 -10.165 1.00 79.62 340 GLY A O 1
ATOM 2665 N N . ILE A 1 341 ? -5.815 -7.411 -8.903 1.00 80.69 341 ILE A N 1
ATOM 2666 C CA . ILE A 1 341 ? -4.910 -7.428 -7.748 1.00 80.69 341 ILE A CA 1
ATOM 2667 C C . ILE A 1 341 ? -5.308 -8.601 -6.846 1.00 80.69 341 ILE A C 1
ATOM 2669 O O . ILE A 1 341 ? -6.341 -8.584 -6.178 1.00 80.69 341 ILE A O 1
ATOM 2673 N N . HIS A 1 342 ? -4.482 -9.648 -6.795 1.00 85.06 342 HIS A N 1
ATOM 2674 C CA . HIS A 1 342 ? -4.804 -10.844 -6.007 1.00 85.06 342 HIS A CA 1
ATOM 2675 C C . HIS A 1 342 ? -4.775 -10.587 -4.497 1.00 85.06 342 HIS A C 1
ATOM 2677 O O . HIS A 1 342 ? -5.434 -11.306 -3.745 1.00 85.06 342 HIS A O 1
ATOM 2683 N N . ASN A 1 343 ? -4.052 -9.563 -4.037 1.00 87.75 343 ASN A N 1
ATOM 2684 C CA . ASN A 1 343 ? -4.069 -9.167 -2.626 1.00 87.75 343 ASN A CA 1
ATOM 2685 C C . ASN A 1 343 ? -5.458 -8.692 -2.194 1.00 87.75 343 ASN A C 1
ATOM 2687 O O . ASN A 1 343 ? -5.858 -8.956 -1.066 1.00 87.75 343 ASN A O 1
ATOM 2691 N N . THR A 1 344 ? -6.239 -8.104 -3.101 1.00 90.62 344 THR A N 1
ATOM 2692 C CA . THR A 1 344 ? -7.634 -7.730 -2.854 1.00 90.62 344 THR A CA 1
ATOM 2693 C C . THR A 1 344 ? -8.518 -8.954 -2.633 1.00 90.62 344 THR A C 1
ATOM 2695 O O . THR A 1 344 ? -9.378 -8.953 -1.754 1.00 90.62 344 THR A O 1
ATOM 2698 N N . LYS A 1 345 ? -8.282 -10.037 -3.381 1.00 91.50 345 LYS A N 1
ATOM 2699 C CA . LYS A 1 345 ? -8.954 -11.319 -3.147 1.00 91.50 345 LYS A CA 1
ATOM 2700 C C . LYS A 1 345 ? -8.588 -11.899 -1.779 1.00 91.50 345 LYS A C 1
ATOM 2702 O O . LYS A 1 345 ? -9.464 -12.307 -1.025 1.00 91.50 345 LYS A O 1
ATOM 2707 N N . ARG A 1 346 ? -7.298 -11.887 -1.424 1.00 92.88 346 ARG A N 1
ATOM 2708 C CA . ARG A 1 346 ? -6.832 -12.350 -0.104 1.00 92.88 346 ARG A CA 1
ATOM 2709 C C . ARG A 1 346 ? -7.397 -11.513 1.040 1.00 92.88 346 ARG A C 1
ATOM 2711 O O . ARG A 1 346 ? -7.790 -12.079 2.051 1.00 92.88 346 ARG A O 1
ATOM 2718 N N . ALA A 1 347 ? -7.506 -10.199 0.863 1.00 94.56 347 ALA A N 1
ATOM 2719 C CA . ALA A 1 347 ? -8.162 -9.314 1.817 1.00 94.56 347 ALA A CA 1
ATOM 2720 C C . ALA A 1 347 ? -9.624 -9.734 2.054 1.00 94.56 347 ALA A C 1
ATOM 2722 O O . ALA A 1 347 ? -10.031 -9.884 3.201 1.00 94.56 347 ALA A O 1
ATOM 2723 N N . GLN A 1 348 ? -10.391 -10.013 0.992 1.00 95.69 348 GLN A N 1
ATOM 2724 C CA . GLN A 1 348 ? -11.767 -10.519 1.112 1.00 95.69 348 GLN A CA 1
ATOM 2725 C C . GLN A 1 348 ? -11.831 -11.867 1.848 1.00 95.69 348 GLN A C 1
ATOM 2727 O O . GLN A 1 348 ? -12.671 -12.038 2.727 1.00 95.69 348 GLN A O 1
ATOM 2732 N N . GLU A 1 349 ? -10.934 -12.808 1.530 1.00 95.81 349 GLU A N 1
ATOM 2733 C CA . GLU A 1 349 ? -10.856 -14.112 2.209 1.00 95.81 349 GLU A CA 1
ATOM 2734 C C . GLU A 1 349 ? -10.620 -13.946 3.720 1.00 95.81 349 GLU A C 1
ATOM 2736 O O . GLU A 1 349 ? -11.313 -14.571 4.522 1.00 95.81 349 GLU A O 1
ATOM 2741 N N . VAL A 1 350 ? -9.707 -13.052 4.118 1.00 96.00 350 VAL A N 1
ATOM 2742 C CA . VAL A 1 350 ? -9.453 -12.727 5.533 1.00 96.00 350 VAL A CA 1
ATOM 2743 C C . VAL A 1 350 ? -10.701 -12.153 6.200 1.00 96.00 350 VAL A C 1
ATOM 2745 O O . VAL A 1 350 ? -11.059 -12.601 7.287 1.00 96.00 350 VAL A O 1
ATOM 2748 N N . LEU A 1 351 ? -11.390 -11.206 5.557 1.00 96.94 351 LEU A N 1
ATOM 2749 C CA . LEU A 1 351 ? -12.610 -10.612 6.109 1.00 96.94 351 LEU A CA 1
ATOM 2750 C C . LEU A 1 351 ? -13.703 -11.660 6.336 1.00 96.94 351 LEU A C 1
ATOM 2752 O O . LEU A 1 351 ? -14.294 -11.693 7.411 1.00 96.94 351 LEU A O 1
ATOM 2756 N N . VAL A 1 352 ? -13.922 -12.561 5.375 1.00 96.06 352 VAL A N 1
ATOM 2757 C CA . VAL A 1 352 ? -14.900 -13.653 5.512 1.00 96.06 352 VAL A CA 1
ATOM 2758 C C . VAL A 1 352 ? -14.557 -14.561 6.697 1.00 96.06 352 VAL A C 1
ATOM 2760 O O . VAL A 1 352 ? -15.442 -14.891 7.489 1.00 96.06 352 VAL A O 1
ATOM 2763 N N . ILE A 1 353 ? -13.280 -14.926 6.859 1.00 96.12 353 ILE A N 1
ATOM 2764 C CA . ILE A 1 353 ? -12.822 -15.748 7.988 1.00 96.12 353 ILE A CA 1
ATOM 2765 C C . ILE A 1 353 ? -13.042 -15.012 9.318 1.00 96.12 353 ILE A C 1
ATOM 2767 O O . ILE A 1 353 ? -13.575 -15.600 10.258 1.00 96.12 353 ILE A O 1
ATOM 2771 N N . LEU A 1 354 ? -12.683 -13.727 9.407 1.00 95.44 354 LEU A N 1
ATOM 2772 C CA . LEU A 1 354 ? -12.876 -12.922 10.620 1.00 95.44 354 LEU A CA 1
ATOM 2773 C C . LEU A 1 354 ? -14.351 -12.806 11.007 1.00 95.44 354 LEU A C 1
ATOM 2775 O O . LEU A 1 354 ? -14.689 -12.947 12.183 1.00 95.44 354 LEU A O 1
ATOM 2779 N N . THR A 1 355 ? -15.234 -12.585 10.031 1.00 93.75 355 THR A N 1
ATOM 2780 C CA . THR A 1 355 ? -16.680 -12.537 10.264 1.00 93.75 355 THR A CA 1
ATOM 2781 C C . THR A 1 355 ? -17.196 -13.872 10.783 1.00 93.75 355 THR A C 1
ATOM 2783 O O . THR A 1 355 ? -17.925 -13.898 11.773 1.00 93.75 355 THR A O 1
ATOM 2786 N N . GLN A 1 356 ? -16.778 -14.986 10.176 1.00 93.75 356 GLN A N 1
ATOM 2787 C CA . GLN A 1 356 ? -17.169 -16.317 10.633 1.00 93.75 356 GLN A CA 1
ATOM 2788 C C . GLN A 1 356 ? -16.706 -16.578 12.074 1.00 93.75 356 GLN A C 1
ATOM 2790 O O . GLN A 1 356 ? -17.513 -16.962 12.920 1.00 93.75 356 GLN A O 1
ATOM 2795 N N . LEU A 1 357 ? -15.433 -16.310 12.376 1.00 93.94 357 LEU A N 1
ATOM 2796 C CA . LEU A 1 357 ? -14.872 -16.465 13.719 1.00 93.94 357 LEU A CA 1
ATOM 2797 C C . LEU A 1 357 ? -15.625 -15.621 14.759 1.00 93.94 357 LEU A C 1
ATOM 2799 O O . LEU A 1 357 ? -15.893 -16.089 15.868 1.00 93.94 357 LEU A O 1
ATOM 2803 N N . ARG A 1 358 ? -16.036 -14.400 14.393 1.00 92.25 358 ARG A N 1
ATOM 2804 C CA . ARG A 1 358 ? -16.857 -13.535 15.249 1.00 92.25 358 ARG A CA 1
ATOM 2805 C C . ARG A 1 358 ? -18.241 -14.134 15.512 1.00 92.25 358 ARG A C 1
ATOM 2807 O O . ARG A 1 358 ? -18.666 -14.161 16.664 1.00 92.25 358 ARG A O 1
ATOM 2814 N N . CYS A 1 359 ? -18.917 -14.659 14.488 1.00 91.44 359 CYS A N 1
ATOM 2815 C CA . CYS A 1 359 ? -20.208 -15.342 14.639 1.00 91.44 359 CYS A CA 1
ATOM 2816 C C . CYS A 1 359 ? -20.118 -16.601 15.519 1.00 91.44 359 CYS A C 1
ATOM 2818 O O . CYS A 1 359 ? -21.068 -16.926 16.226 1.00 91.44 359 CYS A O 1
ATOM 2820 N N . GLU A 1 360 ? -18.974 -17.285 15.510 1.00 93.88 360 GLU A N 1
ATOM 2821 C CA . GLU A 1 360 ? -18.693 -18.445 16.364 1.00 93.88 360 GLU A CA 1
ATOM 2822 C C . GLU A 1 360 ? -18.296 -18.070 17.807 1.00 93.88 360 GLU A C 1
ATOM 2824 O O . GLU A 1 360 ? -18.000 -18.953 18.614 1.00 93.88 360 GLU A O 1
ATOM 2829 N N . GLY A 1 361 ? -18.271 -16.776 18.153 1.00 91.38 361 GLY A N 1
ATOM 2830 C CA . GLY A 1 361 ? -17.872 -16.297 19.479 1.00 91.38 361 GLY A CA 1
ATOM 2831 C C . GLY A 1 361 ? -16.369 -16.410 19.753 1.00 91.38 361 GLY A C 1
ATOM 2832 O O . GLY A 1 361 ? -15.956 -16.420 20.911 1.00 91.38 361 GLY A O 1
ATOM 2833 N N . LYS A 1 362 ? -15.547 -16.502 18.702 1.00 92.19 362 LYS A N 1
ATOM 2834 C CA . LYS A 1 362 ? -14.081 -16.585 18.765 1.00 92.19 362 LYS A CA 1
ATOM 2835 C C . LYS A 1 362 ? -13.456 -15.379 18.053 1.00 92.19 362 LYS A C 1
ATOM 2837 O O . LYS A 1 362 ? -12.753 -15.563 17.059 1.00 92.19 362 LYS A O 1
ATOM 2842 N N . PRO A 1 363 ? -13.748 -14.138 18.492 1.00 89.38 363 PRO A N 1
ATOM 2843 C CA . PRO A 1 363 ? -13.207 -12.958 17.838 1.00 89.38 363 PRO A CA 1
ATOM 2844 C C . PRO A 1 363 ? -11.683 -13.010 17.871 1.00 89.38 363 PRO A C 1
ATOM 2846 O O . PRO A 1 363 ? -11.079 -13.454 18.848 1.00 89.38 363 PRO A O 1
ATOM 2849 N N . LYS A 1 364 ? -11.074 -12.559 16.782 1.00 91.81 364 LYS A N 1
ATOM 2850 C CA . LYS A 1 364 ? -9.634 -12.602 16.613 1.00 91.81 364 LYS A CA 1
ATOM 2851 C C . LYS A 1 364 ? -9.150 -11.323 15.954 1.00 91.81 364 LYS A C 1
ATOM 2853 O O . LYS A 1 364 ? -9.807 -10.816 15.045 1.00 91.81 364 LYS A O 1
ATOM 2858 N N . HIS A 1 365 ? -8.006 -10.818 16.403 1.00 93.81 365 HIS A N 1
ATOM 2859 C CA . HIS A 1 365 ? -7.368 -9.683 15.760 1.00 93.81 365 HIS A CA 1
ATOM 2860 C C . HIS A 1 365 ? -6.825 -10.097 14.380 1.00 93.81 365 HIS A C 1
ATOM 2862 O O . HIS A 1 365 ? -6.240 -11.168 14.206 1.00 93.81 365 HIS A O 1
ATOM 2868 N N . TRP A 1 366 ? -7.021 -9.252 13.370 1.00 94.69 366 TRP A N 1
ATOM 2869 C CA . TRP A 1 366 ? -6.728 -9.591 11.973 1.00 94.69 366 TRP A CA 1
ATOM 2870 C C . TRP A 1 366 ? -5.237 -9.850 11.708 1.00 94.69 366 TRP A C 1
ATOM 2872 O O . TRP A 1 366 ? -4.914 -10.710 10.891 1.00 94.69 366 TRP A O 1
ATOM 2882 N N . LEU A 1 367 ? -4.323 -9.181 12.423 1.00 92.81 367 LEU A N 1
ATOM 2883 C CA . LEU A 1 367 ? -2.883 -9.475 12.317 1.00 92.81 367 LEU A CA 1
ATOM 2884 C C . LEU A 1 367 ? -2.527 -10.871 12.820 1.00 92.81 367 LEU A C 1
ATOM 2886 O O . LEU A 1 367 ? -1.729 -11.549 12.181 1.00 92.81 367 LEU A O 1
ATOM 2890 N N . ASP A 1 368 ? -3.159 -11.332 13.896 1.00 92.12 368 ASP A N 1
ATOM 2891 C CA . ASP A 1 368 ? -2.911 -12.671 14.432 1.00 92.12 368 ASP A CA 1
ATOM 2892 C C . ASP A 1 368 ? -3.442 -13.743 13.472 1.00 92.12 368 ASP A C 1
ATOM 2894 O O . ASP A 1 368 ? -2.938 -14.865 13.423 1.00 92.12 368 ASP A O 1
ATOM 2898 N N . LEU A 1 369 ? -4.499 -13.426 12.713 1.00 93.94 369 LEU A N 1
ATOM 2899 C CA . LEU A 1 369 ? -5.004 -14.300 11.656 1.00 93.94 369 LEU A CA 1
ATOM 2900 C C . LEU A 1 369 ? -4.039 -14.337 10.464 1.00 93.94 369 LEU A C 1
ATOM 2902 O O . LEU A 1 369 ? -3.754 -15.418 9.959 1.00 93.94 369 LEU A O 1
ATOM 2906 N N . LEU A 1 370 ? -3.510 -13.189 10.031 1.00 92.50 370 LEU A N 1
ATOM 2907 C CA . LEU A 1 370 ? -2.495 -13.146 8.974 1.00 92.50 370 LEU A CA 1
ATOM 2908 C C . LEU A 1 370 ? -1.231 -13.924 9.365 1.00 92.50 370 LEU A C 1
ATOM 2910 O O . LEU A 1 370 ? -0.688 -14.644 8.528 1.00 92.50 370 LEU A O 1
ATOM 2914 N N . GLU A 1 371 ? -0.796 -13.825 10.624 1.00 90.94 371 GLU A N 1
ATOM 2915 C CA . GLU A 1 371 ? 0.346 -14.583 11.142 1.00 90.94 371 GLU A CA 1
ATOM 2916 C C . GLU A 1 371 ? 0.083 -16.096 11.131 1.00 90.94 371 GLU A C 1
ATOM 2918 O O . GLU A 1 371 ? 0.917 -16.845 10.629 1.00 90.94 371 GLU A O 1
ATOM 2923 N N . GLU A 1 372 ? -1.090 -16.552 11.588 1.00 92.31 372 GLU A N 1
ATOM 2924 C CA . GLU A 1 372 ? -1.468 -17.977 11.540 1.00 92.31 372 GLU A CA 1
ATOM 2925 C C . GLU A 1 372 ? -1.597 -18.535 10.123 1.00 92.31 372 GLU A C 1
ATOM 2927 O O . GLU A 1 372 ? -1.251 -19.688 9.875 1.00 92.31 372 GLU A O 1
ATOM 2932 N N . LEU A 1 373 ? -2.097 -17.729 9.186 1.00 91.12 373 LEU A N 1
ATOM 2933 C CA . LEU A 1 373 ? -2.169 -18.106 7.775 1.00 91.12 373 LEU A CA 1
ATOM 2934 C C . LEU A 1 373 ? -0.792 -18.066 7.094 1.00 91.12 373 LEU A C 1
ATOM 2936 O O . LEU A 1 373 ? -0.662 -18.509 5.951 1.00 91.12 373 LEU A O 1
ATOM 2940 N N . GLU A 1 374 ? 0.221 -17.520 7.772 1.00 89.88 374 GLU A N 1
ATOM 2941 C CA . GLU A 1 374 ? 1.530 -17.176 7.228 1.00 89.88 374 GLU A CA 1
ATOM 2942 C C . GLU A 1 374 ? 1.430 -16.282 5.980 1.00 89.88 374 GLU A C 1
ATOM 2944 O O . GLU A 1 374 ? 2.200 -16.445 5.024 1.00 89.88 374 GLU A O 1
ATOM 2949 N N . TRP A 1 375 ? 0.457 -15.365 5.964 1.00 89.38 375 TRP A N 1
ATOM 2950 C CA . TRP A 1 375 ? 0.184 -14.482 4.832 1.00 89.38 375 TRP A CA 1
ATOM 2951 C C . TRP A 1 375 ? 0.898 -13.143 4.958 1.00 89.38 375 TRP A C 1
ATOM 2953 O O . TRP A 1 375 ? 0.789 -12.442 5.958 1.00 89.38 375 TRP A O 1
ATOM 2963 N N . GLU A 1 376 ? 1.592 -12.756 3.889 1.00 84.88 376 GLU A N 1
ATOM 2964 C CA . GLU A 1 376 ? 2.375 -11.518 3.823 1.00 84.88 376 GLU A CA 1
ATOM 2965 C C . GLU A 1 376 ? 1.825 -10.597 2.731 1.00 84.88 376 GLU A C 1
ATOM 2967 O O . GLU A 1 376 ? 2.449 -10.377 1.694 1.00 84.88 376 GLU A O 1
ATOM 2972 N N . LEU A 1 377 ? 0.605 -10.106 2.953 1.00 86.06 377 LEU A N 1
ATOM 2973 C CA . LEU A 1 377 ? -0.145 -9.342 1.957 1.00 86.06 377 LEU A CA 1
ATOM 2974 C C . LEU A 1 377 ? 0.348 -7.900 1.880 1.00 86.06 377 LEU A C 1
ATOM 2976 O O . LEU A 1 377 ? 0.293 -7.200 2.879 1.00 86.06 377 LEU A O 1
ATOM 2980 N N . ILE A 1 378 ? 0.712 -7.393 0.707 1.00 85.94 378 ILE A N 1
ATOM 2981 C CA . ILE A 1 378 ? 0.889 -5.944 0.536 1.00 85.94 378 ILE A CA 1
ATOM 2982 C C . ILE A 1 378 ? -0.458 -5.362 0.102 1.00 85.94 378 ILE A C 1
ATOM 2984 O O . ILE A 1 378 ? -0.955 -5.669 -0.976 1.00 85.94 378 ILE A O 1
ATOM 2988 N N . LEU A 1 379 ? -1.104 -4.553 0.934 1.00 85.38 379 LEU A N 1
ATOM 2989 C CA . LEU A 1 379 ? -2.440 -4.030 0.623 1.00 85.38 379 LEU A CA 1
ATOM 2990 C C . LEU A 1 379 ? -2.332 -2.769 -0.238 1.00 85.38 379 LEU A C 1
ATOM 2992 O O . LEU A 1 379 ? -2.574 -1.661 0.235 1.00 85.38 379 LEU A O 1
ATOM 2996 N N . VAL A 1 380 ? -1.876 -3.006 -1.473 1.00 73.94 380 VAL A N 1
ATOM 2997 C CA . VAL A 1 380 ? -1.614 -2.037 -2.543 1.00 73.94 380 VAL A CA 1
ATOM 2998 C C . VAL A 1 380 ? -2.915 -1.446 -3.047 1.00 73.94 380 VAL A C 1
ATOM 3000 O O . VAL A 1 380 ? -3.700 -2.248 -3.598 1.00 73.94 380 VAL A O 1
#